Protein AF-A0A2V9ATH4-F1 (afdb_monomer_lite)

Sequence (468 aa):
MQEIKSRNNRQAPLSTDSRNPSQDSLQTAARFPLRMASAFCWIVLVLGTVAPLPAQSAFVRVNQVGYPMNATKRAYLMSSTAETGATFKVVNSSGTSVYSAPIGPKLGSWGSFSNVYALDFDLVTTAGTYNITILGPAAATSPSFAVDSSANLYTGPLANSLYFYENERDGANFISTPLRSAGGHLNDSVASVYLTPNVNKNGRFSGDLSPIGAQVDASGGWWDAGDYLKFVQTESYTVALMLVGVRDFPNQMGAGSSSSNFSAEARFGTDWLQKMWDDSTKTFYYQVGIGDGNSQTVSDHDIWRLPQADDTYQSCSSRYRYICHRPVFINTAGGANASISPNLAGRMAAALAECYQVFKGSDPAYADRCLLSAEHIFDLANTAPSGNLLTVIPFSFYPESEWRDDLELGATELYFAVQAGGLPAGLPHTDPTFYLTAAARWANAYITGPGDASDTLNLYDVSGLAHY

Radius of gyration: 28.88 Å; chains: 1; bounding box: 58×97×64 Å

Foldseek 3Di:
DDDPDDDDDDDDDDDDDDDDDDDDDDDDDDDDDDDDDDDDDDDPPPPDPPDPDPDQQKEKAADALAAELQDKGKIKIFGLDDFPQKKKFKAFPVRDGPDIDRWADFPAHDDNGGTITIDTDNVRRDWGKIKMWMDTPGTYIYPIYTHYHPCSRCLVVLLVVLVVLLCQKAEQPHDDDPVDHGHFQPLLQWFFAFADADADPVLEGPDDTHTPPGTFNLTIAGQQPLFNKHFLLRLLVVLLVLLCCCQVVVCRADPVDPRHPCLVVSVRSLVNLVRQADLVQRWGWTIWFGQDYDPFEDGRVRDDDDRNCQLCPVNCPRRSVCSNRIYIYTANQDGGLGAAALQSLLSLLLSLLSLLVNCCVPPVVSNQSSLQRSQSSLVSHPPPDDDFTDTDGPCVVPRADDRLLSNLSSLQSNLVSLVVDPHDPPHPDNDSVVSVVSNVVSLVCQCVDPNPPPCCDDSRHVNVNSVD

pLDDT: mean 88.74, std 20.21, range [23.95, 98.94]

Secondary structure (DSSP, 8-state):
------------PPPP----------------------------------PPPPPPSEEEE--SSEEETTS--EEEEEESS--TT-EEEEEETTS-EEEEEE---EEEEETTEEEEEEEE-TT--S-EEEEEEEESSS--BPPPEEEE-HHHHHHHHHHHHHHHHHHHB-STTPPPBTTB-S-S-GGGGGEEEEPPPPB-TTSPBSS---EEEEEE----SB--SSSS-EEHHHHHHHHHHHHHHHHH-TTTTSTT-SS--THHHHHHHHHHHHHTEETTTTEEEEEES-S--BTTB--GGG----GGGGGGGGGG-GGGHHHHSPPEEE-TT-STTPPBPHHHHHHHHHHHHHHHHHHTTT-HHHHHHHHHHHHHHHHTB-SS--SSPP-SSSTTSS-----HHHHHHHHHHHHHHHHT--PPTT-S---HHHHHHHHHHHHHHHHTSTTTTSS-SBTTB-HHHHT-

Structure (mmCIF, N/CA/C/O backbone):
data_AF-A0A2V9ATH4-F1
#
_entry.id   AF-A0A2V9ATH4-F1
#
loop_
_atom_site.group_PDB
_atom_site.id
_atom_site.type_symbol
_atom_site.label_atom_id
_atom_site.label_alt_id
_atom_site.label_comp_id
_atom_site.label_asym_id
_atom_site.label_entity_id
_atom_site.label_seq_id
_atom_site.pdbx_PDB_ins_code
_atom_site.Cartn_x
_atom_site.Cartn_y
_atom_site.Cartn_z
_atom_site.occupancy
_atom_site.B_iso_or_equiv
_atom_site.auth_seq_id
_atom_site.auth_comp_id
_atom_site.auth_asym_id
_atom_site.auth_atom_id
_atom_site.pdbx_PDB_model_num
ATOM 1 N N . MET A 1 1 ? 0.807 4.809 10.443 1.00 28.86 1 MET A N 1
ATOM 2 C CA . MET A 1 1 ? 0.562 6.177 9.926 1.00 28.86 1 MET A CA 1
ATOM 3 C C . MET A 1 1 ? 1.566 7.120 10.589 1.00 28.86 1 MET A C 1
ATOM 5 O O . MET A 1 1 ? 1.305 7.631 11.672 1.00 28.86 1 MET A O 1
ATOM 9 N N . GLN A 1 2 ? 2.779 7.226 10.037 1.00 25.53 2 GLN A N 1
ATOM 10 C CA . GLN A 1 2 ? 3.815 8.104 10.591 1.00 25.53 2 GLN A CA 1
ATOM 11 C C . GLN A 1 2 ? 3.564 9.548 10.145 1.00 25.53 2 GLN A C 1
ATOM 13 O O . GLN A 1 2 ? 3.335 9.819 8.971 1.00 25.53 2 GLN A O 1
ATOM 18 N N . GLU A 1 3 ? 3.588 10.467 11.110 1.00 23.95 3 GLU A N 1
ATOM 19 C CA . GLU A 1 3 ? 3.527 11.910 10.892 1.00 23.95 3 GLU A CA 1
ATOM 20 C C . GLU A 1 3 ? 4.688 12.378 10.005 1.00 23.95 3 GLU A C 1
ATOM 22 O O . GLU A 1 3 ? 5.853 12.363 10.418 1.00 23.95 3 GLU A O 1
ATOM 27 N N . ILE A 1 4 ? 4.362 12.915 8.829 1.00 28.14 4 ILE A N 1
ATOM 28 C CA . ILE A 1 4 ? 5.241 13.844 8.120 1.00 28.14 4 ILE A CA 1
ATOM 29 C C . ILE A 1 4 ? 5.376 15.083 9.015 1.00 28.14 4 ILE A C 1
ATOM 31 O O . ILE A 1 4 ? 4.483 15.928 9.104 1.00 28.14 4 ILE A O 1
ATOM 35 N N . LYS A 1 5 ? 6.491 15.174 9.747 1.00 25.91 5 LYS A N 1
ATOM 36 C CA . LYS A 1 5 ? 6.819 16.323 10.600 1.00 25.91 5 LYS A CA 1
ATOM 37 C C . LYS A 1 5 ? 6.953 17.588 9.749 1.00 25.91 5 LYS A C 1
ATOM 39 O O . LYS A 1 5 ? 8.036 17.889 9.246 1.00 25.91 5 LYS A O 1
ATOM 44 N N . SER A 1 6 ? 5.894 18.393 9.684 1.00 28.39 6 SER A N 1
ATOM 45 C CA . SER A 1 6 ? 5.990 19.785 9.246 1.00 28.39 6 SER A CA 1
ATOM 46 C C . SER A 1 6 ? 6.922 20.539 10.203 1.00 28.39 6 SER A C 1
ATOM 48 O O . SER A 1 6 ? 6.610 20.724 11.385 1.00 28.39 6 SER A O 1
ATOM 50 N N . ARG A 1 7 ? 8.099 20.960 9.732 1.00 32.72 7 ARG A N 1
ATOM 51 C CA . ARG A 1 7 ? 8.996 21.798 10.535 1.00 32.72 7 ARG A CA 1
ATOM 52 C C . ARG A 1 7 ? 8.464 23.229 10.589 1.00 32.72 7 ARG A C 1
ATOM 54 O O . ARG A 1 7 ? 8.316 23.891 9.570 1.00 32.72 7 ARG A O 1
ATOM 61 N N . ASN A 1 8 ? 8.252 23.701 11.818 1.00 27.81 8 ASN A N 1
ATOM 62 C CA . ASN A 1 8 ? 8.005 25.095 12.176 1.00 27.81 8 ASN A CA 1
ATOM 63 C C . ASN A 1 8 ? 9.041 26.032 11.538 1.00 27.81 8 ASN A C 1
ATOM 65 O O . ASN A 1 8 ? 10.208 26.044 11.941 1.00 27.81 8 ASN A O 1
ATOM 69 N N . ASN A 1 9 ? 8.596 26.866 10.601 1.00 27.44 9 ASN A N 1
ATOM 70 C CA . ASN A 1 9 ? 9.399 27.946 10.047 1.00 27.44 9 ASN A CA 1
ATOM 71 C C . ASN A 1 9 ? 9.350 29.135 11.021 1.00 27.44 9 ASN A C 1
ATOM 73 O O . ASN A 1 9 ? 8.391 29.908 11.044 1.00 27.44 9 ASN A O 1
ATOM 77 N N . ARG A 1 10 ? 10.365 29.259 11.886 1.00 28.53 10 ARG A N 1
ATOM 78 C CA . ARG A 1 10 ? 10.555 30.469 12.696 1.00 28.53 10 ARG A CA 1
ATOM 79 C C . ARG A 1 10 ? 10.987 31.600 11.768 1.00 28.53 10 ARG A C 1
ATOM 81 O O . ARG A 1 10 ? 12.075 31.554 11.202 1.00 28.53 10 ARG A O 1
ATOM 88 N N . GLN A 1 11 ? 10.143 32.620 11.654 1.00 28.94 11 GLN A N 1
ATOM 89 C CA . GLN A 1 11 ? 10.527 33.922 11.121 1.00 28.94 11 GLN A CA 1
ATOM 90 C C . GLN A 1 11 ? 11.694 34.488 11.946 1.00 28.94 11 GLN A C 1
ATOM 92 O O . GLN A 1 11 ? 11.604 34.592 13.170 1.00 28.94 11 GLN A O 1
ATOM 97 N N . ALA A 1 12 ? 12.775 34.861 11.266 1.00 28.11 12 ALA A N 1
ATOM 98 C CA . ALA A 1 12 ? 13.817 35.739 11.790 1.00 28.11 12 ALA A CA 1
ATOM 99 C C . ALA A 1 12 ? 13.747 37.090 11.046 1.00 28.11 12 ALA A C 1
ATOM 101 O O . ALA A 1 12 ? 13.286 37.123 9.901 1.00 28.11 12 ALA A O 1
ATOM 102 N N . PRO A 1 13 ? 14.136 38.210 11.682 1.00 29.89 13 PRO A N 1
ATOM 103 C CA . PRO A 1 13 ? 13.706 39.544 11.281 1.00 29.89 13 PRO A CA 1
ATOM 104 C C . PRO A 1 13 ? 14.566 40.129 10.157 1.00 29.89 13 PRO A C 1
ATOM 106 O O . PRO A 1 13 ? 15.791 40.018 10.164 1.00 29.89 13 PRO A O 1
ATOM 109 N N . LEU A 1 14 ? 13.904 40.815 9.226 1.00 27.50 14 LEU A N 1
ATOM 110 C CA . LEU A 1 14 ? 14.525 41.628 8.184 1.00 27.50 14 LEU A CA 1
ATOM 111 C C . LEU A 1 14 ? 15.122 42.902 8.800 1.00 27.50 14 LEU A C 1
ATOM 113 O O . LEU A 1 14 ? 14.400 43.715 9.378 1.00 27.50 14 LEU A O 1
ATOM 117 N N . SER A 1 15 ? 16.437 43.084 8.651 1.00 26.98 15 SER A N 1
ATOM 118 C CA . SER A 1 15 ? 17.107 44.358 8.905 1.00 26.98 15 SER A CA 1
ATOM 119 C C . SER A 1 15 ? 16.904 45.300 7.722 1.00 26.98 15 SER A C 1
ATOM 121 O O . SER A 1 15 ? 17.132 44.930 6.570 1.00 26.98 15 SER A O 1
ATOM 123 N N . THR A 1 16 ? 16.523 46.533 8.026 1.00 29.11 16 THR A N 1
ATOM 124 C CA . THR A 1 16 ? 16.465 47.661 7.101 1.00 29.11 16 THR A CA 1
ATOM 125 C C . THR A 1 16 ? 17.861 48.040 6.614 1.00 29.11 16 THR A C 1
ATOM 127 O O . THR A 1 16 ? 18.712 48.370 7.439 1.00 29.11 16 THR A O 1
ATOM 130 N N . ASP A 1 17 ? 18.068 48.114 5.301 1.00 26.88 17 ASP A N 1
ATOM 131 C CA . ASP A 1 17 ? 18.979 49.117 4.759 1.00 26.88 17 ASP A CA 1
ATOM 132 C C . ASP A 1 17 ? 18.415 49.741 3.480 1.00 26.88 17 ASP A C 1
ATOM 134 O O . ASP A 1 17 ? 17.809 49.105 2.619 1.00 26.88 17 ASP A O 1
ATOM 138 N N . SER A 1 18 ? 18.579 51.050 3.458 1.00 27.77 18 SER A N 1
ATOM 139 C CA . SER A 1 18 ? 18.100 52.030 2.507 1.00 27.77 18 SER A CA 1
ATOM 140 C C . SER A 1 18 ? 18.959 52.068 1.242 1.00 27.77 18 SER A C 1
ATOM 142 O O . SER A 1 18 ? 20.189 52.035 1.328 1.00 27.77 18 SER A O 1
ATOM 144 N N . ARG A 1 19 ? 18.319 52.244 0.076 1.00 28.42 19 ARG A N 1
ATOM 145 C CA . ARG A 1 19 ? 18.775 53.160 -0.989 1.00 28.42 19 ARG A CA 1
ATOM 146 C C . ARG A 1 19 ? 17.779 53.233 -2.159 1.00 28.42 19 ARG A C 1
ATOM 148 O O . ARG A 1 19 ? 17.389 52.226 -2.732 1.00 28.42 19 ARG A O 1
ATOM 155 N N . ASN A 1 20 ? 17.403 54.474 -2.473 1.00 28.91 20 ASN A N 1
ATOM 156 C CA . ASN A 1 20 ? 16.684 54.961 -3.661 1.00 28.91 20 ASN A CA 1
ATOM 157 C C . ASN A 1 20 ? 17.354 54.495 -4.973 1.00 28.91 20 ASN A C 1
ATOM 159 O O . ASN A 1 20 ? 18.578 54.331 -4.971 1.00 28.91 20 ASN A O 1
ATOM 163 N N . PRO A 1 21 ? 16.615 54.355 -6.095 1.00 32.31 21 PRO A N 1
ATOM 164 C CA . PRO A 1 21 ? 16.346 55.511 -6.976 1.00 32.31 21 PRO A CA 1
ATOM 165 C C . PRO A 1 21 ? 14.959 55.461 -7.677 1.00 32.31 21 PRO A C 1
ATOM 167 O O . PRO A 1 21 ? 14.433 54.406 -7.995 1.00 32.31 21 PRO A O 1
ATOM 170 N N . SER A 1 22 ? 14.220 56.571 -7.700 1.00 25.91 22 SER A N 1
ATOM 171 C CA . SER A 1 22 ? 14.074 57.534 -8.809 1.00 25.91 22 SER A CA 1
ATOM 172 C C . SER A 1 22 ? 13.235 57.091 -10.027 1.00 25.91 22 SER A C 1
ATOM 174 O O . SER A 1 22 ? 13.653 56.250 -10.810 1.00 25.91 22 SER A O 1
ATOM 176 N N . GLN A 1 23 ? 12.168 57.872 -10.222 1.00 28.64 23 GLN A N 1
ATOM 177 C CA . GLN A 1 23 ? 11.549 58.330 -11.472 1.00 28.64 23 GLN A CA 1
ATOM 178 C C . GLN A 1 23 ? 10.356 57.589 -12.106 1.00 28.64 23 GLN A C 1
ATOM 180 O O . GLN A 1 23 ? 10.371 56.405 -12.414 1.00 28.64 23 GLN A O 1
ATOM 185 N N . ASP A 1 24 ? 9.365 58.457 -12.336 1.00 28.48 24 ASP A N 1
ATOM 186 C CA . ASP A 1 24 ? 8.335 58.522 -13.366 1.00 28.48 24 ASP A CA 1
ATOM 187 C C . ASP A 1 24 ? 7.105 57.615 -13.278 1.00 28.48 24 ASP A C 1
ATOM 189 O O . ASP A 1 24 ? 7.012 56.525 -13.831 1.00 28.48 24 ASP A O 1
ATOM 193 N N . SER A 1 25 ? 6.076 58.200 -12.655 1.00 28.05 25 SER A N 1
ATOM 194 C CA . SER A 1 25 ? 4.673 57.911 -12.931 1.00 28.05 25 SER A CA 1
ATOM 195 C C . SER A 1 25 ? 4.075 59.049 -13.766 1.00 28.05 25 SER A C 1
ATOM 197 O O . SER A 1 25 ? 4.160 60.224 -13.409 1.00 28.05 25 SER A O 1
ATOM 199 N N . LEU A 1 26 ? 3.422 58.685 -14.867 1.00 29.06 26 LEU A N 1
ATOM 200 C CA . LEU A 1 26 ? 2.364 59.470 -15.491 1.00 29.06 26 LEU A CA 1
ATOM 201 C C . LEU A 1 26 ? 1.078 58.665 -15.316 1.00 29.06 26 LEU A C 1
ATOM 203 O O . LEU A 1 26 ? 0.964 57.582 -15.876 1.00 29.06 26 LEU A O 1
ATOM 207 N N . GLN A 1 27 ? 0.120 59.191 -14.556 1.00 31.25 27 GLN A N 1
ATOM 208 C CA . GLN A 1 27 ? -1.196 59.564 -15.085 1.00 31.25 27 GLN A CA 1
ATOM 209 C C . GLN A 1 27 ? -2.134 60.040 -13.965 1.00 31.25 27 GLN A C 1
ATOM 211 O O . GLN A 1 27 ? -2.336 59.419 -12.927 1.00 31.25 27 GLN A O 1
ATOM 216 N N . THR A 1 28 ? -2.677 61.217 -14.238 1.00 31.05 28 THR A N 1
ATOM 217 C CA . THR A 1 28 ? -3.711 62.005 -13.570 1.00 31.05 28 THR A CA 1
ATOM 218 C C . THR A 1 28 ? -5.022 61.266 -13.298 1.00 31.05 28 THR A C 1
ATOM 220 O O . THR A 1 28 ? -5.586 60.684 -14.219 1.00 31.05 28 THR A O 1
ATOM 223 N N . ALA A 1 29 ? -5.612 61.483 -12.114 1.00 31.69 29 ALA A N 1
ATOM 224 C CA . ALA A 1 29 ? -7.069 61.520 -11.953 1.00 31.69 29 ALA A CA 1
ATOM 225 C C . ALA A 1 29 ? -7.516 62.418 -10.774 1.00 31.69 29 ALA A C 1
ATOM 227 O O . ALA A 1 29 ? -7.121 62.236 -9.628 1.00 31.69 29 ALA A O 1
ATOM 228 N N . ALA A 1 30 ? -8.313 63.421 -11.154 1.00 31.78 30 ALA A N 1
ATOM 229 C CA . ALA A 1 30 ? -9.246 64.311 -10.453 1.00 31.78 30 ALA A CA 1
ATOM 230 C C . ALA A 1 30 ? -9.333 64.356 -8.907 1.00 31.78 30 ALA A C 1
ATOM 232 O O . ALA A 1 30 ? -9.645 63.384 -8.226 1.00 31.78 30 ALA A O 1
ATOM 233 N N . ARG A 1 31 ? -9.229 65.589 -8.383 1.00 29.69 31 ARG A N 1
ATOM 234 C CA . ARG A 1 31 ? -9.600 66.008 -7.020 1.00 29.69 31 ARG A CA 1
ATOM 235 C C . ARG A 1 31 ? -11.091 66.382 -6.953 1.00 29.69 31 ARG A C 1
ATOM 237 O O . ARG A 1 31 ? -11.537 67.201 -7.749 1.00 29.69 31 ARG A O 1
ATOM 244 N N . PHE A 1 32 ? -11.803 65.903 -5.932 1.00 31.83 32 PHE A N 1
ATOM 245 C CA . PHE A 1 32 ? -13.053 66.491 -5.425 1.00 31.83 32 PHE A CA 1
ATOM 246 C C . PHE A 1 32 ? -12.872 66.841 -3.935 1.00 31.83 32 PHE A C 1
ATOM 248 O O . PHE A 1 32 ? -12.321 66.019 -3.202 1.00 31.83 32 PHE A O 1
ATOM 255 N N . PRO A 1 33 ? -13.296 68.025 -3.450 1.00 34.59 33 PRO A N 1
ATOM 256 C CA . PRO A 1 33 ? -13.160 68.386 -2.044 1.00 34.59 33 PRO A CA 1
ATOM 257 C C . PRO A 1 33 ? -14.433 68.009 -1.271 1.00 34.59 33 PRO A C 1
ATOM 259 O O . PRO A 1 33 ? -15.503 68.545 -1.550 1.00 34.59 33 PRO A O 1
ATOM 262 N N . LEU A 1 34 ? -14.326 67.144 -0.258 1.00 35.12 34 LEU A N 1
ATOM 263 C CA . LEU A 1 34 ? -15.369 66.997 0.763 1.00 35.12 34 LEU A CA 1
ATOM 264 C C . LEU A 1 34 ? -14.856 67.518 2.109 1.00 35.12 34 LEU A C 1
ATOM 266 O O . LEU A 1 34 ? -13.825 67.090 2.622 1.00 35.12 34 LEU A O 1
ATOM 270 N N . ARG A 1 35 ? -15.599 68.483 2.653 1.00 35.50 35 ARG A N 1
ATOM 271 C CA . ARG A 1 35 ? -15.383 69.111 3.958 1.00 35.50 35 ARG A CA 1
ATOM 272 C C . ARG A 1 35 ? -15.651 68.092 5.072 1.00 35.50 35 ARG A C 1
ATOM 274 O O . ARG A 1 35 ? -16.738 67.527 5.127 1.00 35.50 35 ARG A O 1
ATOM 281 N N . MET A 1 36 ? -14.685 67.896 5.969 1.00 33.53 36 MET A N 1
ATOM 282 C CA . MET A 1 36 ? -14.876 67.152 7.218 1.00 33.53 36 MET A CA 1
ATOM 283 C C . MET A 1 36 ? -15.715 67.981 8.198 1.00 33.53 36 MET A C 1
ATOM 285 O O . MET A 1 36 ? -15.324 69.088 8.565 1.00 33.53 36 MET A O 1
ATOM 289 N N . ALA A 1 37 ? -16.834 67.424 8.655 1.00 35.84 37 ALA A N 1
ATOM 290 C CA . ALA A 1 37 ? -17.497 67.822 9.890 1.00 35.84 37 ALA A CA 1
ATOM 291 C C . ALA A 1 37 ? -17.502 66.599 10.815 1.00 35.84 37 ALA A C 1
ATOM 293 O O . ALA A 1 37 ? -18.179 65.608 10.551 1.00 35.84 37 ALA A O 1
ATOM 294 N N . SER A 1 38 ? -16.676 66.645 11.857 1.00 36.62 38 SER A N 1
ATOM 295 C CA . SER A 1 38 ? -16.490 65.557 12.815 1.00 36.62 38 SER A CA 1
ATOM 296 C C . SER A 1 38 ? -17.608 65.570 13.858 1.00 36.62 38 SER A C 1
ATOM 298 O O . SER A 1 38 ? -17.657 66.469 14.694 1.00 36.62 38 SER A O 1
ATOM 300 N N . ALA A 1 39 ? -18.479 64.561 13.844 1.00 36.09 39 ALA A N 1
ATOM 301 C CA . ALA A 1 39 ? -19.383 64.255 14.950 1.00 36.09 39 ALA A CA 1
ATOM 302 C C . ALA A 1 39 ? -18.866 62.998 15.666 1.00 36.09 39 ALA A C 1
ATOM 304 O O . ALA A 1 39 ? -18.909 61.898 15.120 1.00 36.09 39 ALA A O 1
ATOM 305 N N . PHE A 1 40 ? -18.329 63.166 16.876 1.00 36.84 40 PHE A N 1
ATOM 306 C CA . PHE A 1 40 ? -17.881 62.061 17.725 1.00 36.84 40 PHE A CA 1
ATOM 307 C C . PHE A 1 40 ? -19.096 61.392 18.382 1.00 36.84 40 PHE A C 1
ATOM 309 O O . PHE A 1 40 ? -19.718 61.961 19.278 1.00 36.84 40 PHE A O 1
ATOM 316 N N . CYS A 1 41 ? -19.425 60.178 17.942 1.00 33.81 41 CYS A N 1
ATOM 317 C CA . CYS A 1 41 ? -20.365 59.292 18.621 1.00 33.81 41 CYS A CA 1
ATOM 318 C C . CYS A 1 41 ? -19.555 58.338 19.514 1.00 33.81 41 CYS A C 1
ATOM 320 O O . CYS A 1 41 ? -18.742 57.561 19.015 1.00 33.81 41 CYS A O 1
ATOM 322 N N . TRP A 1 42 ? -19.726 58.428 20.833 1.00 36.66 42 TRP A N 1
ATOM 323 C CA . TRP A 1 42 ? -19.061 57.541 21.788 1.00 36.66 42 TRP A CA 1
ATOM 324 C C . TRP A 1 42 ? -19.750 56.173 21.796 1.00 36.66 42 TRP A C 1
ATOM 326 O O . TRP A 1 42 ? -20.821 56.014 22.376 1.00 36.66 42 TRP A O 1
ATOM 336 N N . ILE A 1 43 ? -19.124 55.176 21.169 1.00 42.38 43 ILE A N 1
ATOM 337 C CA . ILE A 1 43 ? -19.455 53.763 21.381 1.00 42.38 43 ILE A CA 1
ATOM 338 C C . ILE A 1 43 ? -18.772 53.335 22.682 1.00 42.38 43 ILE A C 1
ATOM 340 O O . ILE A 1 43 ? -17.547 53.250 22.755 1.00 42.38 43 ILE A O 1
ATOM 344 N N . VAL A 1 44 ? -19.565 53.072 23.720 1.00 44.41 44 VAL A N 1
ATOM 345 C CA . VAL A 1 44 ? -19.084 52.411 24.937 1.00 44.41 44 VAL A CA 1
ATOM 346 C C . VAL A 1 44 ? -18.854 50.937 24.598 1.00 44.41 44 VAL A C 1
ATOM 348 O O . VAL A 1 44 ? -19.797 50.152 24.518 1.00 44.41 44 VAL A O 1
ATOM 351 N N . LEU A 1 45 ? -17.593 50.564 24.366 1.00 44.09 45 LEU A N 1
ATOM 352 C CA . LEU A 1 45 ? -17.171 49.167 24.292 1.00 44.09 45 LEU A CA 1
ATOM 353 C C . LEU A 1 45 ? -17.233 48.572 25.706 1.00 44.09 45 LEU A C 1
ATOM 355 O O . LEU A 1 45 ? -16.371 48.836 26.544 1.00 44.09 45 LEU A O 1
ATOM 359 N N . VAL A 1 46 ? -18.250 47.755 25.977 1.00 47.62 46 VAL A N 1
ATOM 360 C CA . VAL A 1 46 ? -18.242 46.868 27.144 1.00 47.62 46 VAL A CA 1
ATOM 361 C C . VAL A 1 46 ? -17.246 45.747 26.844 1.00 47.62 46 VAL A C 1
ATOM 363 O O . VAL A 1 46 ? -17.564 44.773 26.166 1.00 47.62 46 VAL A O 1
ATOM 366 N N . LEU A 1 47 ? -16.009 45.911 27.317 1.00 50.25 47 LEU A N 1
ATOM 367 C CA . LEU A 1 47 ? -14.997 44.856 27.356 1.00 50.25 47 LEU A CA 1
ATOM 368 C C . LEU A 1 47 ? -15.421 43.814 28.399 1.00 50.25 47 LEU A C 1
ATOM 370 O O . LEU A 1 47 ? -15.008 43.862 29.556 1.00 50.25 47 LEU A O 1
ATOM 374 N N . GLY A 1 48 ? -16.285 42.883 27.996 1.00 51.28 48 GLY A N 1
ATOM 375 C CA . GLY A 1 48 ? -16.522 41.666 28.760 1.00 51.28 48 GLY A CA 1
ATOM 376 C C . GLY A 1 48 ? -15.243 40.834 28.767 1.00 51.28 48 GLY A C 1
ATOM 377 O O . GLY A 1 48 ? -14.806 40.358 27.721 1.00 51.28 48 GLY A O 1
ATOM 378 N N . THR A 1 49 ? -14.624 40.665 29.932 1.00 49.16 49 THR A N 1
ATOM 379 C CA . THR A 1 49 ? -13.524 39.718 30.115 1.00 49.16 49 THR A CA 1
ATOM 380 C C . THR A 1 49 ? -14.072 38.306 29.947 1.00 49.16 49 THR A C 1
ATOM 382 O O . THR A 1 49 ? -14.644 37.740 30.878 1.00 49.16 49 THR A O 1
ATOM 385 N N . VAL A 1 50 ? -13.927 37.736 28.752 1.00 55.66 50 VAL A N 1
ATOM 386 C CA . VAL A 1 50 ? -14.118 36.300 28.545 1.00 55.66 50 VAL A CA 1
ATOM 387 C C . VAL A 1 50 ? -12.973 35.613 29.282 1.00 55.66 50 VAL A C 1
ATOM 389 O O . VAL A 1 50 ? -11.828 35.649 28.832 1.00 55.66 50 VAL A O 1
ATOM 392 N N . ALA A 1 51 ? -13.251 35.065 30.465 1.00 53.91 51 ALA A N 1
ATOM 393 C CA . ALA A 1 51 ? -12.284 34.229 31.159 1.00 53.91 51 ALA A CA 1
ATOM 394 C C . ALA A 1 51 ? -11.905 33.061 30.228 1.00 53.91 51 ALA A C 1
ATOM 396 O O . ALA A 1 51 ? -12.809 32.450 29.648 1.00 53.91 51 ALA A O 1
ATOM 397 N N . PRO A 1 52 ? -10.610 32.748 30.043 1.00 54.53 52 PRO A N 1
ATOM 398 C CA . PRO A 1 52 ? -10.227 31.567 29.287 1.00 54.53 52 PRO A CA 1
ATOM 399 C C . PRO A 1 52 ? -10.862 30.347 29.957 1.00 54.53 52 PRO A C 1
ATOM 401 O O . PRO A 1 52 ? -10.719 30.155 31.166 1.00 54.53 52 PRO A O 1
ATOM 404 N N . LEU A 1 53 ? -11.600 29.548 29.180 1.00 54.00 53 LEU A N 1
ATOM 405 C CA . LEU A 1 53 ? -12.110 28.270 29.662 1.00 54.00 53 LEU A CA 1
ATOM 406 C C . LEU A 1 53 ? -10.914 27.458 30.182 1.00 54.00 53 LEU A C 1
ATOM 408 O O . LEU A 1 53 ? -9.896 27.390 29.484 1.00 54.00 53 LEU A O 1
ATOM 412 N N . PRO A 1 54 ? -10.989 26.877 31.393 1.00 57.16 54 PRO A N 1
ATOM 413 C CA . PRO A 1 54 ? -9.920 26.023 31.885 1.00 57.16 54 PRO A CA 1
ATOM 414 C C . PRO A 1 54 ? -9.645 24.928 30.854 1.00 57.16 54 PRO A C 1
ATOM 416 O O . PRO A 1 54 ? -10.576 24.325 30.316 1.00 57.16 54 PRO A O 1
ATOM 419 N N . ALA A 1 55 ? -8.366 24.700 30.552 1.00 62.31 55 ALA A N 1
ATOM 420 C CA . ALA A 1 55 ? -7.965 23.621 29.662 1.00 62.31 55 ALA A CA 1
ATOM 421 C C . ALA A 1 55 ? -8.561 22.309 30.188 1.00 62.31 55 ALA A C 1
ATOM 423 O O . ALA A 1 55 ? -8.370 21.965 31.356 1.00 62.31 55 ALA A O 1
ATOM 424 N N . GLN A 1 56 ? -9.318 21.609 29.342 1.00 69.19 56 GLN A N 1
ATOM 425 C CA . GLN A 1 56 ? -9.983 20.379 29.745 1.00 69.19 56 GLN A CA 1
ATOM 426 C C . GLN A 1 56 ? -8.921 19.348 30.150 1.00 69.19 56 GLN A C 1
ATOM 428 O O . GLN A 1 56 ? -8.054 18.986 29.355 1.00 69.19 56 GLN A O 1
ATOM 433 N N . SER A 1 57 ? -8.958 18.912 31.409 1.00 86.25 57 SER A N 1
ATOM 434 C CA . SER A 1 57 ? -7.955 18.010 31.984 1.00 86.25 57 SER A CA 1
ATOM 435 C C . SER A 1 57 ? -8.166 16.548 31.592 1.00 86.25 57 SER A C 1
ATOM 437 O O . SER A 1 57 ? -7.238 15.757 31.736 1.00 86.25 57 SER A O 1
ATOM 439 N N . ALA A 1 58 ? -9.345 16.195 31.065 1.00 94.50 58 ALA A N 1
ATOM 440 C CA . ALA A 1 58 ? -9.685 14.838 30.664 1.00 94.50 58 ALA A CA 1
ATOM 441 C C . ALA A 1 58 ? -10.529 14.763 29.380 1.00 94.50 58 ALA A C 1
ATOM 443 O O . ALA A 1 58 ? -11.439 15.562 29.168 1.00 94.50 58 ALA A O 1
ATOM 444 N N . PHE A 1 59 ? -10.265 13.756 28.547 1.00 96.69 59 PHE A N 1
ATOM 445 C CA . PHE A 1 59 ? -10.962 13.497 27.286 1.00 96.69 59 PHE A CA 1
ATOM 446 C C . PHE A 1 59 ? -11.376 12.034 27.187 1.00 96.69 59 PHE A C 1
ATOM 448 O O . PHE A 1 59 ? -10.596 11.143 27.519 1.00 96.69 59 PHE A O 1
ATOM 455 N N . VAL A 1 60 ? -12.568 11.784 26.644 1.00 98.06 60 VAL A N 1
ATOM 456 C CA . VAL A 1 60 ? -12.999 10.433 26.274 1.00 98.06 60 VAL A CA 1
ATOM 457 C C . VAL A 1 60 ? -12.812 10.240 24.771 1.00 98.06 60 VAL A C 1
ATOM 459 O O . VAL A 1 60 ? -13.460 10.914 23.968 1.00 98.06 60 VAL A O 1
ATOM 462 N N . ARG A 1 61 ? -11.915 9.328 24.386 1.00 97.69 61 ARG A N 1
ATOM 463 C CA . ARG A 1 61 ? -11.662 8.940 22.993 1.00 97.69 61 ARG A CA 1
ATOM 464 C C . ARG A 1 61 ? -12.496 7.721 22.638 1.00 97.69 61 ARG A C 1
ATOM 466 O O . ARG A 1 61 ? -12.453 6.713 23.337 1.00 97.69 61 ARG A O 1
ATOM 473 N N . VAL A 1 62 ? -13.232 7.834 21.542 1.00 98.44 62 VAL A N 1
ATOM 474 C CA . VAL A 1 62 ? -14.113 6.799 20.997 1.00 98.44 62 VAL A CA 1
ATOM 475 C C . VAL A 1 62 ? -13.802 6.597 19.518 1.00 98.44 62 VAL A C 1
ATOM 477 O O . VAL A 1 62 ? -13.328 7.529 18.865 1.00 98.44 62 VAL A O 1
ATOM 480 N N . ASN A 1 63 ? -14.119 5.420 18.977 1.00 97.75 63 ASN A N 1
ATOM 481 C CA . ASN A 1 63 ? -14.306 5.268 17.540 1.00 97.75 63 ASN A CA 1
ATOM 482 C C . ASN A 1 63 ? -15.511 6.125 17.113 1.00 97.75 63 ASN A C 1
ATOM 484 O O . ASN A 1 63 ? -16.639 5.863 17.526 1.00 97.75 63 ASN A O 1
ATOM 488 N N . GLN A 1 64 ? -15.257 7.172 16.326 1.00 96.44 64 GLN A N 1
ATOM 489 C CA . GLN A 1 64 ? -16.286 8.124 15.896 1.00 96.44 64 GLN A CA 1
ATOM 490 C C . GLN A 1 64 ? -17.194 7.578 14.785 1.00 96.44 64 GLN A C 1
ATOM 492 O O . GLN A 1 64 ? -18.279 8.118 14.592 1.00 96.44 64 GLN A O 1
ATOM 497 N N . VAL A 1 65 ? -16.794 6.501 14.095 1.00 96.88 65 VAL A N 1
ATOM 498 C CA . VAL A 1 65 ? -17.698 5.748 13.209 1.00 96.88 65 VAL A CA 1
ATOM 499 C C . VAL A 1 65 ? -18.695 4.970 14.064 1.00 96.88 65 VAL A C 1
ATOM 501 O O . VAL A 1 65 ? -19.904 5.095 13.895 1.00 96.88 65 VAL A O 1
ATOM 504 N N . GLY A 1 66 ? -18.185 4.207 15.032 1.00 97.88 66 GLY A N 1
ATOM 505 C CA . GLY A 1 66 ? -18.997 3.436 15.965 1.00 97.88 66 GLY A CA 1
ATOM 506 C C . GLY A 1 66 ? -18.432 2.055 16.274 1.00 97.88 66 GLY A C 1
ATOM 507 O O . GLY A 1 66 ? -17.290 1.738 15.934 1.00 97.88 66 GLY A O 1
ATOM 508 N N . TYR A 1 67 ? -19.254 1.237 16.932 1.00 98.44 67 TYR A N 1
ATOM 509 C CA . TYR A 1 67 ? -18.899 -0.103 17.399 1.00 98.44 67 TYR A CA 1
ATOM 510 C C . TYR A 1 67 ? -19.961 -1.135 16.994 1.00 98.44 67 TYR A C 1
ATOM 512 O O . TYR A 1 67 ? -21.151 -0.879 17.202 1.00 98.44 67 TYR A O 1
ATOM 520 N N . PRO A 1 68 ? -19.584 -2.320 16.483 1.00 98.00 68 PRO A N 1
ATOM 521 C CA . PRO A 1 68 ? -20.555 -3.345 16.131 1.00 98.00 68 PRO A CA 1
ATOM 522 C C . PRO A 1 68 ? -21.322 -3.858 17.349 1.00 98.00 68 PRO A C 1
ATOM 524 O O . PRO A 1 68 ? -20.717 -4.122 18.390 1.00 98.00 68 PRO A O 1
ATOM 527 N N . MET A 1 69 ? -22.635 -4.069 17.210 1.00 97.62 69 MET A N 1
ATOM 528 C CA . MET A 1 69 ? -23.525 -4.510 18.301 1.00 97.62 69 MET A CA 1
ATOM 529 C C . MET A 1 69 ? -22.953 -5.672 19.127 1.00 97.62 69 MET A C 1
ATOM 531 O O . MET A 1 69 ? -22.975 -5.614 20.354 1.00 97.62 69 MET A O 1
ATOM 535 N N . ASN A 1 70 ? -22.370 -6.679 18.470 1.00 94.75 70 ASN A N 1
ATOM 536 C CA . ASN A 1 70 ? -21.910 -7.924 19.099 1.00 94.75 70 ASN A CA 1
ATOM 537 C C . ASN A 1 70 ? -20.377 -8.062 19.160 1.00 94.75 70 ASN A C 1
ATOM 539 O O . ASN A 1 70 ? -19.875 -9.165 19.355 1.00 94.75 70 ASN A O 1
ATOM 543 N N . ALA A 1 71 ? -19.637 -6.967 18.970 1.00 95.75 71 ALA A N 1
ATOM 544 C CA . ALA A 1 71 ? -18.184 -6.945 19.124 1.00 95.75 71 ALA A CA 1
ATOM 545 C C . ALA A 1 71 ? -17.774 -6.366 20.484 1.00 95.75 71 ALA A C 1
ATOM 547 O O . ALA A 1 71 ? -18.578 -5.723 21.173 1.00 95.75 71 ALA A O 1
ATOM 548 N N . THR A 1 72 ? -16.505 -6.570 20.835 1.00 97.12 72 THR A N 1
ATOM 549 C CA . THR A 1 72 ? -15.856 -5.856 21.934 1.00 97.12 72 THR A CA 1
ATOM 550 C C . THR A 1 72 ? -15.794 -4.358 21.622 1.00 97.12 72 THR A C 1
ATOM 552 O O . THR A 1 72 ? -15.635 -3.938 20.472 1.00 97.12 72 THR A O 1
ATOM 555 N N . LYS A 1 73 ? -15.974 -3.529 22.648 1.00 97.94 73 LYS A N 1
ATOM 556 C CA . LYS A 1 73 ? -16.104 -2.075 22.549 1.00 97.94 73 LYS A CA 1
ATOM 557 C C . LYS A 1 73 ? -15.301 -1.439 23.667 1.00 97.94 73 LYS A C 1
ATOM 559 O O . LYS A 1 73 ? -15.651 -1.539 24.844 1.00 97.94 73 LYS A O 1
ATOM 564 N N . ARG A 1 74 ? -14.245 -0.734 23.273 1.00 97.88 74 ARG A N 1
ATOM 565 C CA . ARG A 1 74 ? -13.370 -0.009 24.188 1.00 97.88 74 ARG A CA 1
ATOM 566 C C . ARG A 1 74 ? -13.243 1.445 23.772 1.00 97.88 74 ARG A C 1
ATOM 568 O O . ARG A 1 74 ? -12.876 1.752 22.640 1.00 97.88 74 ARG A O 1
ATOM 575 N N . ALA A 1 75 ? -13.494 2.325 24.729 1.00 98.31 75 ALA A N 1
ATOM 576 C CA . ALA A 1 75 ? -13.127 3.731 24.682 1.00 98.31 75 ALA A CA 1
ATOM 577 C C . ALA A 1 75 ? -11.988 3.988 25.676 1.00 98.31 75 ALA A C 1
ATOM 579 O O . ALA A 1 75 ? -11.665 3.135 26.507 1.00 98.31 75 ALA A O 1
ATOM 580 N N . TYR A 1 76 ? -11.388 5.173 25.609 1.00 98.00 76 TYR A N 1
ATOM 581 C CA . TYR A 1 76 ? -10.295 5.547 26.503 1.00 98.00 76 TYR A CA 1
ATOM 582 C C . TYR A 1 76 ? -10.571 6.873 27.192 1.00 98.00 76 TYR A C 1
ATOM 584 O O . TYR A 1 76 ? -10.834 7.876 26.529 1.00 98.00 76 TYR A O 1
ATOM 592 N N . LEU A 1 77 ? -10.451 6.894 28.519 1.00 98.19 77 LEU A N 1
ATOM 593 C CA . LEU A 1 77 ? -10.352 8.134 29.283 1.00 98.19 77 LEU A CA 1
ATOM 594 C C . LEU A 1 77 ? -8.880 8.538 29.368 1.00 98.19 77 LEU A C 1
ATOM 596 O O . LEU A 1 77 ? -8.086 7.851 30.006 1.00 98.19 77 LEU A O 1
ATOM 600 N N . MET A 1 78 ? -8.526 9.651 28.737 1.00 97.50 78 MET A N 1
ATOM 601 C CA . MET A 1 78 ? -7.200 10.261 28.810 1.00 97.50 78 MET A CA 1
ATOM 602 C C . MET A 1 78 ? -7.266 11.460 29.752 1.00 97.50 78 MET A C 1
ATOM 604 O O . MET A 1 78 ? -7.968 12.418 29.444 1.00 97.50 78 MET A O 1
ATOM 608 N N . SER A 1 79 ? -6.552 11.426 30.876 1.00 96.31 79 SER A N 1
ATOM 609 C CA . SER A 1 79 ? -6.557 12.490 31.885 1.00 96.31 79 SER A CA 1
ATOM 610 C C . SER A 1 79 ? -5.143 12.916 32.289 1.00 96.31 79 SER A C 1
ATOM 612 O O . SER A 1 79 ? -4.211 12.105 32.348 1.00 96.31 79 SER A O 1
ATOM 614 N N . SER A 1 80 ? -4.972 14.209 32.567 1.00 94.44 80 SER A N 1
ATOM 615 C CA . SER A 1 80 ? -3.755 14.764 33.171 1.00 94.44 80 SER A CA 1
ATOM 616 C C . SER A 1 80 ? -3.685 14.522 34.684 1.00 94.44 80 SER A C 1
ATOM 618 O O . SER A 1 80 ? -2.603 14.615 35.269 1.00 94.44 80 SER A O 1
ATOM 620 N N . THR A 1 81 ? -4.809 14.157 35.308 1.00 91.94 81 THR A N 1
ATOM 621 C CA . THR A 1 81 ? -4.932 13.831 36.734 1.00 91.94 81 THR A CA 1
ATOM 622 C C . THR A 1 81 ? -5.351 12.378 36.941 1.00 91.94 81 THR A C 1
ATOM 624 O O . THR A 1 81 ? -5.884 11.732 36.042 1.00 91.94 81 THR A O 1
ATOM 627 N N . ALA A 1 82 ? -5.068 11.829 38.123 1.00 94.94 82 ALA A N 1
ATOM 628 C CA . ALA A 1 82 ? -5.529 10.490 38.469 1.00 94.94 82 ALA A CA 1
ATOM 629 C C . ALA A 1 82 ? -7.049 10.497 38.701 1.00 94.94 82 ALA A C 1
ATOM 631 O O . ALA A 1 82 ? -7.555 11.311 39.470 1.00 94.94 82 ALA A O 1
ATOM 632 N N . GLU A 1 83 ? -7.761 9.557 38.083 1.00 95.19 83 GLU A N 1
ATOM 633 C CA . GLU A 1 83 ? -9.228 9.464 38.122 1.00 95.19 83 GLU A CA 1
ATOM 634 C C . GLU A 1 83 ? -9.700 8.395 39.125 1.00 95.19 83 GLU A C 1
ATOM 636 O O . GLU A 1 83 ? -10.536 7.542 38.829 1.00 95.19 83 GLU A O 1
ATOM 641 N N . THR A 1 84 ? -9.113 8.389 40.326 1.00 92.75 84 THR A N 1
ATOM 642 C CA . THR A 1 84 ? -9.400 7.379 41.358 1.00 92.75 84 THR A CA 1
ATOM 643 C C . THR A 1 84 ? -10.884 7.363 41.719 1.00 92.75 84 THR A C 1
ATOM 645 O O . THR A 1 84 ? -11.448 8.383 42.108 1.00 92.75 84 THR A O 1
ATOM 648 N N . GLY A 1 85 ? -11.509 6.186 41.625 1.00 94.00 85 GLY A N 1
ATOM 649 C CA . GLY A 1 85 ? -12.929 6.001 41.936 1.00 94.00 85 GLY A CA 1
ATOM 650 C C . GLY A 1 85 ? -13.887 6.551 40.877 1.00 94.00 85 GLY A C 1
ATOM 651 O O . GLY A 1 85 ? -15.094 6.565 41.116 1.00 94.00 85 GLY A O 1
ATOM 652 N N . ALA A 1 86 ? -13.384 6.997 39.721 1.00 97.00 86 ALA A N 1
ATOM 653 C CA . ALA A 1 86 ? -14.244 7.459 38.646 1.00 97.00 86 ALA A CA 1
ATOM 654 C C . ALA A 1 86 ? -15.090 6.316 38.065 1.00 97.00 86 ALA A C 1
ATOM 656 O O . ALA A 1 86 ? -14.685 5.152 37.988 1.00 97.00 86 ALA A O 1
ATOM 657 N N . THR A 1 87 ? -16.279 6.685 37.609 1.00 98.19 87 THR A N 1
ATOM 658 C CA . THR A 1 87 ? -17.192 5.820 36.862 1.00 98.19 87 THR A CA 1
ATOM 659 C C . THR A 1 87 ? -17.492 6.458 35.517 1.00 98.19 87 THR A C 1
ATOM 661 O O . THR A 1 87 ? -17.320 7.665 35.332 1.00 98.19 87 THR A O 1
ATOM 664 N N . PHE A 1 88 ? -17.958 5.659 34.569 1.00 98.56 88 PHE A N 1
ATOM 665 C CA . PHE A 1 88 ? -18.476 6.154 33.308 1.00 98.56 88 PHE A CA 1
ATOM 666 C C . PHE A 1 88 ? -19.880 5.622 33.057 1.00 98.56 88 PHE A C 1
ATOM 668 O O . PHE A 1 88 ? -20.268 4.564 33.558 1.00 98.56 88 PHE A O 1
ATOM 675 N N . LYS A 1 89 ? -20.635 6.378 32.264 1.00 98.69 89 LYS A N 1
ATOM 676 C CA . LYS A 1 89 ? -21.957 6.006 31.767 1.00 98.69 89 LYS A CA 1
ATOM 677 C C . LYS A 1 89 ? -21.958 6.045 30.254 1.00 98.69 89 LYS A C 1
ATOM 679 O O . LYS A 1 89 ? -21.383 6.967 29.682 1.00 98.69 89 LYS A O 1
ATOM 684 N N . VAL A 1 90 ? -22.643 5.091 29.635 1.00 98.69 90 VAL A N 1
ATOM 685 C CA . VAL A 1 90 ? -23.025 5.169 28.222 1.00 98.69 90 VAL A CA 1
ATOM 686 C C . VAL A 1 90 ? -24.452 5.690 28.176 1.00 98.69 90 VAL A C 1
ATOM 688 O O . VAL A 1 90 ? -25.360 5.092 28.763 1.00 98.69 90 VAL A O 1
ATOM 691 N N . VAL A 1 91 ? -24.636 6.824 27.514 1.00 98.75 91 VAL A N 1
ATOM 692 C CA . VAL A 1 91 ? -25.894 7.564 27.480 1.00 98.75 91 VAL A CA 1
ATOM 693 C C . VAL A 1 91 ? -26.413 7.561 26.052 1.00 98.75 91 VAL A C 1
ATOM 695 O O . VAL A 1 91 ? -25.675 7.897 25.129 1.00 98.75 91 VAL A O 1
ATOM 698 N N . ASN A 1 92 ? -27.660 7.140 25.859 1.00 98.25 92 ASN A N 1
ATOM 699 C CA . ASN A 1 92 ? -28.298 7.141 24.544 1.00 98.25 92 ASN A CA 1
ATOM 700 C C . ASN A 1 92 ? -28.750 8.559 24.132 1.00 98.25 92 ASN A C 1
ATOM 702 O O . ASN A 1 92 ? -28.693 9.510 24.915 1.00 98.25 92 ASN A O 1
ATOM 706 N N . SER A 1 93 ? -29.260 8.701 22.910 1.00 96.44 93 SER A N 1
ATOM 707 C CA . SER A 1 93 ? -29.746 9.982 22.377 1.00 96.44 93 SER A CA 1
ATOM 708 C C . SER A 1 93 ? -30.914 10.610 23.156 1.00 96.44 93 SER A C 1
ATOM 710 O O . SER A 1 93 ? -31.106 11.820 23.065 1.00 96.44 93 SER A O 1
ATOM 712 N N . SER A 1 94 ? -31.667 9.839 23.955 1.00 96.81 94 SER A N 1
ATOM 713 C CA . SER A 1 94 ? -32.712 10.366 24.849 1.00 96.81 94 SER A CA 1
ATOM 714 C C . SER A 1 94 ? -32.179 10.856 26.201 1.00 96.81 94 SER A C 1
ATOM 716 O O . SER A 1 94 ? -32.966 11.248 27.061 1.00 96.81 94 SER A O 1
ATOM 718 N N . GLY A 1 95 ? -30.861 10.817 26.424 1.00 96.44 95 GLY A N 1
ATOM 719 C CA . GLY A 1 95 ? -30.239 11.188 27.699 1.00 96.44 95 GLY A CA 1
ATOM 720 C C . GLY A 1 95 ? -30.326 10.097 28.773 1.00 96.44 95 GLY A C 1
ATOM 721 O O . GLY A 1 95 ? -29.999 10.339 29.935 1.00 96.44 95 GLY A O 1
ATOM 722 N N . THR A 1 96 ? -30.762 8.888 28.415 1.00 97.88 96 THR A N 1
ATOM 723 C CA . THR A 1 96 ? -30.878 7.753 29.333 1.00 97.88 96 THR A CA 1
ATOM 724 C C . THR A 1 96 ? -29.546 7.018 29.435 1.00 97.88 96 THR A C 1
ATOM 726 O O . THR A 1 96 ? -28.977 6.588 28.433 1.00 97.88 96 THR A O 1
ATOM 729 N N . SER A 1 97 ? -29.060 6.830 30.663 1.00 98.12 97 SER A N 1
ATOM 730 C CA . SER A 1 97 ? -27.917 5.957 30.941 1.00 98.12 97 SER A CA 1
ATOM 731 C C . SER A 1 97 ? -28.330 4.504 30.709 1.00 98.12 97 SER A C 1
ATOM 733 O O . SER A 1 97 ? -29.111 3.962 31.488 1.00 98.12 97 SER A O 1
ATOM 735 N N . VAL A 1 98 ? -27.805 3.877 29.660 1.00 98.31 98 VAL A N 1
ATOM 736 C CA . VAL A 1 98 ? -28.091 2.468 29.325 1.00 98.31 98 VAL A CA 1
ATOM 737 C C . VAL A 1 98 ? -27.060 1.506 29.911 1.00 98.31 98 VAL A C 1
ATOM 739 O O . VAL A 1 98 ? -27.310 0.311 30.012 1.00 98.31 98 VAL A O 1
ATOM 742 N N . TYR A 1 99 ? -25.905 2.030 30.318 1.00 98.50 99 TYR A N 1
ATOM 743 C CA . TYR A 1 99 ? -24.845 1.279 30.975 1.00 98.50 99 TYR A CA 1
ATOM 744 C C . TYR A 1 99 ? -24.054 2.201 31.902 1.00 98.50 99 TYR A C 1
ATOM 746 O O . TYR A 1 99 ? -23.943 3.400 31.640 1.00 98.50 99 TYR A O 1
ATOM 754 N N . SER A 1 100 ? -23.525 1.649 32.992 1.00 98.25 100 SER A N 1
ATOM 755 C CA . SER A 1 100 ? -22.669 2.358 33.940 1.00 98.25 100 SER A CA 1
ATOM 756 C C . SER A 1 100 ? -21.687 1.378 34.565 1.00 98.25 100 SER A C 1
ATOM 758 O O . SER A 1 100 ? -22.096 0.304 35.003 1.00 98.25 100 SER A O 1
ATOM 760 N N . ALA A 1 101 ? -20.420 1.767 34.661 1.00 98.25 101 ALA A N 1
ATOM 761 C CA . ALA A 1 101 ? -19.379 0.959 35.289 1.00 98.25 101 ALA A CA 1
ATOM 762 C C . ALA A 1 101 ? -18.264 1.844 35.874 1.00 98.25 101 ALA A C 1
ATOM 764 O O . ALA A 1 101 ? -18.126 3.003 35.474 1.00 98.25 101 ALA A O 1
ATOM 765 N N . PRO A 1 102 ? -17.454 1.338 36.820 1.00 98.12 102 PRO A N 1
ATOM 766 C CA . PRO A 1 102 ? -16.162 1.938 37.144 1.00 98.12 102 PRO A CA 1
ATOM 767 C C . PRO A 1 102 ? -15.272 2.036 35.901 1.00 98.12 102 PRO A C 1
ATOM 769 O O . PRO A 1 102 ? -15.384 1.211 34.993 1.00 98.12 102 PRO A O 1
ATOM 772 N N . ILE A 1 103 ? -14.371 3.020 35.862 1.00 97.81 103 ILE A N 1
ATOM 773 C CA . ILE A 1 103 ? -13.319 3.022 34.839 1.00 97.81 103 ILE A CA 1
ATOM 774 C C . ILE A 1 103 ? -12.400 1.803 35.026 1.00 97.81 103 ILE A C 1
ATOM 776 O O . ILE A 1 103 ? -12.198 1.328 36.146 1.00 97.81 103 ILE A O 1
ATOM 780 N N . GLY A 1 104 ? -11.850 1.294 33.926 1.00 96.50 104 GLY A N 1
ATOM 781 C CA . GLY A 1 104 ? -10.907 0.181 33.935 1.00 96.50 104 GLY A CA 1
ATOM 782 C C . GLY A 1 104 ? -9.523 0.561 34.480 1.00 96.50 104 GLY A C 1
ATOM 783 O O . GLY A 1 104 ? -9.295 1.697 34.909 1.00 96.50 104 GLY A O 1
ATOM 784 N N . PRO A 1 105 ? -8.563 -0.381 34.463 1.00 94.06 105 PRO A N 1
ATOM 785 C CA . PRO A 1 105 ? -7.210 -0.126 34.944 1.00 94.06 105 PRO A CA 1
ATOM 786 C C . PRO A 1 105 ? -6.514 0.980 34.139 1.00 94.06 105 PRO A C 1
ATOM 788 O O . PRO A 1 105 ? -6.796 1.200 32.957 1.00 94.06 105 PRO A O 1
ATOM 791 N N . LYS A 1 106 ? -5.554 1.655 34.785 1.00 96.44 106 LYS A N 1
ATOM 792 C CA . LYS A 1 106 ? -4.629 2.562 34.101 1.00 96.44 106 LYS A CA 1
ATOM 793 C C . LYS A 1 106 ? -3.714 1.739 33.194 1.00 96.44 106 LYS A C 1
ATOM 795 O O . LYS A 1 106 ? -2.953 0.912 33.683 1.00 96.44 106 LYS A O 1
ATOM 800 N N . LEU A 1 107 ? -3.761 2.014 31.897 1.00 96.75 107 LEU A N 1
ATOM 801 C CA . LEU A 1 107 ? -2.942 1.356 30.879 1.00 96.75 107 LEU A CA 1
ATOM 802 C C . LEU A 1 107 ? -1.595 2.053 30.658 1.00 96.75 107 LEU A C 1
ATOM 804 O O . LEU A 1 107 ? -0.658 1.435 30.170 1.00 96.75 107 LEU A O 1
ATOM 808 N N . GLY A 1 108 ? -1.484 3.335 31.015 1.00 96.25 108 GLY A N 1
ATOM 809 C CA . GLY A 1 108 ? -0.243 4.089 30.857 1.00 96.25 108 GLY A CA 1
ATOM 810 C C . GLY A 1 108 ? -0.469 5.586 30.685 1.00 96.25 108 GLY A C 1
ATOM 811 O O . GLY A 1 108 ? -1.358 6.164 31.316 1.00 96.25 108 GLY A O 1
ATOM 812 N N . SER A 1 109 ? 0.358 6.193 29.837 1.00 96.00 109 SER A N 1
ATOM 813 C CA . SER A 1 109 ? 0.350 7.613 29.471 1.00 96.00 109 SER A CA 1
ATOM 814 C C . SER A 1 109 ? 0.411 7.776 27.953 1.00 96.00 109 SER A C 1
ATOM 816 O O . SER A 1 109 ? 0.987 6.931 27.271 1.00 96.00 109 SER A O 1
ATOM 818 N N . TRP A 1 110 ? -0.118 8.881 27.430 1.00 94.44 110 TRP A N 1
ATOM 819 C CA . TRP A 1 110 ? -0.052 9.219 26.006 1.00 94.44 110 TRP A CA 1
ATOM 820 C C . TRP A 1 110 ? 0.065 10.731 25.812 1.00 94.44 110 TRP A C 1
ATOM 822 O O . TRP A 1 110 ? -0.807 11.488 26.248 1.00 94.44 110 TRP A O 1
ATOM 832 N N . GLY A 1 111 ? 1.117 11.187 25.127 1.00 92.25 111 GLY A N 1
ATOM 833 C CA . GLY A 1 111 ? 1.380 12.614 24.932 1.00 92.25 111 GLY A CA 1
ATOM 834 C C . GLY A 1 111 ? 1.452 13.364 26.267 1.00 92.25 111 GLY A C 1
ATOM 835 O O . GLY A 1 111 ? 2.228 13.004 27.147 1.00 92.25 111 GLY A O 1
ATOM 836 N N . SER A 1 112 ? 0.616 14.391 26.435 1.00 91.12 112 SER A N 1
ATOM 837 C CA . SER A 1 112 ? 0.506 15.163 27.683 1.00 91.12 112 SER A CA 1
ATOM 838 C C . SER A 1 112 ? -0.380 14.516 28.759 1.00 91.12 112 SER A C 1
ATOM 840 O O . SER A 1 112 ? -0.501 15.067 29.853 1.00 91.12 112 SER A O 1
ATOM 842 N N . PHE A 1 113 ? -1.034 13.386 28.472 1.00 95.31 113 PHE A N 1
ATOM 843 C CA . PHE A 1 113 ? -1.920 12.703 29.416 1.00 95.31 113 PHE A CA 1
ATOM 844 C C . PHE A 1 113 ? -1.140 11.655 30.202 1.00 95.31 113 PHE A C 1
ATOM 846 O O . PHE A 1 113 ? -0.701 10.642 29.658 1.00 95.31 113 PHE A O 1
ATOM 853 N N . SER A 1 114 ? -0.982 11.892 31.502 1.00 95.81 114 SER A N 1
ATOM 854 C CA . SER A 1 114 ? -0.254 11.001 32.409 1.00 95.81 114 SER A CA 1
ATOM 855 C C . SER A 1 114 ? -1.056 9.753 32.795 1.00 95.81 114 SER A C 1
ATOM 857 O O . SER A 1 114 ? -0.478 8.812 33.348 1.00 95.81 114 SER A O 1
ATOM 859 N N . ASN A 1 115 ? -2.365 9.728 32.510 1.00 97.00 115 ASN A N 1
ATOM 860 C CA . ASN A 1 115 ? -3.258 8.620 32.824 1.00 97.00 115 ASN A CA 1
ATOM 861 C C . ASN A 1 115 ? -4.178 8.294 31.642 1.00 97.00 115 ASN A C 1
ATOM 863 O O . ASN A 1 115 ? -4.964 9.133 31.206 1.00 97.00 115 ASN A O 1
ATOM 867 N N . VAL A 1 116 ? -4.103 7.059 31.152 1.00 97.75 116 VAL A N 1
ATOM 868 C CA . VAL A 1 116 ? -5.023 6.495 30.158 1.00 97.75 116 VAL A CA 1
ATOM 869 C C . VAL A 1 116 ? -5.722 5.293 30.778 1.00 97.75 116 VAL A C 1
ATOM 871 O O . VAL A 1 116 ? -5.047 4.375 31.240 1.00 97.75 116 VAL A O 1
ATOM 874 N N . TYR A 1 117 ? -7.052 5.292 30.786 1.00 98.19 117 TYR A N 1
ATOM 875 C CA . TYR A 1 117 ? -7.876 4.225 31.357 1.00 98.19 117 TYR A CA 1
ATOM 876 C C . TYR A 1 117 ? -8.774 3.602 30.289 1.00 98.19 117 TYR A C 1
ATOM 878 O O . TYR A 1 117 ? -9.335 4.323 29.460 1.00 98.19 117 TYR A O 1
ATOM 886 N N . ALA A 1 118 ? -8.934 2.279 30.331 1.00 97.50 118 ALA A N 1
ATOM 887 C CA . ALA A 1 118 ? -9.892 1.567 29.486 1.00 97.50 118 ALA A CA 1
ATOM 888 C C . ALA A 1 118 ? -11.331 1.796 29.964 1.00 97.50 118 ALA A C 1
ATOM 890 O O . ALA A 1 118 ? -11.602 1.775 31.165 1.00 97.50 118 ALA A O 1
ATOM 891 N N . LEU A 1 119 ? -12.256 1.968 29.024 1.00 98.38 119 LEU A N 1
ATOM 892 C CA . LEU A 1 119 ? -13.693 2.027 29.270 1.00 98.38 119 LEU A CA 1
ATOM 893 C C . LEU A 1 119 ? -14.361 0.948 28.410 1.00 98.38 119 LEU A C 1
ATOM 895 O O . LEU A 1 119 ? -14.558 1.158 27.213 1.00 98.38 119 LEU A O 1
ATOM 899 N N . ASP A 1 120 ? -14.679 -0.197 29.015 1.00 98.31 120 ASP A N 1
ATOM 900 C CA . ASP A 1 120 ? -15.251 -1.357 28.320 1.00 98.31 120 ASP A CA 1
ATOM 901 C C . ASP A 1 120 ? -16.769 -1.419 28.489 1.00 98.31 120 ASP A C 1
ATOM 903 O O . ASP A 1 120 ? -17.292 -1.430 29.610 1.00 98.31 120 ASP A O 1
ATOM 907 N N . PHE A 1 121 ? -17.491 -1.460 27.371 1.00 98.19 121 PHE A N 1
ATOM 908 C CA . PHE A 1 121 ? -18.957 -1.380 27.351 1.00 98.19 121 PHE A CA 1
ATOM 909 C C . PHE A 1 121 ? -19.586 -2.378 26.378 1.00 98.19 121 PHE A C 1
ATOM 911 O O . PHE A 1 121 ? -20.601 -2.098 25.741 1.00 98.19 121 PHE A O 1
ATOM 918 N N . ASP A 1 122 ? -19.009 -3.577 26.308 1.00 97.94 122 ASP A N 1
ATOM 919 C CA . ASP A 1 122 ? -19.452 -4.680 25.447 1.00 97.94 122 ASP A CA 1
ATOM 920 C C . ASP A 1 122 ? -20.948 -4.990 25.596 1.00 97.94 122 ASP A C 1
ATOM 922 O O . ASP A 1 122 ? -21.608 -5.307 24.607 1.00 97.94 122 ASP A O 1
ATOM 926 N N . LEU A 1 123 ? -21.492 -4.807 26.808 1.00 97.69 123 LEU A N 1
ATOM 927 C CA . LEU A 1 123 ? -22.902 -5.024 27.146 1.00 97.69 123 LEU A CA 1
ATOM 928 C C . LEU A 1 123 ? -23.877 -4.051 26.460 1.00 97.69 123 LEU A C 1
ATOM 930 O O . LEU A 1 123 ? -25.081 -4.305 26.449 1.00 97.69 123 LEU A O 1
ATOM 934 N N . VAL A 1 124 ? -23.395 -2.949 25.878 1.00 98.25 124 VAL A N 1
ATOM 935 C CA . VAL A 1 124 ? -24.227 -2.055 25.063 1.00 98.25 124 VAL A CA 1
ATOM 936 C C . VAL A 1 124 ? -24.319 -2.629 23.654 1.00 98.25 124 VAL A C 1
ATOM 938 O O . VAL A 1 124 ? -23.437 -2.417 22.827 1.00 98.25 124 VAL A O 1
ATOM 941 N N . THR A 1 125 ? -25.387 -3.379 23.392 1.00 97.94 125 THR A N 1
ATOM 942 C CA . THR A 1 125 ? -25.599 -4.089 22.116 1.00 97.94 125 THR A CA 1
ATOM 943 C C . THR A 1 125 ? -26.775 -3.550 21.306 1.00 97.94 125 THR A C 1
ATOM 945 O O . THR A 1 125 ? -26.933 -3.907 20.145 1.00 97.94 125 THR A O 1
ATOM 948 N N . THR A 1 126 ? -27.619 -2.700 21.896 1.00 98.25 126 THR A N 1
ATOM 949 C CA . THR A 1 126 ? -28.762 -2.107 21.190 1.00 98.25 126 THR A CA 1
ATOM 950 C C . THR A 1 126 ? -28.272 -1.107 20.150 1.00 98.25 126 THR A C 1
ATOM 952 O O . THR A 1 126 ? -27.411 -0.281 20.449 1.00 98.25 126 THR A O 1
ATOM 955 N N . ALA A 1 127 ? -28.824 -1.176 18.938 1.00 98.44 127 ALA A N 1
ATOM 956 C CA . ALA A 1 127 ? -28.503 -0.213 17.899 1.00 98.44 127 ALA A CA 1
ATOM 957 C C . ALA A 1 127 ? -28.960 1.202 18.296 1.00 98.44 127 ALA A C 1
ATOM 959 O O . ALA A 1 127 ? -30.076 1.386 18.791 1.00 98.44 127 ALA A O 1
ATOM 960 N N . GLY A 1 128 ? -28.118 2.207 18.067 1.00 98.31 128 GLY A N 1
ATOM 961 C CA . GLY A 1 128 ? -28.434 3.592 18.394 1.00 98.31 128 GLY A CA 1
ATOM 962 C C . GLY A 1 128 ? -27.221 4.514 18.421 1.00 98.31 128 GLY A C 1
ATOM 963 O O . GLY A 1 128 ? -26.092 4.120 18.135 1.00 98.31 128 GLY A O 1
ATOM 964 N N . THR A 1 129 ? -27.466 5.768 18.791 1.00 98.56 129 THR A N 1
ATOM 965 C CA . THR A 1 129 ? -26.427 6.783 18.987 1.00 98.56 129 THR A CA 1
ATOM 966 C C . THR A 1 129 ? -26.210 7.025 20.472 1.00 98.56 129 THR A C 1
ATOM 968 O O . THR A 1 129 ? -27.172 7.206 21.226 1.00 98.56 129 THR A O 1
ATOM 971 N N . TYR A 1 130 ? -24.943 7.061 20.872 1.00 98.75 130 TYR A N 1
ATOM 972 C CA . TYR A 1 130 ? -24.522 7.137 22.263 1.00 98.75 130 TYR A CA 1
ATOM 973 C C . TYR A 1 130 ? -23.398 8.150 22.459 1.00 98.75 130 TYR A C 1
ATOM 975 O O . TYR A 1 130 ? -22.665 8.469 21.526 1.00 98.75 130 TYR A O 1
ATOM 983 N N . ASN A 1 131 ? -23.224 8.616 23.691 1.00 98.62 131 ASN A N 1
ATOM 984 C CA . ASN A 1 131 ? -21.978 9.210 24.165 1.00 98.62 131 ASN A CA 1
ATOM 985 C C . ASN A 1 131 ? -21.562 8.555 25.492 1.00 98.62 131 ASN A C 1
ATOM 987 O O . ASN A 1 131 ? -22.344 7.838 26.123 1.00 98.62 131 ASN A O 1
ATOM 991 N N . ILE A 1 132 ? -20.313 8.775 25.898 1.00 98.75 132 ILE A N 1
ATOM 992 C CA . ILE A 1 132 ? -19.791 8.338 27.192 1.00 98.75 132 ILE A CA 1
ATOM 993 C C . ILE A 1 132 ? -19.530 9.558 28.064 1.00 98.75 132 ILE A C 1
ATOM 995 O O . ILE A 1 132 ? -18.789 10.453 27.661 1.00 98.75 132 ILE A O 1
ATOM 999 N N . THR A 1 133 ? -20.080 9.563 29.277 1.00 98.25 133 THR A N 1
ATOM 1000 C CA . THR A 1 133 ? -19.845 10.607 30.286 1.00 98.25 133 THR A CA 1
ATOM 1001 C C . THR A 1 133 ? -19.060 10.048 31.467 1.00 98.25 133 THR A C 1
ATOM 1003 O O . THR A 1 133 ? -19.396 8.968 31.958 1.00 98.25 133 THR A O 1
ATOM 1006 N N . ILE A 1 134 ? -18.076 10.797 31.963 1.00 97.88 134 ILE A N 1
ATOM 1007 C CA . ILE A 1 134 ? -17.276 10.457 33.146 1.00 97.88 134 ILE A CA 1
ATOM 1008 C C . ILE A 1 134 ? -17.808 11.180 34.379 1.00 97.88 134 ILE A C 1
ATOM 1010 O O . ILE A 1 134 ? -18.037 12.390 34.361 1.00 97.88 134 ILE A O 1
ATOM 1014 N N . LEU A 1 135 ? -17.945 10.425 35.463 1.00 94.62 135 LEU A N 1
ATOM 1015 C CA . LEU A 1 135 ? -18.220 10.908 36.808 1.00 94.62 135 LEU A CA 1
ATOM 1016 C C . LEU A 1 135 ? -16.992 10.598 37.666 1.00 94.62 135 LEU A C 1
ATOM 1018 O O . LEU A 1 135 ? -16.810 9.465 38.113 1.00 94.62 135 LEU A O 1
ATOM 1022 N N . GLY A 1 136 ? -16.139 11.597 37.859 1.00 90.12 136 GLY A N 1
ATOM 1023 C CA . GLY A 1 136 ? -14.859 11.461 38.547 1.00 90.12 136 GLY A CA 1
ATOM 1024 C C . GLY A 1 136 ? -14.206 12.818 38.815 1.00 90.12 136 GLY A C 1
ATOM 1025 O O . GLY A 1 136 ? -14.848 13.849 38.591 1.00 90.12 136 GLY A O 1
ATOM 1026 N N . PRO A 1 137 ? -12.950 12.825 39.297 1.00 89.38 137 PRO A N 1
ATOM 1027 C CA . PRO A 1 137 ? -12.168 14.041 39.529 1.00 89.38 137 PRO A CA 1
ATOM 1028 C C . PRO A 1 137 ? -12.163 15.027 38.353 1.00 89.38 137 PRO A C 1
ATOM 1030 O O . PRO A 1 137 ? -12.299 16.231 38.576 1.00 89.38 137 PRO A O 1
ATOM 1033 N N . ALA A 1 138 ? -12.068 14.531 37.116 1.00 90.00 138 ALA A N 1
ATOM 1034 C CA . ALA A 1 138 ? -12.228 15.336 35.911 1.00 90.00 138 ALA A CA 1
ATOM 1035 C C . ALA A 1 138 ? -13.428 14.855 35.081 1.00 90.00 138 ALA A C 1
ATOM 1037 O O . ALA A 1 138 ? -13.410 13.794 34.455 1.00 90.00 138 ALA A O 1
ATOM 1038 N N . ALA A 1 139 ? -14.482 15.673 35.040 1.00 90.50 139 ALA A N 1
ATOM 1039 C CA . ALA A 1 139 ? -15.629 15.414 34.181 1.00 90.50 139 ALA A CA 1
ATOM 1040 C C . ALA A 1 139 ? -15.232 15.513 32.699 1.00 90.50 139 ALA A C 1
ATOM 1042 O O . ALA A 1 139 ? -14.584 16.466 32.260 1.00 90.50 139 ALA A O 1
ATOM 1043 N N . ALA A 1 140 ? -15.670 14.536 31.912 1.00 95.62 140 ALA A N 1
ATOM 1044 C CA . ALA A 1 140 ? -15.454 14.493 30.475 1.00 95.62 140 ALA A CA 1
ATOM 1045 C C . ALA A 1 140 ? -16.654 13.842 29.787 1.00 95.62 140 ALA A C 1
ATOM 1047 O O . ALA A 1 140 ? -17.350 13.014 30.373 1.00 95.62 140 ALA A O 1
ATOM 1048 N N . THR A 1 141 ? -16.913 14.228 28.542 1.00 97.06 141 THR A N 1
ATOM 1049 C CA . THR A 1 141 ? -17.936 13.611 27.692 1.00 97.06 141 THR A CA 1
ATOM 1050 C C . THR A 1 141 ? -17.339 13.371 26.313 1.00 97.06 141 THR A C 1
ATOM 1052 O O . THR A 1 141 ? -16.620 14.230 25.801 1.00 97.06 141 THR A O 1
ATOM 1055 N N . SER A 1 142 ? -17.582 12.197 25.733 1.00 98.38 142 SER A N 1
ATOM 1056 C CA . SER A 1 142 ? -17.137 11.891 24.373 1.00 98.38 142 SER A CA 1
ATOM 1057 C C . SER A 1 142 ? -17.988 12.626 23.329 1.00 98.38 142 SER A C 1
ATOM 1059 O O . SER A 1 142 ? -19.145 12.956 23.597 1.00 98.38 142 SER A O 1
ATOM 1061 N N . PRO A 1 143 ? -17.486 12.788 22.093 1.00 97.81 143 PRO A N 1
ATOM 1062 C CA . PRO A 1 143 ? -18.356 12.924 20.931 1.00 97.81 143 PRO A CA 1
ATOM 1063 C C . PRO A 1 143 ? -19.363 11.768 20.851 1.00 97.81 143 PRO A C 1
ATOM 1065 O O . PRO A 1 143 ? -19.139 10.692 21.421 1.00 97.81 143 PRO A O 1
ATOM 1068 N N . SER A 1 144 ? -20.457 11.984 20.127 1.00 98.06 144 SER A N 1
ATOM 1069 C CA . SER A 1 144 ? -21.425 10.926 19.846 1.00 98.06 144 SER A CA 1
ATOM 1070 C C . SER A 1 144 ? -20.826 9.866 18.916 1.00 98.06 144 SER A C 1
ATOM 1072 O O . SER A 1 144 ? -20.029 10.194 18.040 1.00 98.06 144 SER A O 1
ATOM 1074 N N . PHE A 1 145 ? -21.233 8.613 19.088 1.00 98.50 145 PHE A N 1
ATOM 1075 C CA . PHE A 1 145 ? -20.856 7.477 18.244 1.00 98.50 145 PHE A CA 1
ATOM 1076 C C . PHE A 1 145 ? -22.045 6.526 18.068 1.00 98.50 145 PHE A C 1
ATOM 1078 O O . PHE A 1 145 ? -22.987 6.541 18.866 1.00 98.50 145 PHE A O 1
ATOM 1085 N N . ALA A 1 146 ? -22.007 5.693 17.031 1.00 98.44 146 ALA A N 1
ATOM 1086 C CA . ALA A 1 146 ? -23.030 4.682 16.795 1.00 98.44 146 ALA A CA 1
ATOM 1087 C C . ALA A 1 146 ? -22.666 3.334 17.441 1.00 98.44 146 ALA A C 1
ATOM 1089 O O . ALA A 1 146 ? -21.500 2.943 17.505 1.00 98.44 146 ALA A O 1
ATOM 1090 N N . VAL A 1 147 ? -23.681 2.601 17.887 1.00 98.69 147 VAL A N 1
ATOM 1091 C CA . VAL A 1 147 ? -23.636 1.140 18.002 1.00 98.69 147 VAL A CA 1
ATOM 1092 C C . VAL A 1 147 ? -24.621 0.617 16.968 1.00 98.69 147 VAL A C 1
ATOM 1094 O O . VAL A 1 147 ? -25.769 1.047 16.972 1.00 98.69 147 VAL A O 1
ATOM 1097 N N . ASP A 1 148 ? -24.183 -0.234 16.044 1.00 98.56 148 ASP A N 1
ATOM 1098 C CA . ASP A 1 148 ? -25.031 -0.749 14.956 1.00 98.56 148 ASP A CA 1
ATOM 1099 C C . ASP A 1 148 ? -24.411 -2.024 14.346 1.00 98.56 148 ASP A C 1
ATOM 1101 O O . ASP A 1 148 ? -23.416 -2.550 14.848 1.00 98.56 148 ASP A O 1
ATOM 1105 N N . SER A 1 149 ? -25.008 -2.582 13.297 1.00 97.38 149 SER A N 1
ATOM 1106 C CA . SER A 1 149 ? -24.422 -3.662 12.508 1.00 97.38 149 SER A CA 1
ATOM 1107 C C . SER A 1 149 ? -23.129 -3.206 11.822 1.00 97.38 149 SER A C 1
ATOM 1109 O O . SER A 1 149 ? -23.006 -2.057 11.398 1.00 97.38 149 SER A O 1
ATOM 1111 N N . SER A 1 150 ? -22.169 -4.122 11.650 1.00 95.25 150 SER A N 1
ATOM 1112 C CA . SER A 1 150 ? -20.909 -3.821 10.953 1.00 95.25 150 SER A CA 1
ATOM 1113 C C . SER A 1 150 ? -21.139 -3.293 9.534 1.00 95.25 150 SER A C 1
ATOM 1115 O O . SER A 1 150 ? -20.411 -2.413 9.090 1.00 95.25 150 SER A O 1
ATOM 1117 N N . ALA A 1 151 ? -22.173 -3.784 8.842 1.00 94.06 151 ALA A N 1
ATOM 1118 C CA . ALA A 1 151 ? -22.537 -3.304 7.513 1.00 94.06 151 ALA A CA 1
ATOM 1119 C C . ALA A 1 151 ? -22.917 -1.814 7.541 1.00 94.06 151 ALA A C 1
ATOM 1121 O O . ALA A 1 151 ? -22.342 -1.029 6.790 1.00 94.06 151 ALA A O 1
ATOM 1122 N N . ASN A 1 152 ? -23.808 -1.395 8.445 1.00 96.12 152 ASN A N 1
ATOM 1123 C CA . ASN A 1 152 ? -24.209 0.012 8.546 1.00 96.12 152 ASN A CA 1
ATOM 1124 C C . ASN A 1 152 ? -23.040 0.927 8.936 1.00 96.12 152 ASN A C 1
ATOM 1126 O O . ASN A 1 152 ? -22.936 2.041 8.428 1.00 96.12 152 ASN A O 1
ATOM 1130 N N . LEU A 1 153 ? -22.156 0.457 9.821 1.00 97.38 153 LEU A N 1
ATOM 1131 C CA . LEU A 1 153 ? -21.022 1.247 10.300 1.00 97.38 153 LEU A CA 1
ATOM 1132 C C . LEU A 1 153 ? -19.919 1.397 9.249 1.00 97.38 153 LEU A C 1
ATOM 1134 O O . LEU A 1 153 ? -19.361 2.482 9.107 1.00 97.38 153 LEU A O 1
ATOM 1138 N N . TYR A 1 154 ? -19.585 0.322 8.531 1.00 96.06 154 TYR A N 1
ATOM 1139 C CA . TYR A 1 154 ? -18.337 0.255 7.766 1.00 96.06 154 TYR A CA 1
ATOM 1140 C C . TYR A 1 154 ? -18.505 0.295 6.246 1.00 96.06 154 TYR A C 1
ATOM 1142 O O . TYR A 1 154 ? -17.518 0.555 5.565 1.00 96.06 154 TYR A O 1
ATOM 1150 N N . THR A 1 155 ? -19.723 0.155 5.703 1.00 96.00 155 THR A N 1
ATOM 1151 C CA . THR A 1 155 ? -19.957 0.281 4.246 1.00 96.00 155 THR A CA 1
ATOM 1152 C C . THR A 1 155 ? -19.512 1.649 3.716 1.00 96.00 155 THR A C 1
ATOM 1154 O O . THR A 1 155 ? -18.794 1.729 2.724 1.00 96.00 155 THR A O 1
ATOM 1157 N N . GLY A 1 156 ? -19.891 2.737 4.398 1.00 97.12 156 GLY A N 1
ATOM 1158 C CA . GLY A 1 156 ? -19.503 4.099 4.014 1.00 97.12 156 GLY A CA 1
ATOM 1159 C C . GLY A 1 156 ? -17.990 4.349 4.105 1.00 97.12 156 GLY A C 1
ATOM 1160 O O . GLY A 1 156 ? -17.394 4.757 3.112 1.00 97.12 156 GLY A O 1
ATOM 1161 N N . PRO A 1 157 ? -17.341 4.085 5.257 1.00 97.56 157 PRO A N 1
ATOM 1162 C CA . PRO A 1 157 ? -15.888 4.177 5.383 1.00 97.56 157 PRO A CA 1
ATOM 1163 C C . PRO A 1 157 ? -15.118 3.358 4.342 1.00 97.56 157 PRO A C 1
ATOM 1165 O O . PRO A 1 157 ? -14.171 3.879 3.765 1.00 97.56 157 PRO A O 1
ATOM 1168 N N . LEU A 1 158 ? -15.547 2.127 4.049 1.00 97.31 158 LEU A N 1
ATOM 1169 C CA . LEU A 1 158 ? -14.895 1.281 3.048 1.00 97.31 158 LEU A CA 1
ATOM 1170 C C . LEU A 1 158 ? -15.043 1.849 1.624 1.00 97.31 158 LEU A C 1
ATOM 1172 O O . LEU A 1 158 ? -14.081 1.851 0.859 1.00 97.31 158 LEU A O 1
ATOM 1176 N N . ALA A 1 159 ? -16.212 2.402 1.280 1.00 97.88 159 ALA A N 1
ATOM 1177 C CA . ALA A 1 159 ? -16.414 3.111 0.014 1.00 97.88 159 ALA A CA 1
ATOM 1178 C C . ALA A 1 159 ? -15.565 4.390 -0.081 1.00 97.88 159 ALA A C 1
ATOM 1180 O O . ALA A 1 159 ? -15.006 4.677 -1.135 1.00 97.88 159 ALA A O 1
ATOM 1181 N N . ASN A 1 160 ? -15.406 5.126 1.023 1.00 97.25 160 ASN A N 1
ATOM 1182 C CA . ASN A 1 160 ? -14.525 6.295 1.068 1.00 97.25 160 ASN A CA 1
ATOM 1183 C C . ASN A 1 160 ? -13.051 5.911 0.880 1.00 97.25 160 ASN A C 1
ATOM 1185 O O . ASN A 1 160 ? -12.313 6.662 0.249 1.00 97.25 160 ASN A O 1
ATOM 1189 N N . SER A 1 161 ? -12.622 4.757 1.403 1.00 97.44 161 SER A N 1
ATOM 1190 C CA . SER A 1 161 ? -11.273 4.232 1.164 1.00 97.44 161 SER A CA 1
ATOM 1191 C C . SER A 1 161 ? -11.044 3.900 -0.309 1.00 97.44 161 SER A C 1
ATOM 1193 O O . SER A 1 161 ? -10.010 4.279 -0.844 1.00 97.44 161 SER A O 1
ATOM 1195 N N . LEU A 1 162 ? -12.008 3.264 -0.987 1.00 98.06 162 LEU A N 1
ATOM 1196 C CA . LEU A 1 162 ? -11.926 3.046 -2.438 1.00 98.06 162 LEU A CA 1
ATOM 1197 C C . LEU A 1 162 ? -11.840 4.381 -3.191 1.00 98.06 162 LEU A C 1
ATOM 1199 O O . LEU A 1 162 ? -10.926 4.586 -3.984 1.00 98.06 162 LEU A O 1
ATOM 1203 N N . TYR A 1 163 ? -12.738 5.316 -2.866 1.00 97.00 163 TYR A N 1
ATOM 1204 C CA . TYR A 1 163 ? -12.758 6.645 -3.474 1.00 97.00 163 TYR A CA 1
ATOM 1205 C C . TYR A 1 163 ? -11.439 7.405 -3.272 1.00 97.00 163 TYR A C 1
ATOM 1207 O O . TYR A 1 163 ? -11.020 8.144 -4.158 1.00 97.00 163 TYR A O 1
ATOM 1215 N N . PHE A 1 164 ? -10.762 7.233 -2.132 1.00 96.50 164 PHE A N 1
ATOM 1216 C CA . PHE A 1 164 ? -9.440 7.818 -1.902 1.00 96.50 164 PHE A CA 1
ATOM 1217 C C . PHE A 1 164 ? -8.429 7.341 -2.957 1.00 96.50 164 PHE A C 1
ATOM 1219 O O . PHE A 1 164 ? -7.907 8.174 -3.693 1.00 96.50 164 PHE A O 1
ATOM 1226 N N . TYR A 1 165 ? -8.234 6.028 -3.114 1.00 97.44 165 TYR A N 1
ATOM 1227 C CA . TYR A 1 165 ? -7.295 5.483 -4.107 1.00 97.44 165 TYR A CA 1
ATOM 1228 C C . TYR A 1 165 ? -7.664 5.867 -5.547 1.00 97.44 165 TYR A C 1
ATOM 1230 O O . TYR A 1 165 ? -6.795 6.258 -6.324 1.00 97.44 165 TYR A O 1
ATOM 1238 N N . GLU A 1 166 ? -8.959 5.883 -5.877 1.00 96.81 166 GLU A N 1
ATOM 1239 C CA . GLU A 1 166 ? -9.449 6.343 -7.183 1.00 96.81 166 GLU A CA 1
ATOM 1240 C C . GLU A 1 166 ? -9.035 7.796 -7.507 1.00 96.81 166 GLU A C 1
ATOM 1242 O O . GLU A 1 166 ? -8.799 8.129 -8.674 1.00 96.81 166 GLU A O 1
ATOM 1247 N N . ASN A 1 167 ? -8.924 8.668 -6.494 1.00 95.44 167 ASN A N 1
ATOM 1248 C CA . ASN A 1 167 ? -8.485 10.059 -6.673 1.00 95.44 167 ASN A CA 1
ATOM 1249 C C . ASN A 1 167 ? -6.956 10.200 -6.779 1.00 95.44 167 ASN A C 1
ATOM 1251 O O . ASN A 1 167 ? -6.492 11.119 -7.465 1.00 95.44 167 ASN A O 1
ATOM 1255 N N . GLU A 1 168 ? -6.196 9.280 -6.179 1.00 96.31 168 GLU A N 1
ATOM 1256 C CA . GLU A 1 168 ? -4.724 9.256 -6.219 1.00 96.31 168 GLU A CA 1
ATOM 1257 C C . GLU A 1 168 ? -4.152 8.647 -7.515 1.00 96.31 168 GLU A C 1
ATOM 1259 O O . GLU A 1 168 ? -2.944 8.675 -7.742 1.00 96.31 168 GLU A O 1
ATOM 1264 N N . ARG A 1 169 ? -5.002 8.103 -8.401 1.00 97.81 169 ARG A N 1
ATOM 1265 C CA . ARG A 1 169 ? -4.584 7.441 -9.652 1.00 97.81 169 ARG A CA 1
ATOM 1266 C C . ARG A 1 169 ? -3.772 8.340 -10.578 1.00 97.81 169 ARG A C 1
ATOM 1268 O O . ARG A 1 169 ? -4.317 9.255 -11.182 1.00 97.81 169 ARG A O 1
ATOM 1275 N N . ASP A 1 170 ? -2.513 8.061 -10.830 1.00 98.12 170 ASP A N 1
ATOM 1276 C CA . ASP A 1 170 ? -1.693 8.848 -11.742 1.00 98.12 170 ASP A CA 1
ATOM 1277 C C . ASP A 1 170 ? -1.943 8.527 -13.238 1.00 98.12 170 ASP A C 1
ATOM 1279 O O . ASP A 1 170 ? -2.441 7.460 -13.604 1.00 98.12 170 ASP A O 1
ATOM 1283 N N . GLY A 1 171 ? -1.588 9.448 -14.141 1.00 97.81 171 GLY A N 1
ATOM 1284 C CA . GLY A 1 171 ? -1.631 9.208 -15.588 1.00 97.81 171 GLY A CA 1
ATOM 1285 C C . GLY A 1 171 ? -2.983 9.445 -16.277 1.00 97.81 171 GLY A C 1
ATOM 1286 O O . GLY A 1 171 ? -3.899 10.090 -15.759 1.00 97.81 171 GLY A O 1
ATOM 1287 N N . ALA A 1 172 ? -3.089 8.937 -17.510 1.00 96.75 172 ALA A N 1
ATOM 1288 C CA . ALA A 1 172 ? -4.223 9.176 -18.410 1.00 96.75 172 ALA A CA 1
ATOM 1289 C C . ALA A 1 172 ? -5.523 8.473 -17.980 1.00 96.75 172 ALA A C 1
ATOM 1291 O O . ALA A 1 172 ? -6.608 8.945 -18.307 1.00 96.75 172 ALA A O 1
ATOM 1292 N N . ASN A 1 173 ? -5.415 7.372 -17.232 1.00 96.25 173 ASN A N 1
ATOM 1293 C CA . ASN A 1 173 ? -6.542 6.555 -16.770 1.00 96.25 173 ASN A CA 1
ATOM 1294 C C . ASN A 1 173 ? -7.075 7.003 -15.394 1.00 96.25 173 ASN A C 1
ATOM 1296 O O . ASN A 1 173 ? -7.623 6.198 -14.635 1.00 96.25 173 ASN A O 1
ATOM 1300 N N . PHE A 1 174 ? -6.891 8.283 -15.063 1.00 95.69 174 PHE A N 1
ATOM 1301 C CA . PHE A 1 174 ? -7.468 8.893 -13.871 1.00 95.69 174 PHE A CA 1
ATOM 1302 C C . PHE A 1 174 ? -8.998 8.899 -13.932 1.00 95.69 174 PHE A C 1
ATOM 1304 O O . PHE A 1 174 ? -9.605 8.894 -15.007 1.00 95.69 174 PHE A O 1
ATOM 1311 N N . ILE A 1 175 ? -9.629 8.973 -12.764 1.00 95.25 175 ILE A N 1
ATOM 1312 C CA . ILE A 1 175 ? -11.074 9.158 -12.661 1.00 95.25 175 ILE A CA 1
ATOM 1313 C C . ILE A 1 175 ? -11.343 10.650 -12.483 1.00 95.25 175 ILE A C 1
ATOM 1315 O O . ILE A 1 175 ? -10.815 11.287 -11.573 1.00 95.25 175 ILE A O 1
ATOM 1319 N N . SER A 1 176 ? -12.153 11.233 -13.371 1.00 94.25 176 SER A N 1
ATOM 1320 C CA . SER A 1 176 ? -12.530 12.638 -13.231 1.00 94.25 176 SER A CA 1
ATOM 1321 C C . SER A 1 176 ? -13.478 12.816 -12.049 1.00 94.25 176 SER A C 1
ATOM 1323 O O . SER A 1 176 ? -14.548 12.210 -11.996 1.00 94.25 176 SER A O 1
ATOM 1325 N N . THR A 1 177 ? -13.089 13.683 -11.118 1.00 90.25 177 THR A N 1
ATOM 1326 C CA . THR A 1 177 ? -13.866 14.042 -9.929 1.00 90.25 177 THR A CA 1
ATOM 1327 C C . THR A 1 177 ? -13.906 15.567 -9.776 1.00 90.25 177 THR A C 1
ATOM 1329 O O . THR A 1 177 ? -13.150 16.285 -10.435 1.00 90.25 177 THR A O 1
ATOM 1332 N N . PRO A 1 178 ? -14.744 16.122 -8.882 1.00 88.38 178 PRO A N 1
ATOM 1333 C CA . PRO A 1 178 ? -14.684 17.549 -8.561 1.00 88.38 178 PRO A CA 1
ATOM 1334 C C . PRO A 1 178 ? -13.325 18.010 -8.010 1.00 88.38 178 PRO A C 1
ATOM 1336 O O . PRO A 1 178 ? -13.012 19.195 -8.092 1.00 88.38 178 PRO A O 1
ATOM 1339 N N . LEU A 1 179 ? -12.526 17.091 -7.452 1.00 85.25 179 LEU A N 1
ATOM 1340 C CA . LEU A 1 179 ? -11.176 17.370 -6.956 1.00 85.25 179 LEU A CA 1
ATOM 1341 C C . LEU A 1 179 ? -10.127 17.314 -8.074 1.00 85.25 179 LEU A C 1
ATOM 1343 O O . LEU A 1 179 ? -9.045 17.881 -7.921 1.00 85.25 179 LEU A O 1
ATOM 1347 N N . ARG A 1 180 ? -10.444 16.668 -9.204 1.00 87.88 180 ARG A N 1
ATOM 1348 C CA . ARG A 1 180 ? -9.497 16.436 -10.291 1.00 87.88 180 ARG A CA 1
ATOM 1349 C C . ARG A 1 180 ? -10.159 16.349 -11.665 1.00 87.88 180 ARG A C 1
ATOM 1351 O O . ARG A 1 180 ? -10.892 15.416 -11.989 1.00 87.88 180 ARG A O 1
ATOM 1358 N N . SER A 1 181 ? -9.812 17.304 -12.521 1.00 89.31 181 SER A N 1
ATOM 1359 C CA . SER A 1 181 ? -10.377 17.442 -13.868 1.00 89.31 181 SER A CA 1
ATOM 1360 C C . SER A 1 181 ? -9.468 16.957 -15.002 1.00 89.31 181 SER A C 1
ATOM 1362 O O . SER A 1 181 ? -9.914 16.933 -16.147 1.00 89.31 181 SER A O 1
ATOM 1364 N N . ALA A 1 182 ? -8.218 16.583 -14.719 1.00 95.25 182 ALA A N 1
ATOM 1365 C CA . ALA A 1 182 ? -7.253 16.143 -15.724 1.00 95.25 182 ALA A CA 1
ATOM 1366 C C . ALA A 1 182 ? -6.260 15.107 -15.166 1.00 95.25 182 ALA A C 1
ATOM 1368 O O . ALA A 1 182 ? -6.037 15.017 -13.954 1.00 95.25 182 ALA A O 1
ATOM 1369 N N . GLY A 1 183 ? -5.660 14.336 -16.077 1.00 96.25 183 GLY A N 1
ATOM 1370 C CA . GLY A 1 183 ? -4.556 13.430 -15.772 1.00 96.25 183 GLY A CA 1
ATOM 1371 C C . GLY A 1 183 ? -3.301 14.207 -15.379 1.00 96.25 183 GLY A C 1
ATOM 1372 O O . GLY A 1 183 ? -3.119 15.346 -15.808 1.00 96.25 183 GLY A O 1
ATOM 1373 N N . GLY A 1 184 ? -2.461 13.593 -14.550 1.00 96.38 184 GLY A N 1
ATOM 1374 C CA . GLY A 1 184 ? -1.125 14.095 -14.232 1.00 96.38 184 GLY A CA 1
ATOM 1375 C C . GLY A 1 184 ? -0.072 13.231 -14.914 1.00 96.38 184 GLY A C 1
ATOM 1376 O O . GLY A 1 184 ? -0.363 12.086 -15.257 1.00 96.38 184 GLY A O 1
ATOM 1377 N N . HIS A 1 185 ? 1.121 13.790 -15.101 1.00 98.25 185 HIS A N 1
ATOM 1378 C CA . HIS A 1 185 ? 2.327 13.059 -15.500 1.00 98.25 185 HIS A CA 1
ATOM 1379 C C . HIS A 1 185 ? 2.156 12.145 -16.727 1.00 98.25 185 HIS A C 1
ATOM 1381 O O . HIS A 1 185 ? 2.576 10.987 -16.738 1.00 98.25 185 HIS A O 1
ATOM 1387 N N . LEU A 1 186 ? 1.526 12.641 -17.792 1.00 98.44 186 LEU A N 1
ATOM 1388 C CA . LEU A 1 186 ? 1.332 11.885 -19.034 1.00 98.44 186 LEU A CA 1
ATOM 1389 C C . LEU A 1 186 ? 2.670 11.552 -19.717 1.00 98.44 186 LEU A C 1
ATOM 1391 O O . LEU A 1 186 ? 2.772 10.557 -20.447 1.00 98.44 186 LEU A O 1
ATOM 1395 N N . ASN A 1 187 ? 3.707 12.348 -19.440 1.00 98.50 187 ASN A N 1
ATOM 1396 C CA . ASN A 1 187 ? 5.067 12.113 -19.918 1.00 98.50 187 ASN A CA 1
ATOM 1397 C C . ASN A 1 187 ? 5.701 10.825 -19.357 1.00 98.50 187 ASN A C 1
ATOM 1399 O O . ASN A 1 187 ? 6.678 10.339 -19.930 1.00 98.50 187 ASN A O 1
ATOM 1403 N N . ASP A 1 188 ? 5.140 10.230 -18.298 1.00 98.69 188 ASP A N 1
ATOM 1404 C CA . ASP A 1 188 ? 5.617 8.955 -17.754 1.00 98.69 188 ASP A CA 1
ATOM 1405 C C . ASP A 1 188 ? 5.464 7.777 -18.722 1.00 98.69 188 ASP A C 1
ATOM 1407 O O . ASP A 1 188 ? 6.124 6.756 -18.553 1.00 98.69 188 ASP A O 1
ATOM 1411 N N . SER A 1 189 ? 4.631 7.908 -19.758 1.00 98.38 189 SER A N 1
ATOM 1412 C CA . SER A 1 189 ? 4.489 6.891 -20.812 1.00 98.38 189 SER A CA 1
ATOM 1413 C C . SER A 1 189 ? 5.787 6.615 -21.591 1.00 98.38 189 SER A C 1
ATOM 1415 O O . SER A 1 189 ? 5.889 5.596 -22.271 1.00 98.38 189 SER A O 1
ATOM 1417 N N . VAL A 1 190 ? 6.777 7.510 -21.487 1.00 98.12 190 VAL A N 1
ATOM 1418 C CA . VAL A 1 190 ? 8.116 7.405 -22.092 1.00 98.12 190 VAL A CA 1
ATOM 1419 C C . VAL A 1 190 ? 9.199 7.913 -21.126 1.00 98.12 190 VAL A C 1
ATOM 1421 O O . VAL A 1 190 ? 10.107 8.669 -21.498 1.00 98.12 190 VAL A O 1
ATOM 1424 N N . ALA A 1 191 ? 9.093 7.525 -19.855 1.00 98.56 191 ALA A N 1
ATOM 1425 C CA . ALA A 1 191 ? 9.971 7.995 -18.792 1.00 98.56 191 ALA A CA 1
ATOM 1426 C C . ALA A 1 191 ? 11.420 7.531 -18.995 1.00 98.56 191 ALA A C 1
ATOM 1428 O O . ALA A 1 191 ? 11.686 6.390 -19.371 1.00 98.56 191 ALA A O 1
ATOM 1429 N N . SER A 1 192 ? 12.378 8.421 -18.729 1.00 98.56 192 SER A N 1
ATOM 1430 C CA . SER A 1 192 ? 13.805 8.091 -18.820 1.00 98.56 192 SER A CA 1
ATOM 1431 C C . SER A 1 192 ? 14.269 7.333 -17.579 1.00 98.56 192 SER A C 1
ATOM 1433 O O . SER A 1 192 ? 13.916 7.693 -16.453 1.00 98.56 192 SER A O 1
ATOM 1435 N N . VAL A 1 193 ? 15.101 6.314 -17.787 1.00 98.62 193 VAL A N 1
ATOM 1436 C CA . VAL A 1 193 ? 15.657 5.500 -16.702 1.00 98.62 193 VAL A CA 1
ATOM 1437 C C . VAL A 1 193 ? 17.025 6.025 -16.268 1.00 98.62 193 VAL A C 1
ATOM 1439 O O . VAL A 1 193 ? 17.887 6.343 -17.097 1.00 98.62 193 VAL A O 1
ATOM 1442 N N . TYR A 1 194 ? 17.243 6.054 -14.957 1.00 98.06 194 TYR A N 1
ATOM 1443 C CA . TYR A 1 194 ? 18.449 6.554 -14.310 1.00 98.06 194 TYR A CA 1
ATOM 1444 C C . TYR A 1 194 ? 19.048 5.524 -13.356 1.00 98.06 194 TYR A C 1
ATOM 1446 O O . TYR A 1 194 ? 18.346 4.707 -12.755 1.00 98.06 194 TYR A O 1
ATOM 1454 N N . LEU A 1 195 ? 20.367 5.612 -13.173 1.00 97.12 195 LEU A N 1
ATOM 1455 C CA . LEU A 1 195 ? 21.029 4.980 -12.038 1.00 97.12 195 LEU A CA 1
ATOM 1456 C C . LEU A 1 195 ? 20.544 5.622 -10.740 1.00 97.12 195 LEU A C 1
ATOM 1458 O O . LEU A 1 195 ? 20.338 6.836 -10.672 1.00 97.12 195 LEU A O 1
ATOM 1462 N N . THR A 1 196 ? 20.441 4.807 -9.695 1.00 94.75 196 THR A N 1
ATOM 1463 C CA . THR A 1 196 ? 20.161 5.295 -8.347 1.00 94.75 196 THR A CA 1
ATOM 1464 C C . THR A 1 196 ? 21.287 6.229 -7.882 1.00 94.75 196 THR A C 1
ATOM 1466 O O . THR A 1 196 ? 22.442 5.795 -7.812 1.00 94.75 196 THR A O 1
ATOM 1469 N N . PRO A 1 197 ? 21.006 7.507 -7.571 1.00 93.88 197 PRO A N 1
ATOM 1470 C CA . PRO A 1 197 ? 22.022 8.433 -7.105 1.00 93.88 197 PRO A CA 1
ATOM 1471 C C . PRO A 1 197 ? 22.407 8.156 -5.649 1.00 93.88 197 PRO A C 1
ATOM 1473 O O . PRO A 1 197 ? 21.602 7.716 -4.831 1.00 93.88 197 PRO A O 1
ATOM 1476 N N . ASN A 1 198 ? 23.633 8.532 -5.287 1.00 91.56 198 ASN A N 1
ATOM 1477 C CA . ASN A 1 198 ? 24.014 8.634 -3.884 1.00 91.56 198 ASN A CA 1
ATOM 1478 C C . ASN A 1 198 ? 23.340 9.864 -3.260 1.00 91.56 198 ASN A C 1
ATOM 1480 O O . ASN A 1 198 ? 23.624 11.000 -3.654 1.00 91.56 198 ASN A O 1
ATOM 1484 N N . VAL A 1 199 ? 22.483 9.637 -2.267 1.00 90.94 199 VAL A N 1
ATOM 1485 C CA . VAL A 1 199 ? 21.778 10.687 -1.520 1.00 90.94 199 VAL A CA 1
ATOM 1486 C C . VAL A 1 199 ? 22.344 10.834 -0.111 1.00 90.94 199 VAL A C 1
ATOM 1488 O O . VAL A 1 199 ? 22.794 9.870 0.509 1.00 90.94 199 VAL A O 1
ATOM 1491 N N . ASN A 1 200 ? 22.339 12.056 0.418 1.00 87.19 200 ASN A N 1
ATOM 1492 C CA . ASN A 1 200 ? 22.664 12.289 1.823 1.00 87.19 200 ASN A CA 1
ATOM 1493 C C . ASN A 1 200 ? 21.453 12.006 2.735 1.00 87.19 200 ASN A C 1
ATOM 1495 O O . ASN A 1 200 ? 20.355 11.706 2.276 1.00 87.19 200 ASN A O 1
ATOM 1499 N N . LYS A 1 201 ? 21.633 12.162 4.053 1.00 80.62 201 LYS A N 1
ATOM 1500 C CA . LYS A 1 201 ? 20.583 11.933 5.068 1.00 80.62 201 LYS A CA 1
ATOM 1501 C C . LYS A 1 201 ? 19.306 12.781 4.920 1.00 80.62 201 LYS A C 1
ATOM 1503 O O . LYS A 1 201 ? 18.344 12.532 5.631 1.00 80.62 201 LYS A O 1
ATOM 1508 N N . ASN A 1 202 ? 19.333 13.817 4.084 1.00 77.44 202 ASN A N 1
ATOM 1509 C CA . ASN A 1 202 ? 18.194 14.683 3.788 1.00 77.44 202 ASN A CA 1
ATOM 1510 C C . ASN A 1 202 ? 17.656 14.426 2.365 1.00 77.44 202 ASN A C 1
ATOM 1512 O O . ASN A 1 202 ? 17.138 15.357 1.767 1.00 77.44 202 ASN A O 1
ATOM 1516 N N . GLY A 1 203 ? 17.921 13.265 1.754 1.00 81.06 203 GLY A N 1
ATOM 1517 C CA . GLY A 1 203 ? 17.411 12.926 0.417 1.00 81.06 203 GLY A CA 1
ATOM 1518 C C . GLY A 1 203 ? 18.133 13.563 -0.769 1.00 81.06 203 GLY A C 1
ATOM 1519 O O . GLY A 1 203 ? 17.921 13.156 -1.905 1.00 81.06 203 GLY A O 1
ATOM 1520 N N . ARG A 1 204 ? 19.049 14.510 -0.538 1.00 86.88 204 ARG A N 1
ATOM 1521 C CA . ARG A 1 204 ? 19.683 15.269 -1.629 1.00 86.88 204 ARG A CA 1
ATOM 1522 C C . ARG A 1 204 ? 20.862 14.531 -2.248 1.00 86.88 204 ARG A C 1
ATOM 1524 O O . ARG A 1 204 ? 21.784 14.130 -1.530 1.00 86.88 204 ARG A O 1
ATOM 1531 N N . PHE A 1 205 ? 20.889 14.467 -3.577 1.00 91.50 205 PHE A N 1
ATOM 1532 C CA . PHE A 1 205 ? 22.029 14.004 -4.372 1.00 91.50 205 PHE A CA 1
ATOM 1533 C C . PHE A 1 205 ? 22.899 15.168 -4.877 1.00 91.50 205 PHE A C 1
ATOM 1535 O O . PHE A 1 205 ? 22.464 16.322 -4.951 1.00 91.50 205 PHE A O 1
ATOM 1542 N N . SER A 1 206 ? 24.152 14.859 -5.222 1.00 90.31 206 SER A N 1
ATOM 1543 C CA . SER A 1 206 ? 25.103 15.817 -5.802 1.00 90.31 206 SER A CA 1
ATOM 1544 C C . SER A 1 206 ? 25.060 15.785 -7.330 1.00 90.31 206 SER A C 1
ATOM 1546 O O . SER A 1 206 ? 25.008 14.709 -7.917 1.00 90.31 206 SER A O 1
ATOM 1548 N N . GLY A 1 207 ? 25.155 16.953 -7.968 1.00 92.00 207 GLY A N 1
ATOM 1549 C CA . GLY A 1 207 ? 25.163 17.070 -9.427 1.00 92.00 207 GLY A CA 1
ATOM 1550 C C . GLY A 1 207 ? 23.805 16.759 -10.055 1.00 92.00 207 GLY A C 1
ATOM 1551 O O . GLY A 1 207 ? 22.770 17.192 -9.546 1.00 92.00 207 GLY A O 1
ATOM 1552 N N . ASP A 1 208 ? 23.835 16.031 -11.170 1.00 95.06 208 ASP A N 1
ATOM 1553 C CA . ASP A 1 208 ? 22.655 15.599 -11.917 1.00 95.06 208 ASP A CA 1
ATOM 1554 C C . ASP A 1 208 ? 22.489 14.071 -11.863 1.00 95.06 208 ASP A C 1
ATOM 1556 O O . ASP A 1 208 ? 23.440 13.346 -11.558 1.00 95.06 208 ASP A O 1
ATOM 1560 N N . LEU A 1 209 ? 21.290 13.577 -12.175 1.00 96.44 209 LEU A N 1
ATOM 1561 C CA . LEU A 1 209 ? 21.040 12.145 -12.323 1.00 96.44 209 LEU A CA 1
ATOM 1562 C C . LEU A 1 209 ? 21.764 11.598 -13.561 1.00 96.44 209 LEU A C 1
ATOM 1564 O O . LEU A 1 209 ? 21.932 12.287 -14.566 1.00 96.44 209 LEU A O 1
ATOM 1568 N N . SER A 1 210 ? 22.187 10.336 -13.487 1.00 96.88 210 SER A N 1
ATOM 1569 C CA . SER A 1 210 ? 22.912 9.657 -14.567 1.00 96.88 210 SER A CA 1
ATOM 1570 C C . SER A 1 210 ? 21.961 8.760 -15.369 1.00 96.88 210 SER A C 1
ATOM 1572 O O . SER A 1 210 ? 21.592 7.697 -14.860 1.00 96.88 210 SER A O 1
ATOM 1574 N N . PRO A 1 211 ? 21.523 9.164 -16.579 1.00 96.81 211 PRO A N 1
ATOM 1575 C CA . PRO A 1 211 ? 20.631 8.349 -17.395 1.00 96.81 211 PRO A CA 1
ATOM 1576 C C . PRO A 1 211 ? 21.366 7.118 -17.928 1.00 96.81 211 PRO A C 1
ATOM 1578 O O . PRO A 1 211 ? 22.554 7.191 -18.248 1.00 96.81 211 PRO A O 1
ATOM 1581 N N . ILE A 1 212 ? 20.650 6.005 -18.084 1.00 96.12 212 ILE A N 1
ATOM 1582 C CA . ILE A 1 212 ? 21.218 4.769 -18.657 1.00 96.12 212 ILE A CA 1
ATOM 1583 C C . ILE A 1 212 ? 20.903 4.593 -20.149 1.00 96.12 212 ILE A C 1
ATOM 1585 O O . ILE A 1 212 ? 21.307 3.605 -20.753 1.00 96.12 212 ILE A O 1
ATOM 1589 N N . GLY A 1 213 ? 20.172 5.539 -20.746 1.00 95.31 213 GLY A N 1
ATOM 1590 C CA . GLY A 1 213 ? 19.776 5.497 -22.158 1.00 95.31 213 GLY A CA 1
ATOM 1591 C C . GLY A 1 213 ? 18.568 4.603 -22.462 1.00 95.31 213 GLY A C 1
ATOM 1592 O O . GLY A 1 213 ? 18.264 4.396 -23.632 1.00 95.31 213 GLY A O 1
ATOM 1593 N N . ALA A 1 214 ? 17.879 4.095 -21.437 1.00 95.94 214 ALA A N 1
ATOM 1594 C CA . ALA A 1 214 ? 16.623 3.362 -21.574 1.00 95.94 214 ALA A CA 1
ATOM 1595 C C . ALA A 1 214 ? 15.415 4.268 -21.285 1.00 95.94 214 ALA A C 1
ATOM 1597 O O . ALA A 1 214 ? 15.514 5.222 -20.505 1.00 95.94 214 ALA A O 1
ATOM 1598 N N . GLN A 1 215 ? 14.278 3.930 -21.893 1.00 97.75 215 GLN A N 1
ATOM 1599 C CA . GLN A 1 215 ? 12.972 4.511 -21.596 1.00 97.75 215 GLN A CA 1
ATOM 1600 C C . GLN A 1 215 ? 11.973 3.399 -21.292 1.00 97.75 215 GLN A C 1
ATOM 1602 O O . GLN A 1 215 ? 12.047 2.331 -21.901 1.00 97.75 215 GLN A O 1
ATOM 1607 N N . VAL A 1 216 ? 11.048 3.667 -20.378 1.00 98.31 216 VAL A N 1
ATOM 1608 C CA . VAL A 1 216 ? 9.976 2.741 -19.993 1.00 98.31 216 VAL A CA 1
ATOM 1609 C C . VAL A 1 216 ? 8.648 3.480 -19.903 1.00 98.31 216 VAL A C 1
ATOM 1611 O O . VAL A 1 216 ? 8.621 4.687 -19.665 1.00 98.31 216 VAL A O 1
ATOM 1614 N N . ASP A 1 217 ? 7.546 2.758 -20.084 1.00 98.69 217 ASP A N 1
ATOM 1615 C CA . ASP A 1 217 ? 6.234 3.262 -19.686 1.00 98.69 217 ASP A CA 1
ATOM 1616 C C . ASP A 1 217 ? 6.096 3.084 -18.173 1.00 98.69 217 ASP A C 1
ATOM 1618 O O . ASP A 1 217 ? 5.959 1.963 -17.705 1.00 98.69 217 ASP A O 1
ATOM 1622 N N . ALA A 1 218 ? 6.123 4.181 -17.421 1.00 98.56 218 ALA A N 1
ATOM 1623 C CA . ALA A 1 218 ? 5.892 4.206 -15.978 1.00 98.56 218 ALA A CA 1
ATOM 1624 C C . ALA A 1 218 ? 4.546 4.862 -15.611 1.00 98.56 218 ALA A C 1
ATOM 1626 O O . ALA A 1 218 ? 4.332 5.230 -14.455 1.00 98.56 218 ALA A O 1
ATOM 1627 N N . SER A 1 219 ? 3.640 5.045 -16.580 1.00 98.50 219 SER A N 1
ATOM 1628 C CA . SER A 1 219 ? 2.336 5.692 -16.371 1.00 98.50 219 SER A CA 1
ATOM 1629 C C . SER A 1 219 ? 1.350 4.795 -15.610 1.00 98.50 219 SER A C 1
ATOM 1631 O O . SER A 1 219 ? 1.388 3.569 -15.735 1.00 98.50 219 SER A O 1
ATOM 1633 N N . GLY A 1 220 ? 0.418 5.405 -14.871 1.00 98.19 220 GLY A N 1
ATOM 1634 C CA . GLY A 1 220 ? -0.478 4.698 -13.945 1.00 98.19 220 GLY A CA 1
ATOM 1635 C C . GLY A 1 220 ? 0.098 4.648 -12.530 1.00 98.19 220 GLY A C 1
ATOM 1636 O O . GLY A 1 220 ? 1.032 5.396 -12.234 1.00 98.19 220 GLY A O 1
ATOM 1637 N N . GLY A 1 221 ? -0.438 3.766 -11.686 1.00 98.31 221 GLY A N 1
ATOM 1638 C CA . GLY A 1 221 ? -0.063 3.681 -10.270 1.00 98.31 221 GLY A CA 1
ATOM 1639 C C . GLY A 1 221 ? -0.646 4.838 -9.465 1.00 98.31 221 GLY A C 1
ATOM 1640 O O . GLY A 1 221 ? -1.370 5.677 -10.012 1.00 98.31 221 GLY A O 1
ATOM 1641 N N . TRP A 1 222 ? -0.346 4.897 -8.176 1.00 98.62 222 TRP A N 1
ATOM 1642 C CA . TRP A 1 222 ? -0.855 5.951 -7.297 1.00 98.62 222 TRP A CA 1
ATOM 1643 C C . TRP A 1 222 ? 0.264 6.870 -6.863 1.00 98.62 222 TRP A C 1
ATOM 1645 O O . TRP A 1 222 ? 1.385 6.432 -6.627 1.00 98.62 222 TRP A O 1
ATOM 1655 N N . TRP A 1 223 ? -0.053 8.149 -6.700 1.00 97.81 223 TRP A N 1
ATOM 1656 C CA . TRP A 1 223 ? 0.816 8.996 -5.898 1.00 97.81 223 TRP A CA 1
ATOM 1657 C C . TRP A 1 223 ? 0.900 8.439 -4.476 1.00 97.81 223 TRP A C 1
ATOM 1659 O O . TRP A 1 223 ? -0.111 8.072 -3.879 1.00 97.81 223 TRP A O 1
ATOM 1669 N N . ASP A 1 224 ? 2.124 8.320 -3.970 1.00 97.94 224 ASP A N 1
ATOM 1670 C CA . ASP A 1 224 ? 2.411 7.588 -2.739 1.00 97.94 224 ASP A CA 1
ATOM 1671 C C . ASP A 1 224 ? 1.809 8.260 -1.502 1.00 97.94 224 ASP A C 1
ATOM 1673 O O . ASP A 1 224 ? 1.338 7.596 -0.573 1.00 97.94 224 ASP A O 1
ATOM 1677 N N . ALA A 1 225 ? 1.823 9.593 -1.486 1.00 95.56 225 ALA A N 1
ATOM 1678 C CA . ALA A 1 225 ? 1.257 10.364 -0.398 1.00 95.56 225 ALA A CA 1
ATOM 1679 C C . ALA A 1 225 ? 0.764 11.737 -0.885 1.00 95.56 225 ALA A C 1
ATOM 1681 O O . ALA A 1 225 ? 0.034 11.855 -1.859 1.00 95.56 225 ALA A O 1
ATOM 1682 N N . GLY A 1 226 ? 1.113 12.804 -0.160 1.00 95.19 226 GLY A N 1
ATOM 1683 C CA . GLY A 1 226 ? 0.800 14.178 -0.563 1.00 95.19 226 GLY A CA 1
ATOM 1684 C C . GLY A 1 226 ? 1.762 14.758 -1.606 1.00 95.19 226 GLY A C 1
ATOM 1685 O O . GLY A 1 226 ? 1.580 15.904 -2.019 1.00 95.19 226 GLY A O 1
ATOM 1686 N N . ASP A 1 227 ? 2.804 14.012 -1.967 1.00 96.38 227 ASP A N 1
ATOM 1687 C CA . ASP A 1 227 ? 3.695 14.251 -3.099 1.00 96.38 227 ASP A CA 1
ATOM 1688 C C . ASP A 1 227 ? 3.266 13.409 -4.308 1.00 96.38 227 ASP A C 1
ATOM 1690 O O . ASP A 1 227 ? 2.320 12.639 -4.213 1.00 96.38 227 ASP A O 1
ATOM 1694 N N . TYR A 1 228 ? 3.949 13.542 -5.448 1.00 97.38 228 TYR A N 1
ATOM 1695 C CA . TYR A 1 228 ? 3.646 12.753 -6.646 1.00 97.38 228 TYR A CA 1
ATOM 1696 C C . TYR A 1 228 ? 4.693 11.678 -6.938 1.00 97.38 228 TYR A C 1
ATOM 1698 O O . TYR A 1 228 ? 4.907 11.313 -8.093 1.00 97.38 228 TYR A O 1
ATOM 1706 N N . LEU A 1 229 ? 5.355 11.152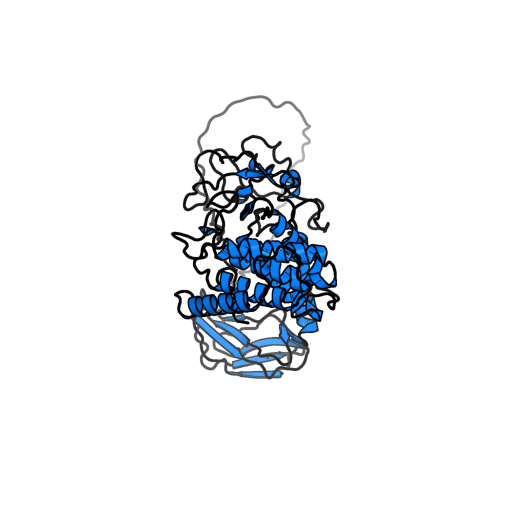 -5.909 1.00 98.31 229 LEU A N 1
ATOM 1707 C CA . LEU A 1 229 ? 6.256 10.009 -6.057 1.00 98.31 229 LEU A CA 1
ATOM 1708 C C . LEU A 1 229 ? 5.468 8.709 -6.180 1.00 98.31 229 LEU A C 1
ATOM 1710 O O . LEU A 1 229 ? 4.319 8.638 -5.754 1.00 98.31 229 LEU A O 1
ATOM 1714 N N . LYS A 1 230 ? 6.097 7.685 -6.761 1.00 98.75 230 LYS A N 1
ATOM 1715 C CA . LYS A 1 230 ? 5.540 6.327 -6.828 1.00 98.75 230 LYS A CA 1
ATOM 1716 C C . LYS A 1 230 ? 6.617 5.314 -6.484 1.00 98.75 230 LYS A C 1
ATOM 1718 O O . LYS A 1 230 ? 7.734 5.406 -7.012 1.00 98.75 230 LYS A O 1
ATOM 1723 N N . PHE A 1 231 ? 6.297 4.350 -5.627 1.00 98.75 231 PHE A N 1
ATOM 1724 C CA . PHE A 1 231 ? 7.261 3.365 -5.143 1.00 98.75 231 PHE A CA 1
ATOM 1725 C C . PHE A 1 231 ? 6.701 1.952 -5.232 1.00 98.75 231 PHE A C 1
ATOM 1727 O O . PHE A 1 231 ? 5.612 1.668 -4.740 1.00 98.75 231 PHE A O 1
ATOM 1734 N N . VAL A 1 232 ? 7.503 1.023 -5.758 1.00 98.75 232 VAL A N 1
ATOM 1735 C CA . VAL A 1 232 ? 7.145 -0.402 -5.712 1.00 98.75 232 VAL A CA 1
ATOM 1736 C C . VAL A 1 232 ? 7.018 -0.879 -4.263 1.00 98.75 232 VAL A C 1
ATOM 1738 O O . VAL A 1 232 ? 6.142 -1.688 -3.972 1.00 98.75 232 VAL A O 1
ATOM 1741 N N . GLN A 1 233 ? 7.822 -0.329 -3.344 1.00 98.00 233 GLN A N 1
ATOM 1742 C CA . GLN A 1 233 ? 7.773 -0.630 -1.909 1.00 98.00 233 GLN A CA 1
ATOM 1743 C C . GLN A 1 233 ? 6.354 -0.544 -1.325 1.00 98.00 233 GLN A C 1
ATOM 1745 O O . GLN A 1 233 ? 5.915 -1.465 -0.637 1.00 98.00 233 GLN A O 1
ATOM 1750 N N . THR A 1 234 ? 5.643 0.553 -1.583 1.00 98.19 234 THR A N 1
ATOM 1751 C CA . THR A 1 234 ? 4.324 0.852 -1.004 1.00 98.19 234 THR A CA 1
ATOM 1752 C C . THR A 1 234 ? 3.177 0.379 -1.880 1.00 98.19 234 THR A C 1
ATOM 1754 O O . THR A 1 234 ? 2.179 -0.128 -1.358 1.00 98.19 234 THR A O 1
ATOM 1757 N N . GLU A 1 235 ? 3.311 0.496 -3.203 1.00 98.62 235 GLU A N 1
ATOM 1758 C CA . GLU A 1 235 ? 2.270 0.045 -4.123 1.00 98.62 235 GLU A CA 1
ATOM 1759 C C . GLU A 1 235 ? 2.113 -1.478 -4.085 1.00 98.62 235 GLU A C 1
ATOM 1761 O O . GLU A 1 235 ? 0.981 -1.949 -4.042 1.00 98.62 235 GLU A O 1
ATOM 1766 N N . SER A 1 236 ? 3.198 -2.262 -3.998 1.00 98.56 236 SER A N 1
ATOM 1767 C CA . SER A 1 236 ? 3.082 -3.730 -3.889 1.00 98.56 236 SER A CA 1
ATOM 1768 C C . SER A 1 236 ? 2.360 -4.173 -2.612 1.00 98.56 236 SER A C 1
ATOM 1770 O O . SER A 1 236 ? 1.492 -5.039 -2.678 1.00 98.56 236 SER A O 1
ATOM 1772 N N . TYR A 1 237 ? 2.621 -3.518 -1.475 1.00 97.69 237 TYR A N 1
ATOM 1773 C CA . TYR A 1 237 ? 1.881 -3.745 -0.226 1.00 97.69 237 TYR A CA 1
ATOM 1774 C C . TYR A 1 237 ? 0.394 -3.409 -0.367 1.00 97.69 237 TYR A C 1
ATOM 1776 O O . TYR A 1 237 ? -0.480 -4.170 0.045 1.00 97.69 237 TYR A O 1
ATOM 1784 N N . THR A 1 238 ? 0.110 -2.251 -0.963 1.00 98.12 238 THR A N 1
ATOM 1785 C CA . THR A 1 238 ? -1.255 -1.757 -1.152 1.00 98.12 238 THR A CA 1
ATOM 1786 C C . THR A 1 238 ? -2.049 -2.677 -2.073 1.00 98.12 238 THR A C 1
ATOM 1788 O O . THR A 1 238 ? -3.181 -3.034 -1.750 1.00 98.12 238 THR A O 1
ATOM 1791 N N . VAL A 1 239 ? -1.453 -3.089 -3.196 1.00 98.81 239 VAL A N 1
ATOM 1792 C CA . VAL A 1 239 ? -2.071 -4.016 -4.149 1.00 98.81 239 VAL A CA 1
ATOM 1793 C C . VAL A 1 239 ? -2.354 -5.361 -3.489 1.00 98.81 239 VAL A C 1
ATOM 1795 O O . VAL A 1 239 ? -3.482 -5.833 -3.614 1.00 98.81 239 VAL A O 1
ATOM 1798 N N . ALA A 1 240 ? -1.395 -5.931 -2.748 1.00 97.88 240 ALA A N 1
ATOM 1799 C CA . ALA A 1 240 ? -1.610 -7.183 -2.021 1.00 97.88 240 ALA A CA 1
ATOM 1800 C C . ALA A 1 240 ? -2.791 -7.058 -1.038 1.00 97.88 240 ALA A C 1
ATOM 1802 O O . ALA A 1 240 ? -3.777 -7.779 -1.125 1.00 97.88 240 ALA A O 1
ATOM 1803 N N . LEU A 1 241 ? -2.812 -6.029 -0.183 1.00 97.00 241 LEU A N 1
ATOM 1804 C CA . LEU A 1 241 ? -3.944 -5.822 0.731 1.00 97.00 241 LEU A CA 1
ATOM 1805 C C . LEU A 1 241 ? -5.301 -5.680 0.022 1.00 97.00 241 LEU A C 1
ATOM 1807 O O . LEU A 1 241 ? -6.314 -6.187 0.516 1.00 97.00 241 LEU A O 1
ATOM 1811 N N . MET A 1 242 ? -5.351 -4.985 -1.118 1.00 98.44 242 MET A N 1
ATOM 1812 C CA . MET A 1 242 ? -6.587 -4.878 -1.895 1.00 98.44 242 MET A CA 1
ATOM 1813 C C . MET A 1 242 ? -7.015 -6.232 -2.469 1.00 98.44 242 MET A C 1
ATOM 1815 O O . MET A 1 242 ? -8.206 -6.548 -2.433 1.00 98.44 242 MET A O 1
ATOM 1819 N N . LEU A 1 243 ? -6.075 -7.024 -2.989 1.00 98.69 243 LEU A N 1
ATOM 1820 C CA . LEU A 1 243 ? -6.350 -8.326 -3.594 1.00 98.69 243 LEU A CA 1
ATOM 1821 C C . LEU A 1 243 ? -6.727 -9.383 -2.547 1.00 98.69 243 LEU A C 1
ATOM 1823 O O . LEU A 1 243 ? -7.747 -10.047 -2.749 1.00 98.69 243 LEU A O 1
ATOM 1827 N N . VAL A 1 244 ? -6.031 -9.458 -1.403 1.00 97.31 244 VAL A N 1
ATOM 1828 C CA . VAL A 1 244 ? -6.477 -10.204 -0.205 1.00 97.31 244 VAL A CA 1
ATOM 1829 C C . VAL A 1 244 ? -7.906 -9.806 0.158 1.00 97.31 244 VAL A C 1
ATOM 1831 O O . VAL A 1 244 ? -8.778 -10.660 0.316 1.00 97.31 244 VAL A O 1
ATOM 1834 N N . GLY A 1 245 ? -8.190 -8.500 0.214 1.00 97.19 245 GLY A N 1
ATOM 1835 C CA . GLY A 1 245 ? -9.528 -7.980 0.485 1.00 97.19 245 GLY A CA 1
ATOM 1836 C C . GLY A 1 245 ? -10.587 -8.502 -0.492 1.00 97.19 245 GLY A C 1
ATOM 1837 O O . GLY A 1 245 ? -11.644 -8.985 -0.080 1.00 97.19 245 GLY A O 1
ATOM 1838 N N . VAL A 1 246 ? -10.301 -8.436 -1.795 1.00 98.56 246 VAL A N 1
ATOM 1839 C CA . VAL A 1 246 ? -11.188 -8.933 -2.860 1.00 98.56 246 VAL A CA 1
ATOM 1840 C C . VAL A 1 246 ? -11.393 -10.449 -2.765 1.00 98.56 246 VAL A C 1
ATOM 1842 O O . VAL A 1 246 ? -12.530 -10.907 -2.920 1.00 98.56 246 VAL A O 1
ATOM 1845 N N . ARG A 1 247 ? -10.321 -11.212 -2.515 1.00 97.69 247 ARG A N 1
ATOM 1846 C CA . ARG A 1 247 ? -10.321 -12.681 -2.423 1.00 97.69 247 ARG A CA 1
ATOM 1847 C C . ARG A 1 247 ? -11.098 -13.172 -1.203 1.00 97.69 247 ARG A C 1
ATOM 1849 O O . ARG A 1 247 ? -11.992 -14.008 -1.349 1.00 97.69 247 ARG A O 1
ATOM 1856 N N . ASP A 1 248 ? -10.789 -12.626 -0.030 1.00 96.75 248 ASP A N 1
ATOM 1857 C CA . ASP A 1 248 ? -11.233 -13.166 1.261 1.00 96.75 248 ASP A CA 1
ATOM 1858 C C . ASP A 1 248 ? -12.546 -12.536 1.739 1.00 96.75 248 ASP A C 1
ATOM 1860 O O . ASP A 1 248 ? -13.323 -13.160 2.469 1.00 96.75 248 ASP A O 1
ATOM 1864 N N . PHE A 1 249 ? -12.860 -11.327 1.261 1.00 97.19 249 PHE A N 1
ATOM 1865 C CA . PHE A 1 249 ? -14.101 -10.615 1.571 1.00 97.19 249 PHE A CA 1
ATOM 1866 C C . PHE A 1 249 ? -14.867 -10.204 0.300 1.00 97.19 249 PHE A C 1
ATOM 1868 O O . PHE A 1 249 ? -15.215 -9.030 0.131 1.00 97.19 249 PHE A O 1
ATOM 1875 N N . PRO A 1 250 ? -15.224 -11.141 -0.601 1.00 97.12 250 PRO A N 1
ATOM 1876 C CA . PRO A 1 250 ? -15.776 -10.814 -1.918 1.00 97.12 250 PRO A CA 1
ATOM 1877 C C . PRO A 1 250 ? -17.136 -10.100 -1.865 1.00 97.12 250 PRO A C 1
ATOM 1879 O O . PRO A 1 250 ? -17.499 -9.406 -2.813 1.00 97.12 250 PRO A O 1
ATOM 1882 N N . ASN A 1 251 ? -17.879 -10.224 -0.760 1.00 97.19 251 ASN A N 1
ATOM 1883 C CA . ASN A 1 251 ? -19.151 -9.523 -0.546 1.00 97.19 251 ASN A CA 1
ATOM 1884 C C . ASN A 1 251 ? -18.979 -8.096 0.001 1.00 97.19 251 ASN A C 1
ATOM 1886 O O . ASN A 1 251 ? -19.920 -7.310 -0.046 1.00 97.19 251 ASN A O 1
ATOM 1890 N N . GLN A 1 252 ? -17.805 -7.759 0.540 1.00 97.19 252 GLN A N 1
ATOM 1891 C CA . GLN A 1 252 ? -17.496 -6.440 1.098 1.00 97.19 252 GLN A CA 1
ATOM 1892 C C . GLN A 1 252 ? -16.569 -5.649 0.178 1.00 97.19 252 GLN A C 1
ATOM 1894 O O . GLN A 1 252 ? -16.811 -4.463 -0.039 1.00 97.19 252 GLN A O 1
ATOM 1899 N N . MET A 1 253 ? -15.554 -6.310 -0.382 1.00 98.25 253 MET A N 1
ATOM 1900 C CA . MET A 1 253 ? -14.491 -5.704 -1.184 1.00 98.25 253 MET A CA 1
ATOM 1901 C C . MET A 1 253 ? -14.426 -6.205 -2.634 1.00 98.25 253 MET A C 1
ATOM 1903 O O . MET A 1 253 ? -13.743 -5.597 -3.448 1.00 98.25 253 MET A O 1
ATOM 1907 N N . GLY A 1 254 ? -15.124 -7.288 -2.985 1.00 97.69 254 GLY A N 1
ATOM 1908 C CA . GLY A 1 254 ? -15.101 -7.875 -4.331 1.00 97.69 254 GLY A CA 1
ATOM 1909 C C . GLY A 1 254 ? -16.389 -7.667 -5.132 1.00 97.69 254 GLY A C 1
ATOM 1910 O O . GLY A 1 254 ? -17.165 -6.741 -4.893 1.00 97.69 254 GLY A O 1
ATOM 1911 N N . ALA A 1 255 ? -16.636 -8.567 -6.089 1.00 96.62 255 ALA A N 1
ATOM 1912 C CA . ALA A 1 255 ? -17.776 -8.503 -7.011 1.00 96.62 255 ALA A CA 1
ATOM 1913 C C . ALA A 1 255 ? -19.161 -8.574 -6.336 1.00 96.62 255 ALA A C 1
ATOM 1915 O O . ALA A 1 255 ? -20.151 -8.170 -6.944 1.00 96.62 255 ALA A O 1
ATOM 1916 N N . GLY A 1 256 ? -19.244 -9.083 -5.103 1.00 96.69 256 GLY A N 1
ATOM 1917 C CA . GLY A 1 256 ? -20.480 -9.106 -4.317 1.00 96.69 256 GLY A CA 1
ATOM 1918 C C . GLY A 1 256 ? -20.778 -7.789 -3.593 1.00 96.69 256 GLY A C 1
ATOM 1919 O O . GLY A 1 256 ? -21.879 -7.626 -3.069 1.00 96.69 256 GLY A O 1
ATOM 1920 N N . SER A 1 257 ? -19.828 -6.849 -3.559 1.00 96.75 257 SER A N 1
ATOM 1921 C CA . SER A 1 257 ? -20.002 -5.546 -2.917 1.00 96.75 257 SER A CA 1
ATOM 1922 C C . SER A 1 257 ? -20.787 -4.579 -3.799 1.00 96.75 257 SER A C 1
ATOM 1924 O O . SER A 1 257 ? -20.461 -4.376 -4.968 1.00 96.75 257 SER A O 1
ATOM 1926 N N . SER A 1 258 ? -21.795 -3.916 -3.228 1.00 93.69 258 SER A N 1
ATOM 1927 C CA . SER A 1 258 ? -22.582 -2.892 -3.929 1.00 93.69 258 SER A CA 1
ATOM 1928 C C . SER A 1 258 ? -21.946 -1.499 -3.923 1.00 93.69 258 SER A C 1
ATOM 1930 O O . SER A 1 258 ? -22.417 -0.622 -4.642 1.00 93.69 258 SER A O 1
ATOM 1932 N N . SER A 1 259 ? -20.938 -1.259 -3.080 1.00 95.12 259 SER A N 1
ATOM 1933 C CA . SER A 1 259 ? -20.377 0.084 -2.842 1.00 95.12 259 SER A CA 1
ATOM 1934 C C . SER A 1 259 ? -18.857 0.152 -2.887 1.00 95.12 259 SER A C 1
ATOM 1936 O O . SER A 1 259 ? -18.303 1.244 -2.952 1.00 95.12 259 SER A O 1
ATOM 1938 N N . SER A 1 260 ? -18.179 -0.986 -2.767 1.00 97.19 260 SER A N 1
ATOM 1939 C CA . SER A 1 260 ? -16.749 -1.016 -2.474 1.00 97.19 260 SER A CA 1
ATOM 1940 C C . SER A 1 260 ? -16.083 -2.189 -3.182 1.00 97.19 260 SER A C 1
ATOM 1942 O O . SER A 1 260 ? -15.393 -2.974 -2.555 1.00 97.19 260 SER A O 1
ATOM 1944 N N . ASN A 1 261 ? -16.326 -2.360 -4.482 1.00 98.06 261 ASN A N 1
ATOM 1945 C CA . ASN A 1 261 ? -15.629 -3.382 -5.257 1.00 98.06 261 ASN A CA 1
ATOM 1946 C C . ASN A 1 261 ? -14.232 -2.878 -5.663 1.00 98.06 261 ASN A C 1
ATOM 1948 O O . ASN A 1 261 ? -14.094 -2.127 -6.626 1.00 98.06 261 ASN A O 1
ATOM 1952 N N . PHE A 1 262 ? -13.203 -3.331 -4.951 1.00 98.75 262 PHE A N 1
ATOM 1953 C CA . PHE A 1 262 ? -11.804 -2.961 -5.163 1.00 98.75 262 PHE A CA 1
ATOM 1954 C C . PHE A 1 262 ? -11.158 -3.661 -6.362 1.00 98.75 262 PHE A C 1
ATOM 1956 O O . PHE A 1 262 ? -10.047 -3.298 -6.721 1.00 98.75 262 PHE A O 1
ATOM 1963 N N . SER A 1 263 ? -11.818 -4.616 -7.031 1.00 98.56 263 SER A N 1
ATOM 1964 C CA . SER A 1 263 ? -11.183 -5.412 -8.102 1.00 98.56 263 SER A CA 1
ATOM 1965 C C . SER A 1 263 ? -10.583 -4.543 -9.218 1.00 98.56 263 SER A C 1
ATOM 1967 O O . SER A 1 263 ? -9.492 -4.817 -9.708 1.00 98.56 263 SER A O 1
ATOM 1969 N N . ALA A 1 264 ? -11.280 -3.476 -9.625 1.00 98.44 264 ALA A N 1
ATOM 1970 C CA . ALA A 1 264 ? -10.785 -2.571 -10.662 1.00 98.44 264 ALA A CA 1
ATOM 1971 C C . ALA A 1 264 ? -9.635 -1.673 -10.171 1.00 98.44 264 ALA A C 1
ATOM 1973 O O . ALA A 1 264 ? -8.747 -1.346 -10.954 1.00 98.44 264 ALA A O 1
ATOM 1974 N N . GLU A 1 265 ? -9.647 -1.290 -8.893 1.00 98.81 265 GLU A N 1
ATOM 1975 C CA . GLU A 1 265 ? -8.596 -0.478 -8.272 1.00 98.81 265 GLU A CA 1
ATOM 1976 C C . GLU A 1 265 ? -7.329 -1.307 -8.044 1.00 98.81 265 GLU A C 1
ATOM 1978 O O . GLU A 1 265 ? -6.243 -0.913 -8.454 1.00 98.81 265 GLU A O 1
ATOM 1983 N N . ALA A 1 266 ? -7.480 -2.527 -7.527 1.00 98.81 266 ALA A N 1
ATOM 1984 C CA . ALA A 1 266 ? -6.396 -3.489 -7.387 1.00 98.81 266 ALA A CA 1
ATOM 1985 C C . ALA A 1 266 ? -5.721 -3.780 -8.737 1.00 98.81 266 ALA A C 1
ATOM 1987 O O . ALA A 1 266 ? -4.492 -3.787 -8.827 1.00 98.81 266 ALA A O 1
ATOM 1988 N N . ARG A 1 267 ? -6.511 -3.950 -9.811 1.00 98.81 267 ARG A N 1
ATOM 1989 C CA . ARG A 1 267 ? -5.977 -4.090 -11.175 1.00 98.81 267 ARG A CA 1
ATOM 1990 C C . ARG A 1 267 ? -5.185 -2.858 -11.607 1.00 98.81 267 ARG A C 1
ATOM 1992 O O . ARG A 1 267 ? -4.127 -3.015 -12.200 1.00 98.81 267 ARG A O 1
ATOM 1999 N N . PHE A 1 268 ? -5.669 -1.653 -11.309 1.00 98.88 268 PHE A N 1
ATOM 2000 C CA . PHE A 1 268 ? -4.990 -0.413 -11.688 1.00 98.88 268 PHE A CA 1
ATOM 2001 C C . PHE A 1 268 ? -3.579 -0.311 -11.080 1.00 98.88 268 PHE A C 1
ATOM 2003 O O . PHE A 1 268 ? -2.634 0.002 -11.805 1.00 98.88 268 PHE A O 1
ATOM 2010 N N . GLY A 1 269 ? -3.417 -0.657 -9.798 1.00 98.81 269 GLY A N 1
ATOM 2011 C CA . GLY A 1 269 ? -2.091 -0.765 -9.175 1.00 98.81 269 GLY A CA 1
ATOM 2012 C C . GLY A 1 269 ? -1.266 -1.933 -9.721 1.00 98.81 269 GLY A C 1
ATOM 2013 O O . GLY A 1 269 ? -0.094 -1.771 -10.047 1.00 98.81 269 GLY A O 1
ATOM 2014 N N . THR A 1 270 ? -1.882 -3.104 -9.913 1.00 98.94 270 THR A N 1
ATOM 2015 C CA . THR A 1 270 ? -1.203 -4.291 -10.476 1.00 98.94 270 THR A CA 1
ATOM 2016 C C . THR A 1 270 ? -0.640 -4.022 -11.877 1.00 98.94 270 THR A C 1
ATOM 2018 O O . THR A 1 270 ? 0.462 -4.464 -12.203 1.00 98.94 270 THR A O 1
ATOM 2021 N N . ASP A 1 271 ? -1.369 -3.272 -12.706 1.00 98.88 271 ASP A N 1
ATOM 2022 C CA . ASP A 1 271 ? -0.926 -2.874 -14.043 1.00 98.88 271 ASP A CA 1
ATOM 2023 C C . ASP A 1 271 ? 0.320 -1.981 -13.979 1.00 98.88 271 ASP A C 1
ATOM 2025 O O . ASP A 1 271 ? 1.212 -2.120 -14.816 1.00 98.88 271 ASP A O 1
ATOM 2029 N N . TRP A 1 272 ? 0.417 -1.094 -12.983 1.00 98.88 272 TRP A N 1
ATOM 2030 C CA . TRP A 1 272 ? 1.625 -0.299 -12.765 1.00 98.88 272 TRP A CA 1
ATOM 2031 C C . TRP A 1 272 ? 2.788 -1.153 -12.261 1.00 98.88 272 TRP A C 1
ATOM 2033 O O . TRP A 1 272 ? 3.887 -1.059 -12.803 1.00 98.88 272 TRP A O 1
ATOM 2043 N N . LEU A 1 273 ? 2.545 -2.065 -11.316 1.00 98.94 273 LEU A N 1
ATOM 2044 C CA . LEU A 1 273 ? 3.563 -3.012 -10.856 1.00 98.94 273 LEU A CA 1
ATOM 2045 C C . LEU A 1 273 ? 4.135 -3.843 -12.020 1.00 98.94 273 LEU A C 1
ATOM 2047 O O . LEU A 1 273 ? 5.353 -3.957 -12.146 1.00 98.94 273 LEU A O 1
ATOM 2051 N N . GLN A 1 274 ? 3.296 -4.339 -12.937 1.00 98.81 274 GLN A N 1
ATOM 2052 C CA . GLN A 1 274 ? 3.779 -5.044 -14.134 1.00 98.81 274 GLN A CA 1
ATOM 2053 C C . GLN A 1 274 ? 4.641 -4.167 -15.052 1.00 98.81 274 GLN A C 1
ATOM 2055 O O . GLN A 1 274 ? 5.524 -4.689 -15.720 1.00 98.81 274 GLN A O 1
ATOM 2060 N N . LYS A 1 275 ? 4.442 -2.846 -15.085 1.00 98.75 275 LYS A N 1
ATOM 2061 C CA . LYS A 1 275 ? 5.312 -1.930 -15.844 1.00 98.75 275 LYS A CA 1
ATOM 2062 C C . LYS A 1 275 ? 6.668 -1.698 -15.180 1.00 98.75 275 LYS A C 1
ATOM 2064 O O . LYS A 1 275 ? 7.651 -1.416 -15.863 1.00 98.75 275 LYS A O 1
ATOM 2069 N N . MET A 1 276 ? 6.736 -1.853 -13.861 1.00 98.81 276 MET A N 1
ATOM 2070 C CA . MET A 1 276 ? 7.977 -1.760 -13.088 1.00 98.81 276 MET A CA 1
ATOM 2071 C C . MET A 1 276 ? 8.825 -3.044 -13.162 1.00 98.81 276 MET A C 1
ATOM 2073 O O . MET A 1 276 ? 9.901 -3.124 -12.564 1.00 98.81 276 MET A O 1
ATOM 2077 N N . TRP A 1 277 ? 8.382 -4.023 -13.956 1.00 98.56 277 TRP A N 1
ATOM 2078 C CA . TRP A 1 277 ? 9.065 -5.277 -14.234 1.00 98.56 277 TRP A CA 1
ATOM 2079 C C . TRP A 1 277 ? 9.090 -5.575 -15.740 1.00 98.56 277 TRP A C 1
ATOM 2081 O O . TRP A 1 277 ? 8.066 -5.857 -16.355 1.00 98.56 277 TRP A O 1
ATOM 2091 N N . ASP A 1 278 ? 10.276 -5.575 -16.348 1.00 97.88 278 ASP A N 1
ATOM 2092 C CA . ASP A 1 278 ? 10.442 -6.106 -17.704 1.00 97.88 278 ASP A CA 1
ATOM 2093 C C . ASP A 1 278 ? 10.793 -7.591 -17.629 1.00 97.88 278 ASP A C 1
ATOM 2095 O O . ASP A 1 278 ? 11.949 -7.966 -17.423 1.00 97.88 278 ASP A O 1
ATOM 2099 N N . ASP A 1 279 ? 9.790 -8.439 -17.843 1.00 96.19 279 ASP A N 1
ATOM 2100 C CA . ASP A 1 279 ? 9.954 -9.888 -17.785 1.00 96.19 279 ASP A CA 1
ATOM 2101 C C . ASP A 1 279 ? 10.879 -10.439 -18.886 1.00 96.19 279 ASP A C 1
ATOM 2103 O O . ASP A 1 279 ? 11.542 -11.458 -18.690 1.00 96.19 279 ASP A O 1
ATOM 2107 N N . SER A 1 280 ? 10.985 -9.774 -20.039 1.00 96.00 280 SER A N 1
ATOM 2108 C CA . SER A 1 280 ? 11.802 -10.271 -21.157 1.00 96.00 280 SER A CA 1
ATOM 2109 C C . SER A 1 280 ? 13.299 -10.173 -20.867 1.00 96.00 280 SER A C 1
ATOM 2111 O O . SER A 1 280 ? 14.076 -11.053 -21.244 1.00 96.00 280 SER A O 1
ATOM 2113 N N . THR A 1 281 ? 13.696 -9.113 -20.162 1.00 96.62 281 THR A N 1
ATOM 2114 C CA . THR A 1 281 ? 15.083 -8.883 -19.749 1.00 96.62 281 THR A CA 1
ATOM 2115 C C . THR A 1 281 ? 15.323 -9.225 -18.285 1.00 96.62 281 THR A C 1
ATOM 2117 O O . THR A 1 281 ? 16.477 -9.277 -17.867 1.00 96.62 281 THR A O 1
ATOM 2120 N N . LYS A 1 282 ? 14.262 -9.492 -17.516 1.00 97.75 282 LYS A N 1
ATOM 2121 C CA . LYS A 1 282 ? 14.298 -9.634 -16.058 1.00 97.75 282 LYS A CA 1
ATOM 2122 C C . LYS A 1 282 ? 14.879 -8.382 -15.394 1.00 97.75 282 LYS A C 1
ATOM 2124 O O . LYS A 1 282 ? 15.794 -8.471 -14.575 1.00 97.75 282 LYS A O 1
ATOM 2129 N N . THR A 1 283 ? 14.409 -7.210 -15.824 1.00 98.31 283 THR A N 1
ATOM 2130 C CA . THR A 1 283 ? 14.863 -5.910 -15.310 1.00 98.31 283 THR A CA 1
ATOM 2131 C C . THR A 1 283 ? 13.819 -5.327 -14.370 1.00 98.31 283 THR A C 1
ATOM 2133 O O . THR A 1 283 ? 12.646 -5.227 -14.717 1.00 98.31 283 THR A O 1
ATOM 2136 N N . PHE A 1 284 ? 14.265 -4.906 -13.188 1.00 98.56 284 PHE A N 1
ATOM 2137 C CA . PHE A 1 284 ? 13.406 -4.363 -12.143 1.00 98.56 284 PHE A CA 1
ATOM 2138 C C . PHE A 1 284 ? 13.630 -2.857 -11.957 1.00 98.56 284 PHE A C 1
ATOM 2140 O O . PHE A 1 284 ? 14.770 -2.393 -11.833 1.00 98.56 284 PHE A O 1
ATOM 2147 N N . TYR A 1 285 ? 12.536 -2.105 -11.899 1.00 98.69 285 TYR A N 1
ATOM 2148 C CA . TYR A 1 285 ? 12.490 -0.682 -11.571 1.00 98.69 285 TYR A CA 1
ATOM 2149 C C . TYR A 1 285 ? 11.737 -0.522 -10.251 1.00 98.69 285 TYR A C 1
ATOM 2151 O O . TYR A 1 285 ? 10.789 -1.255 -10.005 1.00 98.69 285 TYR A O 1
ATOM 2159 N N . TYR A 1 286 ? 12.136 0.412 -9.388 1.00 98.50 286 TYR A N 1
ATOM 2160 C CA . TYR A 1 286 ? 11.581 0.460 -8.023 1.00 98.50 286 TYR A CA 1
ATOM 2161 C C . TYR A 1 286 ? 10.938 1.792 -7.635 1.00 98.50 286 TYR A C 1
ATOM 2163 O O . TYR A 1 286 ? 10.196 1.846 -6.654 1.00 98.50 286 TYR A O 1
ATOM 2171 N N . GLN A 1 287 ? 11.207 2.867 -8.379 1.00 98.56 287 GLN A N 1
ATOM 2172 C CA . GLN A 1 287 ? 10.751 4.206 -8.016 1.00 98.56 287 GLN A CA 1
ATOM 2173 C C . GLN A 1 287 ? 10.599 5.119 -9.229 1.00 98.56 287 GLN A C 1
ATOM 2175 O O . GLN A 1 287 ? 11.420 5.080 -10.150 1.00 98.56 287 GLN A O 1
ATOM 2180 N N . VAL A 1 288 ? 9.592 5.991 -9.162 1.00 98.75 288 VAL A N 1
ATOM 2181 C CA . VAL A 1 288 ? 9.362 7.098 -10.093 1.00 98.75 288 VAL A CA 1
ATOM 2182 C C . VAL A 1 288 ? 9.387 8.417 -9.325 1.00 98.75 288 VAL A C 1
ATOM 2184 O O . VAL A 1 288 ? 8.706 8.567 -8.310 1.00 98.75 288 VAL A O 1
ATOM 2187 N N . GLY A 1 289 ? 10.159 9.380 -9.824 1.00 97.75 289 GLY A N 1
ATOM 2188 C CA . GLY A 1 289 ? 10.297 10.701 -9.219 1.00 97.75 289 GLY A CA 1
ATOM 2189 C C . GLY A 1 289 ? 11.401 10.796 -8.161 1.00 97.75 289 GLY A C 1
ATOM 2190 O O . GLY A 1 289 ? 11.984 9.805 -7.715 1.00 97.75 289 GLY A O 1
ATOM 2191 N N . ILE A 1 290 ? 11.693 12.032 -7.754 1.00 95.69 290 ILE A N 1
ATOM 2192 C CA . ILE A 1 290 ? 12.623 12.362 -6.666 1.00 95.69 290 ILE A CA 1
ATOM 2193 C C . ILE A 1 290 ? 11.914 13.242 -5.638 1.00 95.69 290 ILE A C 1
ATOM 2195 O O . ILE A 1 290 ? 11.225 14.185 -6.014 1.00 95.69 290 ILE A O 1
ATOM 2199 N N . GLY A 1 291 ? 12.095 12.951 -4.348 1.00 93.69 291 GLY A N 1
ATOM 2200 C CA . GLY A 1 291 ? 11.484 13.745 -3.277 1.00 93.69 291 GLY A CA 1
ATOM 2201 C C . GLY A 1 291 ? 12.165 15.090 -3.091 1.00 93.69 291 GLY A C 1
ATOM 2202 O O . GLY A 1 291 ? 11.514 16.125 -3.195 1.00 93.69 291 GLY A O 1
ATOM 2203 N N . ASP A 1 292 ? 13.489 15.085 -2.924 1.00 91.12 292 ASP A N 1
ATOM 2204 C CA . ASP A 1 292 ? 14.294 16.277 -2.642 1.00 91.12 292 ASP A CA 1
ATOM 2205 C C . ASP A 1 292 ? 15.216 16.668 -3.810 1.00 91.12 292 ASP A C 1
ATOM 2207 O O . ASP A 1 292 ? 16.045 15.880 -4.278 1.00 91.12 292 ASP A O 1
ATOM 2211 N N . GLY A 1 293 ? 15.118 17.928 -4.232 1.00 91.06 293 GLY A N 1
ATOM 2212 C CA . GLY A 1 293 ? 15.938 18.529 -5.266 1.00 91.06 293 GLY A CA 1
ATOM 2213 C C . GLY A 1 293 ? 17.268 19.026 -4.713 1.00 91.06 293 GLY A C 1
ATOM 2214 O O . GLY A 1 293 ? 17.694 18.741 -3.585 1.00 91.06 293 GLY A O 1
ATOM 2215 N N . ASN A 1 294 ? 17.968 19.813 -5.522 1.00 91.94 29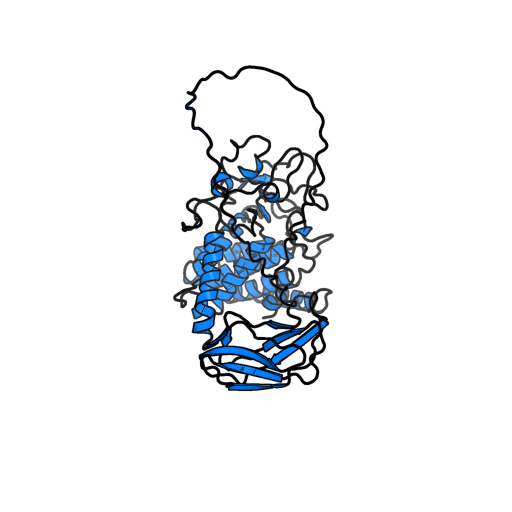4 ASN A N 1
ATOM 2216 C CA . ASN A 1 294 ? 19.250 20.396 -5.140 1.00 91.94 294 ASN A CA 1
ATOM 2217 C C . ASN A 1 294 ? 19.436 21.795 -5.746 1.00 91.94 294 ASN A C 1
ATOM 2219 O O . ASN A 1 294 ? 18.493 22.441 -6.188 1.00 91.94 294 ASN A O 1
ATOM 2223 N N . SER A 1 295 ? 20.662 22.321 -5.758 1.00 91.44 295 SER A N 1
ATOM 2224 C CA . SER A 1 295 ? 20.917 23.655 -6.320 1.00 91.44 295 SER A CA 1
ATOM 2225 C C . SER A 1 295 ? 20.636 23.764 -7.828 1.00 91.44 295 SER A C 1
ATOM 2227 O O . SER A 1 295 ? 20.557 24.880 -8.341 1.00 91.44 295 SER A O 1
ATOM 2229 N N . GLN A 1 296 ? 20.485 22.640 -8.536 1.00 93.38 296 GLN A N 1
ATOM 2230 C CA . GLN A 1 296 ? 20.290 22.562 -9.987 1.00 93.38 296 GLN A CA 1
ATOM 2231 C C . GLN A 1 296 ? 18.896 22.063 -10.396 1.00 93.38 296 GLN A C 1
ATOM 2233 O O . GLN A 1 296 ? 18.553 22.122 -11.580 1.00 93.38 296 GLN A O 1
ATOM 2238 N N . THR A 1 297 ? 18.116 21.530 -9.455 1.00 94.69 297 THR A N 1
ATOM 2239 C CA . THR A 1 297 ? 16.844 20.841 -9.712 1.00 94.69 297 THR A CA 1
ATOM 2240 C C . THR A 1 297 ? 15.823 21.156 -8.636 1.00 94.69 297 THR A C 1
ATOM 2242 O O . THR A 1 297 ? 16.182 21.351 -7.480 1.00 94.69 297 THR A O 1
ATOM 2245 N N . VAL A 1 298 ? 14.558 21.197 -9.035 1.00 95.44 298 VAL A N 1
ATOM 2246 C CA . VAL A 1 298 ? 13.395 21.217 -8.145 1.00 95.44 298 VAL A CA 1
ATOM 2247 C C . VAL A 1 298 ? 12.697 19.868 -8.253 1.00 95.44 298 VAL A C 1
ATOM 2249 O O . VAL A 1 298 ? 12.665 19.280 -9.339 1.00 95.44 298 VAL A O 1
ATOM 2252 N N . SER A 1 299 ? 12.165 19.398 -7.135 1.00 94.38 299 SER A N 1
ATOM 2253 C CA . SER A 1 299 ? 11.537 18.088 -6.986 1.00 94.38 299 SER A CA 1
ATOM 2254 C C . SER A 1 299 ? 10.161 18.179 -6.316 1.00 94.38 299 SER A C 1
ATOM 2256 O O . SER A 1 299 ? 9.656 19.273 -6.045 1.00 94.38 299 SER A O 1
ATOM 2258 N N . ASP A 1 300 ? 9.561 17.024 -6.031 1.00 95.50 300 ASP A N 1
ATOM 2259 C CA . ASP A 1 300 ? 8.212 16.926 -5.486 1.00 95.50 300 ASP A CA 1
ATOM 2260 C C . ASP A 1 300 ? 8.010 17.639 -4.142 1.00 95.50 300 ASP A C 1
ATOM 2262 O O . ASP A 1 300 ? 6.982 18.282 -3.938 1.00 95.50 300 ASP A O 1
ATOM 2266 N N . HIS A 1 301 ? 8.991 17.579 -3.237 1.00 95.44 301 HIS A N 1
ATOM 2267 C CA . HIS A 1 301 ? 8.873 18.162 -1.890 1.00 95.44 301 HIS A CA 1
ATOM 2268 C C . HIS A 1 301 ? 9.248 19.648 -1.832 1.00 95.44 301 HIS A C 1
ATOM 2270 O O . HIS A 1 301 ? 9.083 20.293 -0.794 1.00 95.44 301 HIS A O 1
ATOM 2276 N N . ASP A 1 302 ? 9.741 20.214 -2.934 1.00 94.94 302 ASP A N 1
ATOM 2277 C CA . ASP A 1 302 ? 10.183 21.608 -2.991 1.00 94.94 302 ASP A CA 1
ATOM 2278 C C . ASP A 1 302 ? 9.032 22.592 -3.275 1.00 94.94 302 ASP A C 1
ATOM 2280 O O . ASP A 1 302 ? 9.159 23.790 -2.991 1.00 94.94 302 ASP A O 1
ATOM 2284 N N . ILE A 1 303 ? 7.926 22.126 -3.873 1.00 96.00 303 ILE A N 1
ATOM 2285 C CA . ILE A 1 303 ? 6.858 22.987 -4.407 1.00 96.00 303 ILE A CA 1
ATOM 2286 C C . ILE A 1 303 ? 5.456 22.377 -4.271 1.00 96.00 303 ILE A C 1
ATOM 2288 O O . ILE A 1 303 ? 5.251 21.185 -4.457 1.00 96.00 303 ILE A O 1
ATOM 2292 N N . TRP A 1 304 ? 4.459 23.240 -4.052 1.00 96.50 304 TRP A N 1
ATOM 2293 C CA . TRP A 1 304 ? 3.038 22.882 -4.115 1.00 96.50 304 TRP A CA 1
ATOM 2294 C C . TRP A 1 304 ? 2.475 23.169 -5.500 1.00 96.50 304 TRP A C 1
ATOM 2296 O O . TRP A 1 304 ? 2.628 24.281 -6.015 1.00 96.50 304 TRP A O 1
ATOM 2306 N N . ARG A 1 305 ? 1.793 22.188 -6.088 1.00 94.94 305 ARG A N 1
ATOM 2307 C CA . ARG A 1 305 ? 1.190 22.298 -7.419 1.00 94.94 305 ARG A CA 1
ATOM 2308 C C . ARG A 1 305 ? 0.021 21.334 -7.566 1.00 94.94 305 ARG A C 1
ATOM 2310 O O . ARG A 1 305 ? -0.264 20.575 -6.653 1.00 94.94 305 ARG A O 1
ATOM 2317 N N . LEU A 1 306 ? -0.673 21.435 -8.694 1.00 95.00 306 LEU A N 1
ATOM 2318 C CA . LEU A 1 306 ? -1.634 20.431 -9.135 1.00 95.00 306 LEU A CA 1
ATOM 2319 C C . LEU A 1 306 ? -0.926 19.492 -10.120 1.00 95.00 306 LEU A C 1
ATOM 2321 O O . LEU A 1 306 ? -0.182 19.995 -10.963 1.00 95.00 306 LEU A O 1
ATOM 2325 N N . PRO A 1 307 ? -1.197 18.181 -10.092 1.00 94.94 307 PRO A N 1
ATOM 2326 C CA . PRO A 1 307 ? -0.436 17.194 -10.859 1.00 94.94 307 PRO A CA 1
ATOM 2327 C C . PRO A 1 307 ? -0.613 17.353 -12.377 1.00 94.94 307 PRO A C 1
ATOM 2329 O O . PRO A 1 307 ? 0.303 17.096 -13.151 1.00 94.94 307 PRO A O 1
ATOM 2332 N N . GLN A 1 308 ? -1.764 17.858 -12.835 1.00 94.31 308 GLN A N 1
ATOM 2333 C CA . GLN A 1 308 ? -2.003 18.150 -14.255 1.00 94.31 308 GLN A CA 1
ATOM 2334 C C . GLN A 1 308 ? -1.163 19.312 -14.812 1.00 94.31 308 GLN A C 1
ATOM 2336 O O . GLN A 1 308 ? -1.184 19.564 -16.015 1.00 94.31 308 GLN A O 1
ATOM 2341 N N . ALA A 1 309 ? -0.465 20.062 -13.955 1.00 95.69 309 ALA A N 1
ATOM 2342 C CA . ALA A 1 309 ? 0.439 21.121 -14.391 1.00 95.69 309 ALA A CA 1
ATOM 2343 C C . ALA A 1 309 ? 1.860 20.606 -14.673 1.00 95.69 309 ALA A C 1
ATOM 2345 O O . ALA A 1 309 ? 2.636 21.328 -15.302 1.00 95.69 309 ALA A O 1
ATOM 2346 N N . ASP A 1 310 ? 2.203 19.395 -14.222 1.00 97.44 310 ASP A N 1
ATOM 2347 C CA . ASP A 1 310 ? 3.592 18.939 -14.129 1.00 97.44 310 ASP A CA 1
ATOM 2348 C C . ASP A 1 310 ? 4.249 18.750 -15.492 1.00 97.44 310 ASP A C 1
ATOM 2350 O O . ASP A 1 310 ? 5.346 19.264 -15.703 1.00 97.44 310 ASP A O 1
ATOM 2354 N N . ASP A 1 311 ? 3.541 18.159 -16.460 1.00 97.56 311 ASP A N 1
ATOM 2355 C CA . ASP A 1 311 ? 4.068 17.849 -17.801 1.00 97.56 311 ASP A CA 1
ATOM 2356 C C . ASP A 1 311 ? 4.569 19.070 -18.588 1.00 97.56 311 ASP A C 1
ATOM 2358 O O . ASP A 1 311 ? 5.322 18.925 -19.552 1.00 97.56 311 ASP A O 1
ATOM 2362 N N . THR A 1 312 ? 4.132 20.275 -18.210 1.00 96.81 312 THR A N 1
ATOM 2363 C CA . THR A 1 312 ? 4.524 21.540 -18.857 1.00 96.81 312 THR A CA 1
ATOM 2364 C C . THR A 1 312 ? 5.006 22.589 -17.854 1.00 96.81 312 THR A C 1
ATOM 2366 O O . THR A 1 312 ? 5.147 23.773 -18.193 1.00 96.81 312 THR A O 1
ATOM 2369 N N . TYR A 1 313 ? 5.273 22.174 -16.612 1.00 97.75 313 TYR A N 1
ATOM 2370 C CA . TYR A 1 313 ? 5.543 23.081 -15.507 1.00 97.75 313 TYR A CA 1
ATOM 2371 C C . TYR A 1 313 ? 6.739 23.986 -15.809 1.00 97.75 313 TYR A C 1
ATOM 2373 O O . TYR A 1 313 ? 7.851 23.525 -16.076 1.00 97.75 313 TYR A O 1
ATOM 2381 N N . GLN A 1 314 ? 6.510 25.304 -15.773 1.00 97.12 314 GLN A N 1
ATOM 2382 C CA . GLN A 1 314 ? 7.536 26.323 -16.043 1.00 97.12 314 GLN A CA 1
ATOM 2383 C C . GLN A 1 314 ? 8.319 26.055 -17.345 1.00 97.12 314 GLN A C 1
ATOM 2385 O O . GLN A 1 314 ? 9.552 26.174 -17.392 1.00 97.12 314 GLN A O 1
ATOM 2390 N N . SER A 1 315 ? 7.590 25.650 -18.393 1.00 96.69 315 SER A N 1
ATOM 2391 C CA . SER A 1 315 ? 8.116 25.310 -19.722 1.00 96.69 315 SER A CA 1
ATOM 2392 C C . SER A 1 315 ? 9.213 24.243 -19.703 1.00 96.69 315 SER A C 1
ATOM 2394 O O . SER A 1 315 ? 10.073 24.236 -20.584 1.00 96.69 315 SER A O 1
ATOM 2396 N N . CYS A 1 316 ? 9.230 23.388 -18.675 1.00 97.06 316 CYS A N 1
ATOM 2397 C CA . CYS A 1 316 ? 10.225 22.334 -18.488 1.00 97.06 316 CYS A CA 1
ATOM 2398 C C . CYS A 1 316 ? 11.669 22.841 -18.591 1.00 97.06 316 CYS A C 1
ATOM 2400 O O . CYS A 1 316 ? 12.556 22.158 -19.105 1.00 97.06 316 CYS A O 1
ATOM 2402 N N . SER A 1 317 ? 11.917 24.069 -18.112 1.00 97.31 317 SER A N 1
ATOM 2403 C CA . SER A 1 317 ? 13.276 24.618 -18.046 1.00 97.31 317 SER A CA 1
ATOM 2404 C C . SER A 1 317 ? 14.199 23.685 -17.260 1.00 97.31 317 SER A C 1
ATOM 2406 O O . SER A 1 317 ? 13.726 22.884 -16.453 1.00 97.31 317 SER A O 1
ATOM 2408 N N . SER A 1 318 ? 15.523 23.799 -17.450 1.00 96.56 318 SER A N 1
ATOM 2409 C CA . SER A 1 318 ? 16.463 22.824 -16.873 1.00 96.56 318 SER A CA 1
ATOM 2410 C C . SER A 1 318 ? 16.210 22.593 -15.382 1.00 96.56 318 SER A C 1
ATOM 2412 O O . SER A 1 318 ? 16.150 21.449 -14.956 1.00 96.56 318 SER A O 1
ATOM 2414 N N . ARG A 1 319 ? 15.922 23.642 -14.604 1.00 96.81 319 ARG A N 1
ATOM 2415 C CA . ARG A 1 319 ? 15.616 23.548 -13.171 1.00 96.81 319 ARG A CA 1
ATOM 2416 C C . ARG A 1 319 ? 14.410 22.656 -12.824 1.00 96.81 319 ARG A C 1
ATOM 2418 O O . ARG A 1 319 ? 14.450 22.017 -11.780 1.00 96.81 319 ARG A O 1
ATOM 2425 N N . TYR A 1 320 ? 13.373 22.600 -13.660 1.00 97.69 320 TYR A N 1
ATOM 2426 C CA . TYR A 1 320 ? 12.131 21.847 -13.410 1.00 97.69 320 TYR A CA 1
ATOM 2427 C C . TYR A 1 320 ? 12.008 20.582 -14.270 1.00 97.69 320 TYR A C 1
ATOM 2429 O O . TYR A 1 320 ? 10.944 19.974 -14.327 1.00 97.69 320 TYR A O 1
ATOM 2437 N N . ARG A 1 321 ? 13.091 20.158 -14.935 1.00 97.56 321 ARG A N 1
ATOM 2438 C CA . ARG A 1 321 ? 13.084 18.996 -15.838 1.00 97.56 321 ARG A CA 1
ATOM 2439 C C . ARG A 1 321 ? 12.531 17.718 -15.199 1.00 97.56 321 ARG A C 1
ATOM 2441 O O . ARG A 1 321 ? 11.816 16.995 -15.874 1.00 97.56 321 ARG A O 1
ATOM 2448 N N . TYR A 1 322 ? 12.799 17.483 -13.912 1.00 97.50 322 TYR A N 1
ATOM 2449 C CA . TYR A 1 322 ? 12.315 16.302 -13.184 1.00 97.50 322 TYR A CA 1
ATOM 2450 C C . TYR A 1 322 ? 10.897 16.439 -12.622 1.00 97.50 322 TYR A C 1
ATOM 2452 O O . TYR A 1 322 ? 10.360 15.449 -12.145 1.00 97.50 322 TYR A O 1
ATOM 2460 N N . ILE A 1 323 ? 10.282 17.622 -12.730 1.00 98.12 323 ILE A N 1
ATOM 2461 C CA . ILE A 1 323 ? 8.835 17.789 -12.555 1.00 98.12 323 ILE A CA 1
ATOM 2462 C C . ILE A 1 323 ? 8.120 17.348 -13.840 1.00 98.12 323 ILE A C 1
ATOM 2464 O O . ILE A 1 323 ? 7.219 16.524 -13.789 1.00 98.12 323 ILE A O 1
ATOM 2468 N N . CYS A 1 324 ? 8.574 17.825 -15.008 1.00 98.0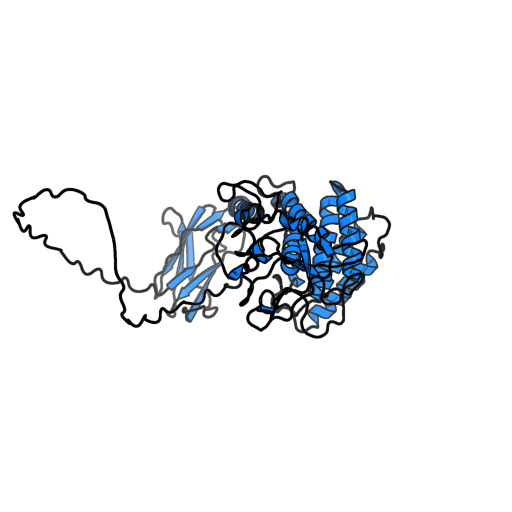0 324 CYS A N 1
ATOM 2469 C CA . CYS A 1 324 ? 7.965 17.457 -16.294 1.00 98.00 324 CYS A CA 1
ATOM 2470 C C . CYS A 1 324 ? 8.259 16.024 -16.750 1.00 98.00 324 CYS A C 1
ATOM 2472 O O . CYS A 1 324 ? 7.437 15.404 -17.419 1.00 98.00 324 CYS A O 1
ATOM 2474 N N . HIS A 1 325 ? 9.466 15.533 -16.474 1.00 98.12 325 HIS A N 1
ATOM 2475 C CA . HIS A 1 325 ? 9.966 14.238 -16.924 1.00 98.12 325 HIS A CA 1
ATOM 2476 C C . HIS A 1 325 ? 10.540 13.506 -15.719 1.00 98.12 325 HIS A C 1
ATOM 2478 O O . HIS A 1 325 ? 11.749 13.545 -15.461 1.00 98.12 325 HIS A O 1
ATOM 2484 N N . ARG A 1 326 ? 9.647 12.896 -14.939 1.00 98.31 326 ARG A N 1
ATOM 2485 C CA . ARG A 1 326 ? 10.024 12.227 -13.698 1.00 98.31 326 ARG A CA 1
ATOM 2486 C C . ARG A 1 326 ? 10.982 11.065 -13.995 1.00 98.31 326 ARG A C 1
ATOM 2488 O O . ARG A 1 326 ? 10.734 10.283 -14.915 1.00 98.31 326 ARG A O 1
ATOM 2495 N N . PRO A 1 327 ? 12.100 10.958 -13.259 1.00 98.31 327 PRO A N 1
ATOM 2496 C CA . PRO A 1 327 ? 13.058 9.880 -13.458 1.00 98.31 327 PRO A CA 1
ATOM 2497 C C . PRO A 1 327 ? 12.494 8.548 -12.960 1.00 98.31 327 PRO A C 1
ATOM 2499 O O . PRO A 1 327 ? 11.855 8.507 -11.911 1.00 98.3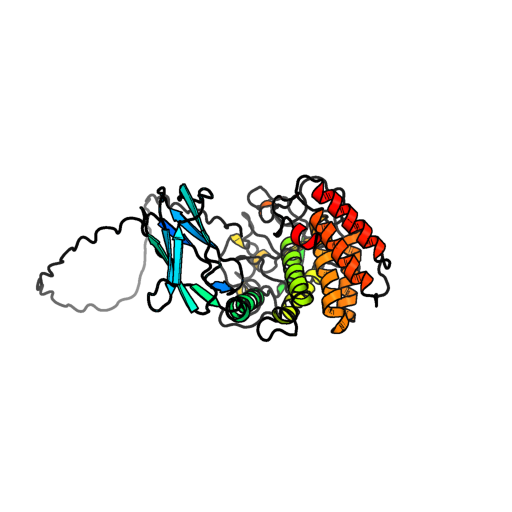1 327 PRO A O 1
ATOM 2502 N N . VAL A 1 328 ? 12.802 7.459 -13.664 1.00 98.75 328 VAL A N 1
ATOM 2503 C CA . VAL A 1 328 ? 12.590 6.088 -13.177 1.00 98.75 328 VAL A CA 1
ATOM 2504 C C . VAL A 1 328 ? 13.920 5.517 -12.706 1.00 98.75 328 VAL A C 1
ATOM 2506 O O . VAL A 1 328 ? 14.910 5.583 -13.438 1.00 98.75 328 VAL A O 1
ATOM 2509 N N . PHE A 1 329 ? 13.961 4.932 -11.511 1.00 98.44 329 PHE A N 1
ATOM 2510 C CA . PHE A 1 329 ? 15.172 4.302 -10.988 1.00 98.44 329 PHE A CA 1
ATOM 2511 C C . PHE A 1 329 ? 15.155 2.787 -11.171 1.00 98.44 329 PHE A C 1
ATOM 2513 O O . PHE A 1 329 ? 14.225 2.090 -10.762 1.00 98.44 329 PHE A O 1
ATOM 2520 N N . ILE A 1 330 ? 16.231 2.289 -11.780 1.00 97.69 330 ILE A N 1
ATOM 2521 C CA . ILE A 1 330 ? 16.520 0.861 -11.927 1.00 97.69 330 ILE A CA 1
ATOM 2522 C C . ILE A 1 330 ? 17.094 0.275 -10.633 1.00 97.69 330 ILE A C 1
ATOM 2524 O O . ILE A 1 330 ? 17.787 0.975 -9.885 1.00 97.69 330 ILE A O 1
ATOM 2528 N N . ASN A 1 331 ? 16.844 -1.017 -10.409 1.00 95.00 331 ASN A N 1
ATOM 2529 C CA . ASN A 1 331 ? 17.460 -1.822 -9.357 1.00 95.00 331 ASN A CA 1
ATOM 2530 C C . ASN A 1 331 ? 18.965 -1.527 -9.207 1.00 95.00 331 ASN A C 1
ATOM 2532 O O . ASN A 1 331 ? 19.722 -1.483 -10.180 1.00 95.00 331 ASN A O 1
ATOM 2536 N N . THR A 1 332 ? 19.413 -1.344 -7.965 1.00 91.69 332 THR A N 1
ATOM 2537 C CA . THR A 1 332 ? 20.803 -0.986 -7.645 1.00 91.69 332 THR A CA 1
ATOM 2538 C C . THR A 1 332 ? 21.791 -2.107 -7.952 1.00 91.69 332 THR A C 1
ATOM 2540 O O . THR A 1 332 ? 22.952 -1.824 -8.245 1.00 91.69 332 THR A O 1
ATOM 2543 N N . ALA A 1 333 ? 21.338 -3.364 -7.930 1.00 90.12 333 ALA A N 1
ATOM 2544 C CA . ALA A 1 333 ? 22.152 -4.519 -8.302 1.00 90.12 333 ALA A CA 1
ATOM 2545 C C . ALA A 1 333 ? 22.431 -4.605 -9.818 1.00 90.12 333 ALA A C 1
ATOM 2547 O O . ALA A 1 333 ? 23.310 -5.362 -10.230 1.00 90.12 333 ALA A O 1
ATOM 2548 N N . GLY A 1 334 ? 21.728 -3.819 -10.643 1.00 81.25 334 GLY A N 1
ATOM 2549 C CA . GLY A 1 334 ? 21.945 -3.733 -12.085 1.00 81.25 334 GLY A CA 1
ATOM 2550 C C . GLY A 1 334 ? 20.689 -4.000 -12.915 1.00 81.25 334 GLY A C 1
ATOM 2551 O O . GLY A 1 334 ? 19.573 -3.992 -12.408 1.00 81.25 334 GLY A O 1
ATOM 2552 N N . GLY A 1 335 ? 20.898 -4.188 -14.221 1.00 81.44 335 GLY A N 1
ATOM 2553 C CA . GLY A 1 335 ? 19.842 -4.440 -15.204 1.00 81.44 335 GLY A CA 1
ATOM 2554 C C . GLY A 1 335 ? 19.436 -5.908 -15.290 1.00 81.44 335 GLY A C 1
ATOM 2555 O O . GLY A 1 335 ? 19.118 -6.531 -14.285 1.00 81.44 335 GLY A O 1
ATOM 2556 N N . ALA A 1 336 ? 19.444 -6.450 -16.505 1.00 93.44 336 ALA A N 1
ATOM 2557 C CA . ALA A 1 336 ? 18.911 -7.771 -16.807 1.00 93.44 336 ALA A CA 1
ATOM 2558 C C . ALA A 1 336 ? 19.384 -8.881 -15.846 1.00 93.44 336 ALA A C 1
ATOM 2560 O O . ALA A 1 336 ? 20.588 -9.091 -15.684 1.00 93.44 336 ALA A O 1
ATOM 2561 N N . ASN A 1 337 ? 18.434 -9.634 -15.281 1.00 96.44 337 ASN A N 1
ATOM 2562 C CA . ASN A 1 337 ? 18.644 -10.764 -14.361 1.00 96.44 337 ASN A CA 1
ATOM 2563 C C . ASN A 1 337 ? 19.380 -10.416 -13.052 1.00 96.44 337 ASN A C 1
ATOM 2565 O O . ASN A 1 337 ? 19.909 -11.309 -12.388 1.00 96.44 337 ASN A O 1
ATOM 2569 N N . ALA A 1 338 ? 19.460 -9.138 -12.675 1.00 96.88 338 ALA A N 1
ATOM 2570 C CA . ALA A 1 338 ? 20.060 -8.756 -11.403 1.00 96.88 338 ALA A CA 1
ATOM 2571 C C . ALA A 1 338 ? 19.194 -9.225 -10.225 1.00 96.88 338 ALA A C 1
ATOM 2573 O O . ALA A 1 338 ? 17.968 -9.143 -10.274 1.00 96.88 338 ALA A O 1
ATOM 2574 N N . SER A 1 339 ? 19.835 -9.665 -9.138 1.00 97.62 339 SER A N 1
ATOM 2575 C CA . SER A 1 339 ? 19.114 -10.026 -7.917 1.00 97.62 339 SER A CA 1
ATOM 2576 C C . SER A 1 339 ? 18.347 -8.829 -7.351 1.00 97.62 339 SER A C 1
ATOM 2578 O O . SER A 1 339 ? 18.844 -7.699 -7.349 1.00 97.62 339 SER A O 1
ATOM 2580 N N . ILE A 1 340 ? 17.148 -9.080 -6.839 1.00 98.44 340 ILE A N 1
ATOM 2581 C CA . ILE A 1 340 ? 16.234 -8.069 -6.301 1.00 98.44 340 ILE A CA 1
ATOM 2582 C C . ILE A 1 340 ? 16.327 -8.093 -4.774 1.00 98.44 340 ILE A C 1
ATOM 2584 O O . ILE A 1 340 ? 16.557 -9.141 -4.169 1.00 98.44 340 ILE A O 1
ATOM 2588 N N . SER A 1 341 ? 16.195 -6.935 -4.125 1.00 98.31 341 SER A N 1
ATOM 2589 C CA . SER A 1 341 ? 16.153 -6.891 -2.659 1.00 98.31 341 SER A CA 1
ATOM 2590 C C . SER A 1 341 ? 14.978 -7.735 -2.147 1.00 98.31 341 SER A C 1
ATOM 2592 O O . SER A 1 341 ? 13.903 -7.679 -2.743 1.00 98.31 341 SER A O 1
ATOM 2594 N N . PRO A 1 342 ? 15.179 -8.570 -1.113 1.00 98.25 342 PRO A N 1
ATOM 2595 C CA . PRO A 1 342 ? 14.231 -9.634 -0.790 1.00 98.25 342 PRO A CA 1
ATOM 2596 C C . PRO A 1 342 ? 12.847 -9.123 -0.379 1.00 98.25 342 PRO A C 1
ATOM 2598 O O . PRO A 1 342 ? 11.859 -9.754 -0.733 1.00 98.25 342 PRO A O 1
ATOM 2601 N N . ASN A 1 343 ? 12.774 -7.965 0.275 1.00 97.88 343 ASN A N 1
ATOM 2602 C CA . ASN A 1 343 ? 11.521 -7.296 0.613 1.00 97.88 343 ASN A CA 1
ATOM 2603 C C . ASN A 1 343 ? 10.696 -6.945 -0.639 1.00 97.88 343 ASN A C 1
ATOM 2605 O O . ASN A 1 343 ? 9.534 -7.325 -0.765 1.00 97.88 343 ASN A O 1
ATOM 2609 N N . LEU A 1 344 ? 11.328 -6.310 -1.633 1.00 98.56 344 LEU A N 1
ATOM 2610 C CA . LEU A 1 344 ? 10.677 -5.971 -2.901 1.00 98.56 344 LEU A CA 1
ATOM 2611 C C . LEU A 1 344 ? 10.328 -7.221 -3.713 1.00 98.56 344 LEU A C 1
ATOM 2613 O O . LEU A 1 344 ? 9.257 -7.276 -4.309 1.00 98.56 344 LEU A O 1
ATOM 2617 N N . ALA A 1 345 ? 11.206 -8.228 -3.733 1.00 98.75 345 ALA A N 1
ATOM 2618 C CA . ALA A 1 345 ? 10.962 -9.469 -4.464 1.00 98.75 345 ALA A CA 1
ATOM 2619 C C . ALA A 1 345 ? 9.764 -10.241 -3.890 1.00 98.75 345 ALA A C 1
ATOM 2621 O O . ALA A 1 345 ? 8.862 -10.620 -4.634 1.00 98.75 345 ALA A O 1
ATOM 2622 N N . GLY A 1 346 ? 9.737 -10.434 -2.568 1.00 98.56 346 GLY A N 1
ATOM 2623 C CA . GLY A 1 346 ? 8.676 -11.165 -1.879 1.00 98.56 346 GLY A CA 1
ATOM 2624 C C . GLY A 1 346 ? 7.322 -10.481 -2.002 1.00 98.56 346 GLY A C 1
ATOM 2625 O O . GLY A 1 346 ? 6.350 -11.104 -2.428 1.00 98.56 346 GLY A O 1
ATOM 2626 N N . ARG A 1 347 ? 7.272 -9.172 -1.739 1.00 96.94 347 ARG A N 1
ATOM 2627 C CA . ARG A 1 347 ? 6.019 -8.413 -1.768 1.00 96.94 347 ARG A CA 1
ATOM 2628 C C . ARG A 1 347 ? 5.436 -8.251 -3.166 1.00 96.94 347 ARG A C 1
ATOM 2630 O O . ARG A 1 347 ? 4.227 -8.363 -3.358 1.00 96.94 347 ARG A O 1
ATOM 2637 N N . MET A 1 348 ? 6.294 -8.026 -4.158 1.00 98.62 348 MET A N 1
ATOM 2638 C CA . MET A 1 348 ? 5.877 -7.969 -5.557 1.00 98.62 348 MET A CA 1
ATOM 2639 C C . MET A 1 348 ? 5.376 -9.334 -6.042 1.00 98.62 348 MET A C 1
ATOM 2641 O O . MET A 1 348 ? 4.355 -9.406 -6.725 1.00 98.62 348 MET A O 1
ATOM 2645 N N . ALA A 1 349 ? 6.057 -10.420 -5.655 1.00 98.88 349 ALA A N 1
ATOM 2646 C CA . ALA A 1 349 ? 5.609 -11.775 -5.953 1.00 98.88 349 ALA A CA 1
ATOM 2647 C C . ALA A 1 349 ? 4.252 -12.083 -5.309 1.00 98.88 349 ALA A C 1
ATOM 2649 O O . ALA A 1 349 ? 3.387 -12.628 -5.987 1.00 98.88 349 ALA A O 1
ATOM 2650 N N . ALA A 1 350 ? 4.031 -11.671 -4.057 1.00 98.69 350 ALA A N 1
ATOM 2651 C CA . ALA A 1 350 ? 2.748 -11.833 -3.377 1.00 98.69 350 ALA A CA 1
ATOM 2652 C C . ALA A 1 350 ? 1.604 -11.136 -4.126 1.00 98.69 350 ALA A C 1
ATOM 2654 O O . ALA A 1 350 ? 0.649 -11.789 -4.543 1.00 98.69 350 ALA A O 1
ATOM 2655 N N . ALA A 1 351 ? 1.752 -9.836 -4.403 1.00 98.75 351 ALA A N 1
ATOM 2656 C CA . ALA A 1 351 ? 0.750 -9.048 -5.123 1.00 98.75 351 ALA A CA 1
ATOM 2657 C C . ALA A 1 351 ? 0.398 -9.655 -6.497 1.00 98.75 351 ALA A C 1
ATOM 2659 O O . ALA A 1 351 ? -0.765 -9.710 -6.900 1.00 98.75 351 ALA A O 1
ATOM 2660 N N . LEU A 1 352 ? 1.399 -10.147 -7.233 1.00 98.88 352 LEU A N 1
ATOM 2661 C CA . LEU A 1 352 ? 1.195 -10.747 -8.552 1.00 98.88 352 LEU A CA 1
ATOM 2662 C C . LEU A 1 352 ? 0.648 -12.189 -8.471 1.00 98.88 352 LEU A C 1
ATOM 2664 O O . LEU A 1 352 ? -0.161 -12.591 -9.310 1.00 98.88 352 LEU A O 1
ATOM 2668 N N . ALA A 1 353 ? 1.003 -12.964 -7.449 1.00 98.81 353 ALA A N 1
ATOM 2669 C CA . ALA A 1 353 ? 0.403 -14.276 -7.214 1.00 98.81 353 ALA A CA 1
ATOM 2670 C C . ALA A 1 353 ? -1.078 -14.153 -6.813 1.00 98.81 353 ALA A C 1
ATOM 2672 O O . ALA A 1 353 ? -1.928 -14.889 -7.323 1.00 98.81 353 ALA A O 1
ATOM 2673 N N . GLU A 1 354 ? -1.423 -13.170 -5.982 1.00 98.56 354 GLU A N 1
ATOM 2674 C CA . GLU A 1 354 ? -2.812 -12.841 -5.656 1.00 98.56 354 GLU A CA 1
ATOM 2675 C C . GLU A 1 354 ? -3.584 -12.320 -6.877 1.00 98.56 354 GLU A C 1
ATOM 2677 O O . GLU A 1 354 ? -4.746 -12.689 -7.070 1.00 98.56 354 GLU A O 1
ATOM 2682 N N . CYS A 1 355 ? -2.941 -11.540 -7.761 1.00 98.81 355 CYS A N 1
ATOM 2683 C CA . CYS A 1 355 ? -3.535 -11.142 -9.042 1.00 98.81 355 CYS A CA 1
ATOM 2684 C C . CYS A 1 355 ? -3.985 -12.382 -9.828 1.00 98.81 355 CYS A C 1
ATOM 2686 O O . CYS A 1 355 ? -5.118 -12.432 -10.319 1.00 98.81 355 CYS A O 1
ATOM 2688 N N . TYR A 1 356 ? -3.135 -13.411 -9.914 1.00 98.75 356 TYR A N 1
ATOM 2689 C CA . TYR A 1 356 ? -3.519 -14.660 -10.564 1.00 98.75 356 TYR A CA 1
ATOM 2690 C C . TYR A 1 356 ? -4.741 -15.296 -9.892 1.00 98.75 356 TYR A C 1
ATOM 2692 O O . TYR A 1 356 ? -5.714 -15.629 -10.571 1.00 98.75 356 TYR A O 1
ATOM 2700 N N . GLN A 1 357 ? -4.730 -15.417 -8.563 1.00 98.19 357 GLN A N 1
ATOM 2701 C CA . GLN A 1 357 ? -5.832 -16.022 -7.808 1.00 98.19 357 GLN A CA 1
ATOM 2702 C C . GLN A 1 357 ? -7.169 -15.289 -8.015 1.00 98.19 357 GLN A C 1
ATOM 2704 O O . GLN A 1 357 ? -8.199 -15.939 -8.208 1.00 98.19 357 GLN A O 1
ATOM 2709 N N . VAL A 1 358 ? -7.155 -13.952 -8.022 1.00 98.44 358 VAL A N 1
ATOM 2710 C CA . VAL A 1 358 ? -8.355 -13.111 -8.173 1.00 98.44 358 VAL A CA 1
ATOM 2711 C C . VAL A 1 358 ? -8.869 -13.098 -9.616 1.00 98.44 358 VAL A C 1
ATOM 2713 O O . VAL A 1 358 ? -10.078 -13.207 -9.846 1.00 98.44 358 VAL A O 1
ATOM 2716 N N . PHE A 1 359 ? -7.979 -12.980 -10.607 1.00 98.44 359 PHE A N 1
ATOM 2717 C CA . PHE A 1 359 ? -8.380 -12.752 -12.000 1.00 98.44 359 PHE A CA 1
ATOM 2718 C C . PHE A 1 359 ? -8.417 -14.011 -12.873 1.00 98.44 359 PHE A C 1
ATOM 2720 O O . PHE A 1 359 ? -8.995 -13.948 -13.958 1.00 98.44 359 PHE A O 1
ATOM 2727 N N . LYS A 1 360 ? -7.911 -15.174 -12.430 1.00 97.25 360 LYS A N 1
ATOM 2728 C CA . LYS A 1 360 ? -7.885 -16.405 -13.257 1.00 97.25 360 LYS A CA 1
ATOM 2729 C C . LYS A 1 360 ? -9.243 -16.821 -13.822 1.00 97.25 360 LYS A C 1
ATOM 2731 O O . LYS A 1 360 ? -9.301 -17.449 -14.872 1.00 97.25 360 LYS A O 1
ATOM 2736 N N . GLY A 1 361 ? -10.338 -16.505 -13.126 1.00 95.69 361 GLY A N 1
ATOM 2737 C CA . GLY A 1 361 ? -11.692 -16.827 -13.581 1.00 95.69 361 GLY A CA 1
ATOM 2738 C C . GLY A 1 361 ? -12.279 -15.819 -14.573 1.00 95.69 361 GLY A C 1
ATOM 2739 O O . GLY A 1 361 ? -13.129 -16.190 -15.380 1.00 95.69 361 GLY A O 1
ATOM 2740 N N . SER A 1 362 ? -11.853 -14.555 -14.512 1.00 97.06 362 SER A N 1
ATOM 2741 C CA . SER A 1 362 ? -12.447 -13.440 -15.264 1.00 97.06 362 SER A CA 1
ATOM 2742 C C . SER A 1 362 ? -11.577 -12.954 -16.428 1.00 97.06 362 SER A C 1
ATOM 2744 O O . SER A 1 362 ? -12.119 -12.565 -17.461 1.00 97.06 362 SER A O 1
ATOM 2746 N N . ASP A 1 363 ? -10.251 -13.013 -16.291 1.00 98.12 363 ASP A N 1
ATOM 2747 C CA . ASP A 1 363 ? -9.254 -12.647 -17.304 1.00 98.12 363 ASP A CA 1
ATOM 2748 C C . ASP A 1 363 ? -8.025 -13.585 -17.193 1.00 98.12 363 ASP A C 1
ATOM 2750 O O . ASP A 1 363 ? -6.983 -13.196 -16.655 1.00 98.12 363 ASP A O 1
ATOM 2754 N N . PRO A 1 364 ? -8.128 -14.846 -17.672 1.00 98.00 364 PRO A N 1
ATOM 2755 C CA . PRO A 1 364 ? -7.070 -15.846 -17.510 1.00 98.00 364 PRO A CA 1
ATOM 2756 C C . PRO A 1 364 ? -5.728 -15.412 -18.107 1.00 98.00 364 PRO A C 1
ATOM 2758 O O . PRO A 1 364 ? -4.687 -15.609 -17.500 1.00 98.00 364 PRO A O 1
ATOM 2761 N N . ALA A 1 365 ? -5.738 -14.750 -19.269 1.00 98.19 365 ALA A N 1
ATOM 2762 C CA . ALA A 1 365 ? -4.505 -14.309 -19.916 1.00 98.19 365 ALA A CA 1
ATOM 2763 C C . ALA A 1 365 ? -3.777 -13.219 -19.112 1.00 98.19 365 ALA A C 1
ATOM 2765 O O . ALA A 1 365 ? -2.551 -13.127 -19.173 1.00 98.19 365 ALA A O 1
ATOM 2766 N N . TYR A 1 366 ? -4.516 -12.360 -18.401 1.00 98.62 366 TYR A N 1
ATOM 2767 C CA . TYR A 1 366 ? -3.935 -11.390 -17.476 1.00 98.62 366 TYR A CA 1
ATOM 2768 C C . TYR A 1 366 ? -3.371 -12.068 -16.227 1.00 98.62 366 TYR A C 1
ATOM 2770 O O . TYR A 1 366 ? -2.216 -11.826 -15.878 1.00 98.62 366 TYR A O 1
ATOM 2778 N N . ALA A 1 367 ? -4.157 -12.958 -15.619 1.00 98.62 367 ALA A N 1
ATOM 2779 C CA . ALA A 1 367 ? -3.740 -13.751 -14.469 1.00 98.62 367 ALA A CA 1
ATOM 2780 C C . ALA A 1 367 ? -2.450 -14.535 -14.760 1.00 98.62 367 ALA A C 1
ATOM 2782 O O . ALA A 1 367 ? -1.507 -14.479 -13.975 1.00 98.62 367 ALA A O 1
ATOM 2783 N N . ASP A 1 368 ? -2.368 -15.199 -15.914 1.00 98.50 368 ASP A N 1
ATOM 2784 C CA . ASP A 1 368 ? -1.197 -15.972 -16.339 1.00 98.50 368 ASP A CA 1
ATOM 2785 C C . ASP A 1 368 ? 0.078 -15.117 -16.404 1.00 98.50 368 ASP A C 1
ATOM 2787 O O . ASP A 1 368 ? 1.146 -15.553 -15.971 1.00 98.50 368 ASP A O 1
ATOM 2791 N N . ARG A 1 369 ? -0.025 -13.874 -16.903 1.00 98.50 369 ARG A N 1
ATOM 2792 C CA . ARG A 1 369 ? 1.104 -12.926 -16.917 1.00 98.50 369 ARG A CA 1
ATOM 2793 C C . ARG A 1 369 ? 1.516 -12.498 -15.513 1.00 98.50 369 ARG A C 1
ATOM 2795 O O . ARG A 1 369 ? 2.715 -12.371 -15.257 1.00 98.50 369 ARG A O 1
ATOM 2802 N N . CYS A 1 370 ? 0.544 -12.293 -14.624 1.00 98.75 370 CYS A N 1
ATOM 2803 C CA . CYS A 1 370 ? 0.820 -12.010 -13.221 1.00 98.75 370 CYS A CA 1
ATOM 2804 C C . CYS A 1 370 ? 1.596 -13.169 -12.575 1.00 98.75 370 CYS A C 1
ATOM 2806 O O . CYS A 1 370 ? 2.661 -12.926 -12.014 1.00 98.75 370 CYS A O 1
ATOM 2808 N N . LEU A 1 371 ? 1.143 -14.420 -12.730 1.00 98.81 371 LEU A N 1
ATOM 2809 C CA . LEU A 1 371 ? 1.819 -15.579 -12.131 1.00 98.81 371 LEU A CA 1
ATOM 2810 C C . LEU A 1 371 ? 3.236 -15.791 -12.685 1.00 98.81 371 LEU A C 1
ATOM 2812 O O . LEU A 1 371 ? 4.166 -15.995 -11.911 1.00 98.81 371 LEU A O 1
ATOM 2816 N N . LEU A 1 372 ? 3.424 -15.672 -14.006 1.00 98.56 372 LEU A N 1
ATOM 2817 C CA . LEU A 1 372 ? 4.759 -15.742 -14.618 1.00 98.56 372 LEU A CA 1
ATOM 2818 C C . LEU A 1 372 ? 5.707 -14.688 -14.036 1.00 98.56 372 LEU A C 1
ATOM 2820 O O . LEU A 1 372 ? 6.834 -15.004 -13.664 1.00 98.56 372 LEU A O 1
ATOM 2824 N N . SER A 1 373 ? 5.244 -13.441 -13.926 1.00 98.75 373 SER A N 1
ATOM 2825 C CA . SER A 1 373 ? 6.044 -12.358 -13.346 1.00 98.75 373 SER A CA 1
ATOM 2826 C C . SER A 1 373 ? 6.345 -12.611 -11.866 1.00 98.75 373 SER A C 1
ATOM 2828 O O . SER A 1 373 ? 7.475 -12.394 -11.434 1.00 98.75 373 SER A O 1
ATOM 2830 N N . ALA A 1 374 ? 5.368 -13.113 -11.103 1.00 98.88 374 ALA A N 1
ATOM 2831 C CA . ALA A 1 374 ? 5.524 -13.429 -9.686 1.00 98.88 374 ALA A CA 1
ATOM 2832 C C . ALA A 1 374 ? 6.652 -14.445 -9.444 1.00 98.88 374 ALA A C 1
ATOM 2834 O O . ALA A 1 374 ? 7.539 -14.177 -8.633 1.00 98.88 374 ALA A O 1
ATOM 2835 N N . GLU A 1 375 ? 6.664 -15.566 -10.178 1.00 98.69 375 GLU A N 1
ATOM 2836 C CA . GLU A 1 375 ? 7.713 -16.588 -10.030 1.00 98.69 375 GLU A CA 1
ATOM 2837 C C . GLU A 1 375 ? 9.089 -16.051 -10.428 1.00 98.69 375 GLU A C 1
ATOM 2839 O O . GLU A 1 375 ? 10.050 -16.188 -9.672 1.00 98.69 375 GLU A O 1
ATOM 2844 N N . HIS A 1 376 ? 9.189 -15.373 -11.578 1.00 98.75 376 HIS A N 1
ATOM 2845 C CA . HIS A 1 376 ? 10.472 -14.844 -12.041 1.00 98.75 376 HIS A CA 1
ATOM 2846 C C . HIS A 1 376 ? 11.073 -13.800 -11.090 1.00 98.75 376 HIS A C 1
ATOM 2848 O O . HIS A 1 376 ? 12.294 -13.740 -10.940 1.00 98.75 376 HIS A O 1
ATOM 2854 N N . ILE A 1 377 ? 10.239 -12.967 -10.462 1.00 98.75 377 ILE A N 1
ATOM 2855 C CA . ILE A 1 377 ? 10.687 -11.976 -9.477 1.00 98.75 377 ILE A CA 1
ATOM 2856 C C . ILE A 1 377 ? 11.121 -12.668 -8.182 1.00 98.75 377 ILE A C 1
ATOM 2858 O O . ILE A 1 377 ? 12.183 -12.341 -7.645 1.00 98.75 377 ILE A O 1
ATOM 2862 N N . PHE A 1 378 ? 10.337 -13.639 -7.703 1.00 98.81 378 PHE A N 1
ATOM 2863 C CA . PHE A 1 378 ? 10.650 -14.389 -6.488 1.00 98.81 378 PHE A CA 1
ATOM 2864 C C . PHE A 1 378 ? 11.980 -15.149 -6.610 1.00 98.81 378 PHE A C 1
ATOM 2866 O O . PHE A 1 378 ? 12.811 -15.093 -5.701 1.00 98.81 378 PHE A O 1
ATOM 2873 N N . ASP A 1 379 ? 12.232 -15.778 -7.759 1.00 98.44 379 ASP A N 1
ATOM 2874 C CA . ASP A 1 379 ? 13.468 -16.525 -8.034 1.00 98.44 379 ASP A CA 1
ATOM 2875 C C . ASP A 1 379 ? 14.727 -15.641 -8.045 1.00 98.44 379 ASP A C 1
ATOM 2877 O O . ASP A 1 379 ? 15.841 -16.127 -7.826 1.00 98.44 379 ASP A O 1
ATOM 2881 N N . LEU A 1 380 ? 14.570 -14.332 -8.271 1.00 98.56 380 LEU A N 1
ATOM 2882 C CA . LEU A 1 380 ? 15.665 -13.359 -8.236 1.00 98.56 380 LEU A CA 1
ATOM 2883 C C . LEU A 1 380 ? 15.890 -12.735 -6.854 1.00 98.56 380 LEU A C 1
ATOM 2885 O O . LEU A 1 380 ? 16.781 -11.890 -6.717 1.00 98.56 380 LEU A O 1
ATOM 2889 N N . ALA A 1 381 ? 15.135 -13.127 -5.824 1.00 98.50 381 ALA A N 1
ATOM 2890 C CA . ALA A 1 381 ? 15.307 -12.597 -4.476 1.00 98.50 381 ALA A CA 1
ATOM 2891 C C . ALA A 1 381 ? 16.740 -12.810 -3.951 1.00 98.50 381 ALA A C 1
ATOM 2893 O O . ALA A 1 381 ? 17.254 -13.928 -3.862 1.00 98.50 381 ALA A O 1
ATOM 2894 N N . ASN A 1 382 ? 17.393 -11.727 -3.526 1.00 98.06 382 ASN A N 1
ATOM 2895 C CA . ASN A 1 382 ? 18.666 -11.802 -2.824 1.00 98.06 382 ASN A CA 1
ATOM 2896 C C . ASN A 1 382 ? 18.438 -12.236 -1.370 1.00 98.06 382 ASN A C 1
ATOM 2898 O O . ASN A 1 382 ? 18.240 -11.408 -0.485 1.00 98.06 382 ASN A O 1
ATOM 2902 N N . THR A 1 383 ? 18.536 -13.537 -1.109 1.00 97.00 383 THR A N 1
ATOM 2903 C CA . THR A 1 383 ? 18.317 -14.124 0.224 1.00 97.00 383 THR A CA 1
ATOM 2904 C C . THR A 1 383 ? 19.486 -13.950 1.204 1.00 97.00 383 THR A C 1
ATOM 2906 O O . THR A 1 383 ? 19.502 -14.563 2.273 1.00 97.00 383 THR A O 1
ATOM 2909 N N . ALA A 1 384 ? 20.511 -13.186 0.827 1.00 95.88 384 ALA A N 1
ATOM 2910 C CA . ALA A 1 384 ? 21.653 -12.850 1.671 1.00 95.88 384 ALA A CA 1
ATOM 2911 C C . ALA A 1 384 ? 22.036 -11.371 1.465 1.00 95.88 384 ALA A C 1
ATOM 2913 O O . ALA A 1 384 ? 23.151 -11.074 1.019 1.00 95.88 384 ALA A O 1
ATOM 2914 N N . PRO A 1 385 ? 21.113 -10.427 1.744 1.00 94.69 385 PRO A N 1
ATOM 2915 C CA . PRO A 1 385 ? 21.377 -9.013 1.527 1.00 94.69 385 PRO A CA 1
ATOM 2916 C C . PRO A 1 385 ? 22.514 -8.530 2.436 1.00 94.69 385 PRO A C 1
ATOM 2918 O O . PRO A 1 385 ? 22.707 -9.017 3.551 1.00 94.69 385 PRO A O 1
ATOM 2921 N N . SER A 1 386 ? 23.269 -7.543 1.955 1.00 91.31 386 SER A N 1
ATOM 2922 C CA . SER A 1 386 ? 24.307 -6.863 2.733 1.00 91.31 386 SER A CA 1
ATOM 2923 C C . SER A 1 386 ? 24.037 -5.363 2.734 1.00 91.31 386 SER A C 1
ATOM 2925 O O . SER A 1 386 ? 23.667 -4.804 1.705 1.00 91.31 386 SER A O 1
ATOM 2927 N N . GLY A 1 387 ? 24.224 -4.714 3.884 1.00 90.12 387 GLY A N 1
ATOM 2928 C CA . GLY A 1 387 ? 23.836 -3.315 4.061 1.00 90.12 387 GLY A CA 1
ATOM 2929 C C . GLY A 1 387 ? 22.323 -3.141 4.207 1.00 90.12 387 GLY A C 1
ATOM 2930 O O . GLY A 1 387 ? 21.622 -4.066 4.612 1.00 90.12 387 GLY A O 1
ATOM 2931 N N . ASN A 1 388 ? 21.839 -1.936 3.910 1.00 92.44 388 ASN A N 1
ATOM 2932 C CA . ASN A 1 388 ? 20.407 -1.651 3.915 1.00 92.44 388 ASN A CA 1
ATOM 2933 C C . ASN A 1 388 ? 19.715 -2.373 2.755 1.00 92.44 388 ASN A C 1
ATOM 2935 O O . ASN A 1 388 ? 20.285 -2.496 1.668 1.00 92.44 388 ASN A O 1
ATOM 2939 N N . LEU A 1 389 ? 18.467 -2.780 2.982 1.00 96.06 389 LEU A N 1
ATOM 2940 C CA . LEU A 1 389 ? 17.575 -3.218 1.915 1.00 96.06 389 LEU A CA 1
ATOM 2941 C C . LEU A 1 389 ? 17.345 -2.077 0.915 1.00 96.06 389 LEU A C 1
ATOM 2943 O O . LEU A 1 389 ? 17.410 -0.894 1.270 1.00 96.06 389 LEU A O 1
ATOM 2947 N N . LEU A 1 390 ? 17.069 -2.434 -0.340 1.00 96.69 390 LEU A N 1
ATOM 2948 C CA . LEU A 1 390 ? 16.527 -1.475 -1.293 1.00 96.69 390 LEU A CA 1
ATOM 2949 C C . LEU A 1 390 ? 15.032 -1.350 -1.011 1.00 96.69 390 LEU A C 1
ATOM 2951 O O . LEU A 1 390 ? 14.298 -2.324 -1.124 1.00 96.69 390 LEU A O 1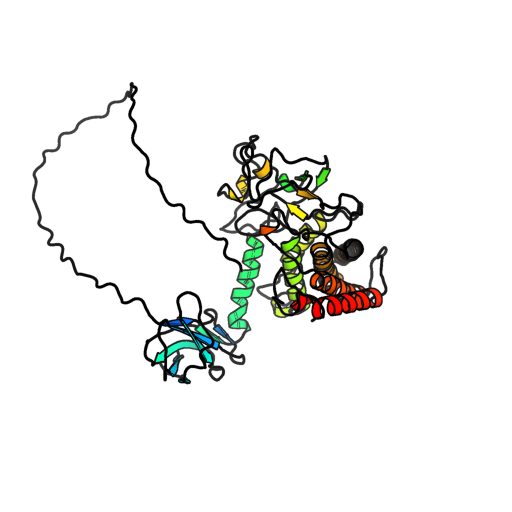
ATOM 2955 N N . THR A 1 391 ? 14.597 -0.146 -0.662 1.00 96.62 391 THR A N 1
ATOM 2956 C CA . THR A 1 391 ? 13.181 0.187 -0.483 1.00 96.62 391 THR A CA 1
ATOM 2957 C C . THR A 1 391 ? 12.823 1.303 -1.457 1.00 96.62 391 THR A C 1
ATOM 2959 O O . THR A 1 391 ? 12.265 1.068 -2.524 1.00 96.62 391 THR A O 1
ATOM 2962 N N . VAL A 1 392 ? 13.253 2.516 -1.125 1.00 95.69 392 VAL A N 1
ATOM 2963 C CA . VAL A 1 392 ? 13.077 3.757 -1.876 1.00 95.69 392 VAL A CA 1
ATOM 2964 C C . VAL A 1 392 ? 14.308 4.642 -1.689 1.00 95.69 392 VAL A C 1
ATOM 2966 O O . VAL A 1 392 ? 15.164 4.375 -0.836 1.00 95.69 392 VAL A O 1
ATOM 2969 N N . ILE A 1 393 ? 14.384 5.742 -2.436 1.00 93.31 393 ILE A N 1
ATOM 2970 C CA . ILE A 1 393 ? 15.384 6.785 -2.224 1.00 93.31 393 ILE A CA 1
ATOM 2971 C C . ILE A 1 393 ? 14.758 8.127 -1.818 1.00 93.31 393 ILE A C 1
ATOM 2973 O O . ILE A 1 393 ? 13.893 8.644 -2.528 1.00 93.31 393 ILE A O 1
ATOM 2977 N N . PRO A 1 394 ? 15.250 8.739 -0.721 1.00 93.12 394 PRO A N 1
ATOM 2978 C CA . PRO A 1 394 ? 16.181 8.175 0.262 1.00 93.12 394 PRO A CA 1
ATOM 2979 C C . PRO A 1 394 ? 15.573 7.032 1.085 1.00 93.12 394 PRO A C 1
ATOM 2981 O O . PRO A 1 394 ? 14.397 7.066 1.426 1.00 93.12 394 PRO A O 1
ATOM 2984 N N . PHE A 1 395 ? 16.424 6.104 1.538 1.00 92.75 395 PHE A N 1
ATOM 2985 C CA . PHE A 1 395 ? 16.038 4.985 2.413 1.00 92.75 395 PHE A CA 1
ATOM 2986 C C . PHE A 1 395 ? 15.220 5.418 3.644 1.00 92.75 395 PHE A C 1
ATOM 2988 O O . PHE A 1 395 ? 14.385 4.675 4.136 1.00 92.75 395 PHE A O 1
ATOM 2995 N N . SER A 1 396 ? 15.423 6.644 4.140 1.00 92.12 396 SER A N 1
ATOM 2996 C CA . SER A 1 396 ? 14.691 7.188 5.288 1.00 92.12 396 SER A CA 1
ATOM 2997 C C . SER A 1 396 ? 13.197 7.434 5.057 1.00 92.12 396 SER A C 1
ATOM 2999 O O . SER A 1 396 ? 12.510 7.720 6.032 1.00 92.12 396 SER A O 1
ATOM 3001 N N . PHE A 1 397 ? 12.704 7.398 3.816 1.00 93.31 397 PHE A N 1
ATOM 3002 C CA . PHE A 1 397 ? 11.268 7.519 3.542 1.00 93.31 397 PHE A CA 1
ATOM 3003 C C . PHE A 1 397 ? 10.525 6.242 3.944 1.00 93.31 397 PHE A C 1
ATOM 3005 O O . PHE A 1 397 ? 9.527 6.329 4.649 1.00 93.31 397 PHE A O 1
ATOM 3012 N N . TYR A 1 398 ? 11.082 5.077 3.599 1.00 95.38 398 TYR A N 1
ATOM 3013 C CA . TYR A 1 398 ? 10.566 3.767 3.998 1.00 95.38 398 TYR A CA 1
ATOM 3014 C C . TYR A 1 398 ? 11.716 2.870 4.491 1.00 95.38 398 TYR A C 1
ATOM 3016 O O . TYR A 1 398 ? 12.213 2.038 3.729 1.00 95.38 398 TYR A O 1
ATOM 3024 N N . PRO A 1 399 ? 12.203 3.060 5.735 1.00 94.12 399 PRO A N 1
ATOM 3025 C CA . PRO A 1 399 ? 13.387 2.375 6.247 1.00 94.12 399 PRO A CA 1
ATOM 3026 C C . PRO A 1 399 ? 13.045 0.982 6.789 1.00 94.12 399 PRO A C 1
ATOM 3028 O O . PRO A 1 399 ? 12.905 0.785 7.994 1.00 94.12 399 PRO A O 1
ATOM 3031 N N . GLU A 1 400 ? 12.928 0.016 5.888 1.00 94.12 400 GLU A N 1
ATOM 3032 C CA . GLU A 1 400 ? 12.673 -1.385 6.221 1.00 94.12 400 GLU A CA 1
ATOM 3033 C C . GLU A 1 400 ? 13.963 -2.163 6.502 1.00 94.12 400 GLU A C 1
ATOM 3035 O O . GLU A 1 400 ? 15.000 -1.944 5.866 1.00 94.12 400 GLU A O 1
ATOM 3040 N N . SER A 1 401 ? 13.895 -3.093 7.456 1.00 93.12 401 SER A N 1
ATOM 3041 C CA . SER A 1 401 ? 15.022 -3.961 7.819 1.00 93.12 401 SER A CA 1
ATOM 3042 C C . SER A 1 401 ? 14.677 -5.441 7.943 1.00 93.12 401 SER A C 1
ATOM 3044 O O . SER A 1 401 ? 15.588 -6.267 7.848 1.00 93.12 401 SER A O 1
ATOM 3046 N N . GLU A 1 402 ? 13.410 -5.776 8.186 1.00 94.50 402 GLU A N 1
ATOM 3047 C CA . GLU A 1 402 ? 12.931 -7.155 8.097 1.00 94.50 402 GLU A CA 1
ATOM 3048 C C . GLU A 1 402 ? 12.484 -7.426 6.657 1.00 94.50 402 GLU A C 1
ATOM 3050 O O . GLU A 1 402 ? 12.138 -6.502 5.933 1.00 94.50 402 GLU A O 1
ATOM 3055 N N . TRP A 1 403 ? 12.671 -8.657 6.199 1.00 95.69 403 TRP A N 1
ATOM 3056 C CA . TRP A 1 403 ? 12.383 -9.050 4.811 1.00 95.69 403 TRP A CA 1
ATOM 3057 C C . TRP A 1 403 ? 11.988 -10.517 4.684 1.00 95.69 403 TRP A C 1
ATOM 3059 O O . TRP A 1 403 ? 11.658 -10.998 3.596 1.00 95.69 403 TRP A O 1
ATOM 3069 N N . ARG A 1 404 ? 12.143 -11.291 5.764 1.00 97.00 404 ARG A N 1
ATOM 3070 C CA . ARG A 1 404 ? 11.839 -12.722 5.756 1.00 97.00 404 ARG A CA 1
ATOM 3071 C C . ARG A 1 404 ? 10.339 -12.936 5.661 1.00 97.00 404 ARG A C 1
ATOM 3073 O O . ARG A 1 404 ? 9.922 -13.820 4.934 1.00 97.00 404 ARG A O 1
ATOM 3080 N N . ASP A 1 405 ? 9.574 -12.102 6.341 1.00 95.94 405 ASP A N 1
ATOM 3081 C CA . ASP A 1 405 ? 8.125 -11.975 6.231 1.00 95.94 405 ASP A CA 1
ATOM 3082 C C . ASP A 1 405 ? 7.665 -11.647 4.800 1.00 95.94 405 ASP A C 1
ATOM 3084 O O . ASP A 1 405 ? 6.709 -12.252 4.327 1.00 95.94 405 ASP A O 1
ATOM 3088 N N . ASP A 1 406 ? 8.369 -10.784 4.058 1.00 97.56 406 ASP A N 1
ATOM 3089 C CA . ASP A 1 406 ? 8.026 -10.518 2.651 1.00 97.56 406 ASP A CA 1
ATOM 3090 C C . ASP A 1 406 ? 8.217 -11.753 1.762 1.00 97.56 406 ASP A C 1
ATOM 3092 O O . ASP A 1 406 ? 7.380 -12.049 0.906 1.00 97.56 406 ASP A O 1
ATOM 3096 N N . LEU A 1 407 ? 9.325 -12.486 1.939 1.00 98.62 407 LEU A N 1
ATOM 3097 C CA . LEU A 1 407 ? 9.551 -13.732 1.198 1.00 98.62 407 LEU A CA 1
ATOM 3098 C C . LEU A 1 407 ? 8.647 -14.870 1.674 1.00 98.62 407 LEU A C 1
ATOM 3100 O O . LEU A 1 407 ? 8.333 -15.758 0.882 1.00 98.62 407 LEU A O 1
ATOM 3104 N N . GLU A 1 408 ? 8.242 -14.864 2.942 1.00 98.19 408 GLU A N 1
ATOM 3105 C CA . GLU A 1 408 ? 7.200 -15.752 3.445 1.00 98.19 408 GLU A CA 1
ATOM 3106 C C . GLU A 1 408 ? 5.885 -15.459 2.730 1.00 98.19 408 GLU A C 1
ATOM 3108 O O . GLU A 1 408 ? 5.344 -16.368 2.109 1.00 98.19 408 GLU A O 1
ATOM 3113 N N . LEU A 1 409 ? 5.435 -14.200 2.719 1.00 98.19 409 LEU A N 1
ATOM 3114 C CA . LEU A 1 409 ? 4.200 -13.784 2.058 1.00 98.19 409 LEU A CA 1
ATOM 3115 C C . LEU A 1 409 ? 4.220 -14.137 0.564 1.00 98.19 409 LEU A C 1
ATOM 3117 O O . LEU A 1 409 ? 3.295 -14.775 0.063 1.00 98.19 409 LEU A O 1
ATOM 3121 N N . GLY A 1 410 ? 5.307 -13.800 -0.139 1.00 98.69 410 GLY A N 1
ATOM 3122 C CA . GLY A 1 410 ? 5.476 -14.146 -1.551 1.00 98.69 410 GLY A CA 1
ATOM 3123 C C . GLY A 1 410 ? 5.409 -15.653 -1.807 1.00 98.69 410 GLY A C 1
ATOM 3124 O O . GLY A 1 410 ? 4.742 -16.089 -2.744 1.00 98.69 410 GLY A O 1
ATOM 3125 N N . ALA A 1 411 ? 6.047 -16.464 -0.959 1.00 98.81 411 ALA A N 1
ATOM 3126 C CA . ALA A 1 411 ? 5.998 -17.919 -1.079 1.00 98.81 411 ALA A CA 1
ATOM 3127 C C . ALA A 1 411 ? 4.614 -18.494 -0.740 1.00 98.81 411 ALA A C 1
ATOM 3129 O O . ALA A 1 411 ? 4.151 -19.403 -1.427 1.00 98.81 411 ALA A O 1
ATOM 3130 N N . THR A 1 412 ? 3.943 -17.974 0.287 1.00 98.56 412 THR A N 1
ATOM 3131 C CA . THR A 1 412 ? 2.586 -18.383 0.672 1.00 98.56 412 THR A CA 1
ATOM 3132 C C . THR A 1 412 ? 1.605 -18.135 -0.473 1.00 98.56 412 THR A C 1
ATOM 3134 O O . THR A 1 412 ? 0.867 -19.038 -0.876 1.00 98.56 412 THR A O 1
ATOM 3137 N N . GLU A 1 413 ? 1.654 -16.952 -1.083 1.00 98.62 413 GLU A N 1
ATOM 3138 C CA . GLU A 1 413 ? 0.732 -16.605 -2.163 1.00 98.62 413 GLU A CA 1
ATOM 3139 C C . GLU A 1 413 ? 1.061 -17.319 -3.484 1.00 98.62 413 GLU A C 1
ATOM 3141 O O . GLU A 1 413 ? 0.152 -17.737 -4.212 1.00 98.62 413 GLU A O 1
ATOM 3146 N N . LEU A 1 414 ? 2.344 -17.573 -3.770 1.00 98.81 414 LEU A N 1
ATOM 3147 C CA . LEU A 1 414 ? 2.753 -18.442 -4.880 1.00 98.81 414 LEU A CA 1
ATOM 3148 C C . LEU A 1 414 ? 2.301 -19.893 -4.674 1.00 98.81 414 LEU A C 1
ATOM 3150 O O . LEU A 1 414 ? 1.844 -20.531 -5.625 1.00 98.81 414 LEU A O 1
ATOM 3154 N N . TYR A 1 415 ? 2.350 -20.412 -3.443 1.00 98.56 415 TYR A N 1
ATOM 3155 C CA . TYR A 1 415 ? 1.807 -21.734 -3.126 1.00 98.56 415 TYR A CA 1
ATOM 3156 C C . TYR A 1 415 ? 0.320 -21.824 -3.487 1.00 98.56 415 TYR A C 1
ATOM 3158 O O . TYR A 1 415 ? -0.068 -22.748 -4.210 1.00 98.56 415 TYR A O 1
ATOM 3166 N N . PHE A 1 416 ? -0.502 -20.866 -3.046 1.00 98.06 416 PHE A N 1
ATOM 3167 C CA . PHE A 1 416 ? -1.935 -20.868 -3.352 1.00 98.06 416 PHE A CA 1
ATOM 3168 C C . PHE A 1 416 ? -2.212 -20.692 -4.849 1.00 98.06 416 PHE A C 1
ATOM 3170 O O . PHE A 1 416 ? -3.059 -21.401 -5.406 1.00 98.06 416 PHE A O 1
ATOM 3177 N N . ALA A 1 417 ? -1.470 -19.812 -5.528 1.00 98.25 417 ALA A N 1
ATOM 3178 C CA . ALA A 1 417 ? -1.595 -19.615 -6.969 1.00 98.25 417 ALA A CA 1
ATOM 3179 C C . ALA A 1 417 ? -1.285 -20.903 -7.755 1.00 98.25 417 ALA A C 1
ATOM 3181 O O . ALA A 1 417 ? -2.105 -21.349 -8.566 1.00 98.25 417 ALA A O 1
ATOM 3182 N N . VAL A 1 418 ? -0.155 -21.553 -7.467 1.00 98.31 418 VAL A N 1
ATOM 3183 C CA . VAL A 1 418 ? 0.255 -22.793 -8.144 1.00 98.31 418 VAL A CA 1
ATOM 3184 C C . VAL A 1 418 ? -0.683 -23.956 -7.793 1.00 98.31 418 VAL A C 1
ATOM 3186 O O . VAL A 1 418 ? -1.092 -24.725 -8.670 1.00 98.31 418 VAL A O 1
ATOM 3189 N N . GLN A 1 419 ? -1.108 -24.064 -6.530 1.00 97.56 419 GLN A N 1
ATOM 3190 C CA . GLN A 1 419 ? -2.044 -25.100 -6.084 1.00 97.56 419 GLN A CA 1
ATOM 3191 C C . GLN A 1 419 ? -3.403 -25.002 -6.790 1.00 97.56 419 GLN A C 1
ATOM 3193 O O . GLN A 1 419 ? -4.037 -26.029 -7.053 1.00 97.56 419 GLN A O 1
ATOM 3198 N N . ALA A 1 420 ? -3.854 -23.792 -7.134 1.00 92.06 420 ALA A N 1
ATOM 3199 C CA . ALA A 1 420 ? -5.149 -23.582 -7.774 1.00 92.06 420 ALA A CA 1
ATOM 3200 C C . ALA A 1 420 ? -5.255 -24.210 -9.184 1.00 92.06 420 ALA A C 1
ATOM 3202 O O . ALA A 1 420 ? -6.361 -24.261 -9.736 1.00 92.06 420 ALA A O 1
ATOM 3203 N N . GLY A 1 421 ? -4.139 -24.667 -9.771 1.00 88.94 421 GLY A N 1
ATOM 3204 C CA . GLY A 1 421 ? -4.078 -25.349 -11.067 1.00 88.94 421 GLY A CA 1
ATOM 3205 C C . GLY A 1 421 ? -4.462 -24.463 -12.258 1.00 88.94 421 GLY A C 1
ATOM 3206 O O . GLY A 1 421 ? -4.837 -23.303 -12.087 1.00 88.94 421 GLY A O 1
ATOM 3207 N N . GLY A 1 422 ? -4.389 -25.023 -13.474 1.00 90.56 422 GLY A N 1
ATOM 3208 C CA . GLY A 1 422 ? -4.601 -24.269 -14.721 1.00 90.56 422 GLY A CA 1
ATOM 3209 C C . GLY A 1 422 ? -3.404 -23.397 -15.109 1.00 90.56 422 GLY A C 1
ATOM 3210 O O . GLY A 1 422 ? -3.593 -22.306 -15.621 1.00 90.56 422 GLY A O 1
ATOM 3211 N N . LEU A 1 423 ? -2.194 -23.877 -14.819 1.00 96.56 423 LEU A N 1
ATOM 3212 C CA . LEU A 1 423 ? -0.970 -23.085 -14.865 1.00 96.56 423 LEU A CA 1
ATOM 3213 C C . LEU A 1 423 ? -0.549 -22.705 -16.294 1.00 96.56 423 LEU A C 1
ATOM 3215 O O . LEU A 1 423 ? -0.593 -23.570 -17.181 1.00 96.56 423 LEU A O 1
ATOM 3219 N N . PRO A 1 424 ? -0.076 -21.464 -16.519 1.00 95.31 424 PRO A N 1
ATOM 3220 C CA . PRO A 1 424 ? 0.533 -21.084 -17.783 1.00 95.31 424 PRO A CA 1
ATOM 3221 C C . PRO A 1 424 ? 1.816 -21.875 -18.052 1.00 95.31 424 PRO A C 1
ATOM 3223 O O . PRO A 1 424 ? 2.505 -22.354 -17.151 1.00 95.31 424 PRO A O 1
ATOM 3226 N N . ALA A 1 425 ? 2.166 -21.995 -19.330 1.00 94.56 425 ALA A N 1
ATOM 3227 C CA . ALA A 1 425 ? 3.459 -22.540 -19.719 1.00 94.56 425 ALA A CA 1
ATOM 3228 C C . ALA A 1 425 ? 4.593 -21.571 -19.349 1.00 94.56 425 ALA A C 1
ATOM 3230 O O . ALA A 1 425 ? 4.423 -20.357 -19.423 1.00 94.56 425 ALA A O 1
ATOM 3231 N N . GLY A 1 426 ? 5.772 -22.114 -19.040 1.00 93.62 426 GLY A N 1
ATOM 3232 C CA . GLY A 1 426 ? 6.982 -21.321 -18.795 1.00 93.62 426 GLY A CA 1
ATOM 3233 C C . GLY A 1 426 ? 7.250 -20.969 -17.333 1.00 93.62 426 GLY A C 1
ATOM 3234 O O . GLY A 1 426 ? 8.261 -20.328 -17.078 1.00 93.62 426 GLY A O 1
ATOM 3235 N N . LEU A 1 427 ? 6.407 -21.412 -16.395 1.00 96.81 427 LEU A N 1
ATOM 3236 C CA . LEU A 1 427 ? 6.678 -21.267 -14.965 1.00 96.81 427 LEU A CA 1
ATOM 3237 C C . LEU A 1 427 ? 7.933 -22.055 -14.547 1.00 96.81 427 LEU A C 1
ATOM 3239 O O . LEU A 1 427 ? 8.027 -23.248 -14.875 1.00 96.81 427 LEU A O 1
ATOM 3243 N N . PRO A 1 428 ? 8.875 -21.428 -13.821 1.00 95.44 428 PRO A N 1
ATOM 3244 C CA . PRO A 1 428 ? 9.983 -22.118 -13.162 1.00 95.44 428 PRO A CA 1
ATOM 3245 C C . PRO A 1 428 ? 9.551 -23.284 -12.256 1.00 95.44 428 PRO A C 1
ATOM 3247 O O . PRO A 1 428 ? 10.192 -24.344 -12.269 1.00 95.44 428 PRO A O 1
ATOM 3250 N N . HIS A 1 429 ? 8.456 -23.125 -11.503 1.00 97.50 429 HIS A N 1
ATOM 3251 C CA . HIS A 1 429 ? 8.059 -24.029 -10.424 1.00 97.50 429 HIS A CA 1
ATOM 3252 C C . HIS A 1 429 ? 6.562 -24.377 -10.459 1.00 97.50 429 HIS A C 1
ATOM 3254 O O . HIS A 1 429 ? 5.709 -23.674 -9.941 1.00 97.50 429 HIS A O 1
ATOM 3260 N N . THR A 1 430 ? 6.226 -25.558 -10.988 1.00 97.44 430 THR A N 1
ATOM 3261 C CA . THR A 1 430 ? 4.824 -26.026 -11.089 1.00 97.44 430 THR A CA 1
ATOM 3262 C C . THR A 1 430 ? 4.365 -26.948 -9.952 1.00 97.44 430 THR A C 1
ATOM 3264 O O . THR A 1 430 ? 3.193 -27.318 -9.901 1.00 97.44 430 THR A O 1
ATOM 3267 N N . ASP A 1 431 ? 5.264 -27.336 -9.041 1.00 97.62 431 ASP A N 1
ATOM 3268 C CA . ASP A 1 431 ? 4.922 -28.105 -7.839 1.00 97.62 431 ASP A CA 1
ATOM 3269 C C . ASP A 1 431 ? 4.687 -27.142 -6.664 1.00 97.62 431 ASP A C 1
ATOM 3271 O O . ASP A 1 431 ? 5.653 -26.534 -6.192 1.00 97.62 431 ASP A O 1
ATOM 3275 N N . PRO A 1 432 ? 3.453 -27.020 -6.135 1.00 97.81 432 PRO A N 1
ATOM 3276 C CA . PRO A 1 432 ? 3.173 -26.111 -5.024 1.00 97.81 432 PRO A CA 1
ATOM 3277 C C . PRO A 1 432 ? 4.013 -26.434 -3.775 1.00 97.81 432 PRO A C 1
ATOM 3279 O O . PRO A 1 432 ? 4.310 -25.544 -2.979 1.00 97.81 432 PRO A O 1
ATOM 3282 N N . THR A 1 433 ? 4.482 -27.677 -3.610 1.00 98.25 433 THR A N 1
ATOM 3283 C CA . THR A 1 433 ? 5.345 -28.073 -2.482 1.00 98.25 433 THR A CA 1
ATOM 3284 C C . THR A 1 433 ? 6.649 -27.273 -2.417 1.00 98.25 433 THR A C 1
ATOM 3286 O O . THR A 1 433 ? 7.183 -27.062 -1.322 1.00 98.25 433 THR A O 1
ATOM 3289 N N . PHE A 1 434 ? 7.155 -26.801 -3.563 1.00 98.50 434 PHE A N 1
ATOM 3290 C CA . PHE A 1 434 ? 8.319 -25.916 -3.615 1.00 98.50 434 PHE A CA 1
ATOM 3291 C C . PHE A 1 434 ? 8.070 -24.643 -2.797 1.00 98.50 434 PHE A C 1
ATOM 3293 O O . PHE A 1 434 ? 8.829 -24.333 -1.875 1.00 98.50 434 PHE A O 1
ATOM 3300 N N . TYR A 1 435 ? 6.954 -23.968 -3.074 1.00 98.62 435 TYR A N 1
ATOM 3301 C CA . TYR A 1 435 ? 6.578 -22.727 -2.409 1.00 98.62 435 TYR A CA 1
ATOM 3302 C C . TYR A 1 435 ? 6.140 -22.941 -0.963 1.00 98.62 435 TYR A C 1
ATOM 3304 O O . TYR A 1 435 ? 6.539 -22.168 -0.099 1.00 98.62 435 TYR A O 1
ATOM 3312 N N . LEU A 1 436 ? 5.458 -24.048 -0.653 1.00 98.38 436 LEU A N 1
ATOM 3313 C CA . LEU A 1 436 ? 5.150 -24.401 0.738 1.00 98.38 436 LEU A CA 1
ATOM 3314 C C . LEU A 1 436 ? 6.425 -24.571 1.583 1.00 98.38 436 LEU A C 1
ATOM 3316 O O . LEU A 1 436 ? 6.490 -24.131 2.731 1.00 98.38 436 LEU A O 1
ATOM 3320 N N . THR A 1 437 ? 7.462 -25.189 1.011 1.00 98.56 437 THR A N 1
ATOM 3321 C CA . THR A 1 437 ? 8.760 -25.356 1.684 1.00 98.56 437 THR A CA 1
ATOM 3322 C C . THR A 1 437 ? 9.469 -24.013 1.869 1.00 98.56 437 THR A C 1
ATOM 3324 O O . THR A 1 437 ? 10.066 -23.772 2.921 1.00 98.56 437 THR A O 1
ATOM 3327 N N . ALA A 1 438 ? 9.399 -23.131 0.867 1.00 98.50 438 ALA A N 1
ATOM 3328 C CA . ALA A 1 438 ? 9.952 -21.783 0.953 1.00 98.50 438 ALA A CA 1
ATOM 3329 C C . ALA A 1 438 ? 9.232 -20.942 2.020 1.00 98.50 438 ALA A C 1
ATOM 3331 O O . ALA A 1 438 ? 9.907 -20.363 2.869 1.00 98.50 438 ALA A O 1
ATOM 3332 N N . ALA A 1 439 ? 7.897 -20.953 2.045 1.00 98.50 439 ALA A N 1
ATOM 3333 C CA . ALA A 1 439 ? 7.090 -20.263 3.050 1.00 98.50 439 ALA A CA 1
ATOM 3334 C C . ALA A 1 439 ? 7.455 -20.738 4.462 1.00 98.50 439 ALA A C 1
ATOM 3336 O O . ALA A 1 439 ? 7.858 -19.939 5.299 1.00 98.50 439 ALA A O 1
ATOM 3337 N N . ALA A 1 440 ? 7.471 -22.055 4.703 1.00 98.31 440 ALA A N 1
ATOM 3338 C CA . ALA A 1 440 ? 7.849 -22.610 6.006 1.00 98.31 440 ALA A CA 1
ATOM 3339 C C . ALA A 1 440 ? 9.285 -22.241 6.431 1.00 98.31 440 ALA A C 1
ATOM 3341 O O . ALA A 1 440 ? 9.550 -21.996 7.613 1.00 98.31 440 ALA A O 1
ATOM 3342 N N . ARG A 1 441 ? 10.228 -22.187 5.479 1.00 98.25 441 ARG A N 1
ATOM 3343 C CA . ARG A 1 441 ? 11.603 -21.736 5.741 1.00 98.25 441 ARG A CA 1
ATOM 3344 C C . ARG A 1 441 ? 11.624 -20.279 6.199 1.00 98.25 441 ARG A C 1
ATOM 3346 O O . ARG A 1 441 ? 12.344 -19.973 7.152 1.00 98.25 441 ARG A O 1
ATOM 3353 N N . TRP A 1 442 ? 10.896 -19.405 5.511 1.00 97.81 442 TRP A N 1
ATOM 3354 C CA . TRP A 1 442 ? 10.883 -17.974 5.798 1.00 97.81 442 TRP A CA 1
ATOM 3355 C C . TRP A 1 442 ? 10.108 -17.640 7.070 1.00 97.81 442 TRP A C 1
ATOM 3357 O O . TRP A 1 442 ? 10.654 -16.915 7.897 1.00 97.81 442 TRP A O 1
ATOM 3367 N N . ALA A 1 443 ? 8.984 -18.314 7.319 1.00 96.94 443 ALA A N 1
ATOM 3368 C CA . ALA A 1 443 ? 8.256 -18.270 8.587 1.00 96.94 443 ALA A CA 1
ATOM 3369 C C . ALA A 1 443 ? 9.157 -18.609 9.776 1.00 96.94 443 ALA A C 1
ATOM 3371 O O . ALA A 1 443 ? 9.281 -17.849 10.737 1.00 96.94 443 ALA A O 1
ATOM 3372 N N . ASN A 1 444 ? 9.875 -19.735 9.695 1.00 97.31 444 ASN A N 1
ATOM 3373 C CA . ASN A 1 444 ? 10.812 -20.114 10.747 1.00 97.31 444 ASN A CA 1
ATOM 3374 C C . ASN A 1 444 ? 11.945 -19.084 10.894 1.00 97.31 444 ASN A C 1
ATOM 3376 O O . ASN A 1 444 ? 12.378 -18.797 12.010 1.00 97.31 444 ASN A O 1
ATOM 3380 N N . ALA A 1 445 ? 12.450 -18.540 9.785 1.00 96.50 445 ALA A N 1
ATOM 3381 C CA . ALA A 1 445 ? 13.505 -17.534 9.819 1.00 96.50 445 ALA A CA 1
ATOM 3382 C C . ALA A 1 445 ? 13.032 -16.200 10.430 1.00 96.50 445 ALA A C 1
ATOM 3384 O O . ALA A 1 445 ? 13.839 -15.552 11.095 1.00 96.50 445 ALA A O 1
ATOM 3385 N N . TYR A 1 446 ? 11.772 -15.805 10.219 1.00 95.31 446 TYR A N 1
ATOM 3386 C CA . TYR A 1 446 ? 11.151 -14.630 10.834 1.00 95.31 446 TYR A CA 1
ATOM 3387 C C . TYR A 1 446 ? 10.958 -14.842 12.343 1.00 95.31 446 TYR A C 1
ATOM 3389 O O . TYR A 1 446 ? 11.543 -14.105 13.133 1.00 95.31 446 TYR A O 1
ATOM 3397 N N . ILE A 1 447 ? 10.270 -15.919 12.747 1.00 94.88 447 ILE A N 1
ATOM 3398 C CA . ILE A 1 447 ? 9.929 -16.211 14.158 1.00 94.88 447 ILE A CA 1
ATOM 3399 C C . ILE A 1 447 ? 11.183 -16.423 15.027 1.00 94.88 447 ILE A C 1
ATOM 3401 O O . ILE A 1 447 ? 11.189 -16.160 16.227 1.00 94.88 447 ILE A O 1
ATOM 3405 N N . THR A 1 448 ? 12.276 -16.919 14.441 1.00 94.94 448 THR A N 1
ATOM 3406 C CA . THR A 1 448 ? 13.569 -17.063 15.143 1.00 94.94 448 THR A CA 1
ATOM 3407 C C . THR A 1 448 ? 14.514 -15.878 14.922 1.00 94.94 448 THR A C 1
ATOM 3409 O O . THR A 1 448 ? 15.650 -15.886 15.410 1.00 94.94 448 THR A O 1
ATOM 3412 N N . GLY A 1 449 ? 14.063 -14.880 14.164 1.00 90.69 449 GLY A N 1
ATOM 3413 C CA . GLY A 1 449 ? 14.802 -13.697 13.762 1.00 90.69 449 GLY A CA 1
ATOM 3414 C C . GLY A 1 449 ? 14.608 -12.503 14.702 1.00 90.69 449 GLY A C 1
ATOM 3415 O O . GLY A 1 449 ? 13.898 -12.575 15.702 1.00 90.69 449 GLY A O 1
ATOM 3416 N N . PRO A 1 450 ? 15.283 -11.380 14.407 1.00 84.81 450 PRO A N 1
ATOM 3417 C CA . PRO A 1 450 ? 15.250 -10.187 15.249 1.00 84.81 450 PRO A CA 1
ATOM 3418 C C . PRO A 1 450 ? 13.969 -9.346 15.103 1.00 84.81 450 PRO A C 1
ATOM 3420 O O . PRO A 1 450 ? 13.757 -8.470 15.940 1.00 84.81 450 PRO A O 1
ATOM 3423 N N . GLY A 1 451 ? 13.171 -9.562 14.049 1.00 80.62 451 GLY A N 1
ATOM 3424 C CA . GLY A 1 451 ? 11.945 -8.811 13.757 1.00 80.62 451 GLY A CA 1
ATOM 3425 C C . GLY A 1 451 ? 10.663 -9.381 14.373 1.00 80.62 451 GLY A C 1
ATOM 3426 O O . GLY A 1 451 ? 9.648 -8.687 14.355 1.00 80.62 451 GLY A O 1
ATOM 3427 N N . ASP A 1 452 ? 10.706 -10.591 14.945 1.00 85.94 452 ASP A N 1
ATOM 3428 C CA . ASP A 1 452 ? 9.516 -11.293 15.443 1.00 85.94 452 ASP A CA 1
ATOM 3429 C C . ASP A 1 452 ? 8.678 -10.445 16.413 1.00 85.94 452 ASP A C 1
ATOM 3431 O O . ASP A 1 452 ? 9.196 -9.835 17.358 1.00 85.94 452 ASP A O 1
ATOM 3435 N N . ALA A 1 453 ? 7.365 -10.433 16.171 1.00 78.69 453 ALA A N 1
ATOM 3436 C CA . ALA A 1 453 ? 6.342 -9.771 16.979 1.00 78.69 453 ALA A CA 1
ATOM 3437 C C . ALA A 1 453 ? 6.552 -8.258 17.203 1.00 78.69 453 ALA A C 1
ATOM 3439 O O . ALA A 1 453 ? 5.924 -7.673 18.094 1.00 78.69 453 ALA A O 1
ATOM 3440 N N . SER A 1 454 ? 7.435 -7.617 16.430 1.00 78.19 454 SER A N 1
ATOM 3441 C CA . SER A 1 454 ? 7.806 -6.222 16.663 1.00 78.19 454 SER A CA 1
ATOM 3442 C C . SER A 1 454 ? 6.763 -5.241 16.129 1.00 78.19 454 SER A C 1
ATOM 3444 O O . SER A 1 454 ? 6.443 -4.274 16.830 1.00 78.19 454 SER A O 1
ATOM 3446 N N . ASP A 1 455 ? 6.211 -5.493 14.934 1.00 79.06 455 ASP A N 1
ATOM 3447 C CA . ASP A 1 455 ? 5.291 -4.563 14.269 1.00 79.06 455 ASP A CA 1
ATOM 3448 C C . ASP A 1 455 ? 4.367 -5.243 13.229 1.00 79.06 455 ASP A C 1
ATOM 3450 O O . ASP A 1 455 ? 4.047 -4.667 12.195 1.00 79.06 455 ASP A O 1
ATOM 3454 N N . THR A 1 456 ? 3.910 -6.463 13.537 1.00 77.88 456 THR A N 1
ATOM 3455 C CA . THR A 1 456 ? 3.345 -7.519 12.656 1.00 77.88 456 THR A CA 1
ATOM 3456 C C . THR A 1 456 ? 2.184 -7.189 11.703 1.00 77.88 456 THR A C 1
ATOM 3458 O O . THR A 1 456 ? 1.655 -8.088 11.052 1.00 77.88 456 THR A O 1
ATOM 3461 N N . LEU A 1 457 ? 1.708 -5.947 11.626 1.00 74.94 457 LEU A N 1
ATOM 3462 C CA . LEU A 1 457 ? 0.635 -5.566 10.708 1.00 74.94 457 LEU A CA 1
ATOM 3463 C C . LEU A 1 457 ? 0.867 -4.174 10.119 1.00 74.94 457 LEU A C 1
ATOM 3465 O O . LEU A 1 457 ? 0.065 -3.251 10.326 1.00 74.94 457 LEU A O 1
ATOM 3469 N N . ASN A 1 458 ? 1.969 -4.010 9.387 1.00 86.19 458 ASN A N 1
ATOM 3470 C CA . ASN A 1 458 ? 2.166 -2.833 8.547 1.00 86.19 458 ASN A CA 1
ATOM 3471 C C . ASN A 1 458 ? 3.136 -3.076 7.376 1.00 86.19 458 ASN A C 1
ATOM 3473 O O . ASN A 1 458 ? 3.614 -4.174 7.151 1.00 86.19 458 ASN A O 1
ATOM 3477 N N . LEU A 1 459 ? 3.423 -2.013 6.624 1.00 90.12 459 LEU A N 1
ATOM 3478 C CA . LEU A 1 459 ? 4.306 -2.015 5.457 1.00 90.12 459 LEU A CA 1
ATOM 3479 C C . LEU A 1 459 ? 5.738 -2.535 5.710 1.00 90.12 459 LEU A C 1
ATOM 3481 O O . LEU A 1 459 ? 6.394 -2.914 4.752 1.00 90.12 459 LEU A O 1
ATOM 3485 N N . TYR A 1 460 ? 6.239 -2.461 6.942 1.00 92.12 460 TYR A N 1
ATOM 3486 C CA . TYR A 1 460 ? 7.604 -2.834 7.339 1.00 92.12 460 TYR A CA 1
ATOM 3487 C C . TYR A 1 460 ? 7.702 -4.223 7.980 1.00 92.12 460 TYR A C 1
ATOM 3489 O O . TYR A 1 460 ? 8.805 -4.661 8.304 1.00 92.12 460 TYR A O 1
ATOM 3497 N N . ASP 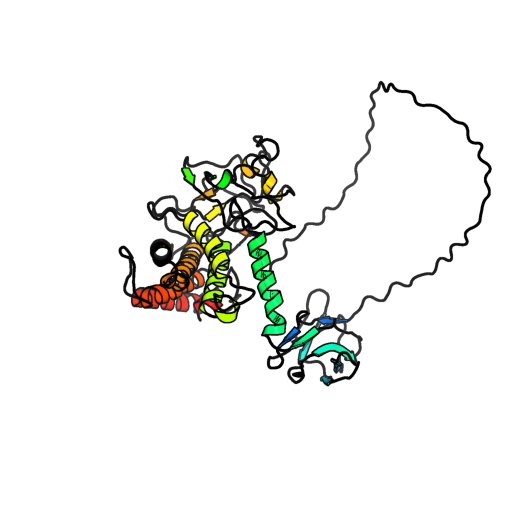A 1 461 ? 6.549 -4.828 8.269 1.00 92.56 461 ASP A N 1
ATOM 3498 C CA . ASP A 1 461 ? 6.416 -6.166 8.829 1.00 92.56 461 ASP A CA 1
ATOM 3499 C C . ASP A 1 461 ? 5.040 -6.719 8.420 1.00 92.56 461 ASP A C 1
ATOM 3501 O O . ASP A 1 461 ? 3.994 -6.394 9.004 1.00 92.56 461 ASP A O 1
ATOM 3505 N N . VAL A 1 462 ? 5.058 -7.524 7.360 1.00 93.44 462 VAL A N 1
ATOM 3506 C CA . VAL A 1 462 ? 3.889 -8.138 6.724 1.00 93.44 462 VAL A CA 1
ATOM 3507 C C . VAL A 1 462 ? 3.593 -9.538 7.269 1.00 93.44 462 VAL A C 1
ATOM 3509 O O . VAL A 1 462 ? 2.749 -10.245 6.714 1.00 93.44 462 VAL A O 1
ATOM 3512 N N . SER A 1 463 ? 4.230 -9.948 8.371 1.00 92.19 463 SER A N 1
ATOM 3513 C CA . SER A 1 463 ? 4.051 -11.281 8.973 1.00 92.19 463 SER A CA 1
ATOM 3514 C C . SER A 1 463 ? 2.596 -11.601 9.332 1.00 92.19 463 SER A C 1
ATOM 3516 O O . SER A 1 463 ? 2.166 -12.747 9.222 1.00 92.19 463 SER A O 1
ATOM 3518 N N . GLY A 1 464 ? 1.791 -10.597 9.695 1.00 89.00 464 GLY A N 1
ATOM 3519 C CA . GLY A 1 464 ? 0.361 -10.769 9.956 1.00 89.00 464 GLY A CA 1
ATOM 3520 C C . GLY A 1 464 ? -0.454 -11.186 8.729 1.00 89.00 464 GLY A C 1
ATOM 3521 O O . GLY A 1 464 ? -1.515 -11.782 8.901 1.00 89.00 464 GLY A O 1
ATOM 3522 N N . LEU A 1 465 ? 0.036 -10.893 7.518 1.00 89.75 465 LEU A N 1
ATOM 3523 C CA . LEU A 1 465 ? -0.496 -11.441 6.266 1.00 89.75 465 LEU A CA 1
ATOM 3524 C C . LEU A 1 465 ? 0.164 -12.782 5.939 1.00 89.75 465 LEU A C 1
ATOM 3526 O O . LEU A 1 465 ? -0.521 -13.712 5.543 1.00 89.75 465 LEU A O 1
ATOM 3530 N N . ALA A 1 466 ? 1.482 -12.885 6.126 1.00 91.44 466 ALA A N 1
ATOM 3531 C CA . ALA A 1 466 ? 2.270 -14.040 5.702 1.00 91.44 466 ALA A CA 1
ATOM 3532 C C . ALA A 1 466 ? 1.963 -15.333 6.481 1.00 91.44 466 ALA A C 1
ATOM 3534 O O . ALA A 1 466 ? 1.988 -16.420 5.902 1.00 91.44 466 ALA A O 1
ATOM 3535 N N . HIS A 1 467 ? 1.684 -15.210 7.784 1.00 86.94 467 HIS A N 1
ATOM 3536 C CA . HIS A 1 467 ? 1.409 -16.331 8.689 1.00 86.94 467 HIS A CA 1
ATOM 3537 C C . HIS A 1 467 ? -0.019 -16.887 8.590 1.00 86.94 467 HIS A C 1
ATOM 3539 O O . HIS A 1 467 ? -0.286 -17.958 9.149 1.00 86.94 467 HIS A O 1
ATOM 3545 N N . TYR A 1 468 ? -0.943 -16.124 7.998 1.00 69.25 468 TYR A N 1
ATOM 3546 C CA . TYR A 1 468 ? -2.359 -16.477 7.888 1.00 69.25 468 TYR A CA 1
ATOM 3547 C C . TYR A 1 468 ? -2.609 -17.307 6.630 1.00 69.25 468 TYR A C 1
ATOM 3549 O O . TYR A 1 468 ? -3.339 -18.323 6.747 1.00 69.25 468 TYR A O 1
#